Protein AF-A0A2M7KM52-F1 (afdb_monomer)

Solvent-accessible surface area (backbone atoms only — not comparable to full-atom values): 36554 Å² total; per-residue (Å²): 133,88,88,87,88,89,86,92,88,90,84,85,89,84,88,82,82,85,86,88,83,82,92,82,93,80,91,85,88,81,86,88,86,86,88,81,86,92,80,88,85,88,83,90,80,90,84,84,80,88,80,82,93,78,91,83,81,87,80,90,83,84,87,84,88,80,89,81,84,88,87,82,88,84,90,86,85,90,86,85,87,88,84,90,86,90,90,87,91,84,89,91,86,88,92,88,86,90,83,84,76,82,78,61,61,64,63,52,52,51,54,55,53,51,57,57,52,56,72,72,72,75,75,85,87,79,65,41,72,74,42,72,42,71,34,63,93,42,63,71,38,73,41,57,43,82,76,45,61,53,75,55,73,41,71,84,39,55,26,19,39,70,62,73,24,74,102,48,36,16,13,32,30,38,26,37,32,31,39,77,69,66,88,65,47,31,27,31,33,33,35,69,46,96,64,61,47,66,53,41,92,44,35,36,34,41,35,32,34,38,31,23,76,36,36,37,24,43,30,38,33,32,32,86,78,76,43,71,45,87,51,55,64,50,67,54,33,94,59,84,43,75,44,63,39,68,54,30,31,60,55,54,31,54,50,28,48,74,71,76,38,62,35,84,71,30,20,44,37,26,48,24,48,35,36,51,50,47,54,60,35,72,41,42,39,37,37,31,54,44,33,32,29,11,55,83,58,36,68,61,55,47,70,35,68,74,41,39,54,48,66,37,70,39,27,42,21,10,27,12,47,52,66,49,85,89,50,21,30,64,68,51,51,52,50,55,50,51,50,36,33,73,74,58,24,46,29,40,33,36,14,42,48,42,42,73,70,81,61,39,42,84,82,32,80,67,58,47,53,54,12,50,52,11,31,76,50,54,10,26,27,39,44,22,36,46,27,36,58,88,96,42,38,31,49,31,39,33,36,19,34,42,78,29,44,78,78,49,76,46,39,29,67,48,77,59,99,84,45,73,85,56,49,66,35,92,67,78,72,56,44,82,53,101,61,26,8,33,21,71,46,36,50,62,35,70,82,41,67,63,52,57,47,49,26,34,38,36,8,24,17,35,35,40,35,22,22,60,44,52,66,66,85,53,66,64,62,56,50,51,54,57,24,45,59,13,35,82,53,59,19,30,36,34,34,6,23,23,2,17,89,73,14,62,68,56,51,80,85,59,91,50,91,83,44,34,62,25,59,14,43,2,21,25,29,34,40,78,28,47,78,69,20,60,27,40,31,71,18,44,68,4,66,27,78,42,46,22,56,74,26,51,37,40,62,81,56,49,43,77,86,52,84,89,73,69,82,73,98,66,64,98,67,77,79,77,81,77,80,84,66,81,85,76,86,77,42,72,46,80,55,88,71,72,96,47,67,69,65,44,51,56,50,51,52,48,37,53,75,73,61,44,75,40,83,44,71,60,96,72,82,69,76,83,57,102,90,109

Nearest PDB structures (foldseek):
  2w1v-assembly1_B  TM=8.528E-01  e=1.183E-20  Mus musculus
  5h8j-assembly2_P  TM=8.593E-01  e=2.860E-18  Medicago truncatula
  5h8i-assembly1_H  TM=8.577E-01  e=2.860E-18  Medicago truncatula
  1f89-assembly1_B  TM=8.413E-01  e=1.394E-17  Saccharomyces cerevisiae
  4hg5-assembly2_D  TM=7.857E-01  e=3.507E-16  Saccharomyces cerevisiae S288C

Secondary structure (DSSP, 8-state):
-----------------------------------------------------------------------------------------------------TTSHHHHHHHHHHHHHHHTSS-----EEEEEE--GGGTTS---EEEEEPPPSEEEEEEEETTSSGGG--EEEEEEEPPS--SSSEEEEEEEEEEEEE--TT--EEEEEEEESS-EEEEEEEETTTEEEEEEEE--EEEEEEEEEESHHHHHHHHHHHTT--GGG-EEEEEEEEEE--TT-EEEEEEEEEEEEESTTHHHHHTSHHHHHHH-EEEEEEEEEE-STTT-SHHHHHHHHHHHHHTT-SEEEPPTT-S--S-B-SSSHHHHHHHHHHHHHT-EEEEEEEEEETTEEEEEEEEE-TTS-EEEEEE-S---TT-TTEE------EEE-SS-EEEEEEGGGGG-HHHHHHHHHTT-SEEEEE----S---HHHHHHHHHHHHHHTT-EEEEEEEE-TT-TTTTTT---SS----B---EEE-TTS-EEEE--TT-EEEEEEEEGGGG---TTS--S--TTT------SSPPPPP---S-PPPPEEE----S-HHHHHHHHHHHHHTT-SEEE--S-S----TT-

Foldseek 3Di:
DDDDDDDDDDDDDDDDDDDDDDDDDDDDDDDDDDDDDDDDDDDDDDDDDDDDDDDDDDDDDDDDDDDDDDDDDDDDDDDDDDDYDDDDDDDDDDDDDDDDDPPPVVVVVVVVVVVVVVVVPPDPDDFDFPDKDFCQVFFFPFQWDWDDFADFPDWPDGGFHAQPDDVGGTWGKTKGWHAQAGDGLKIKTKDFDPAWAALDQFFFKWKKKKAKQAKKAKWWQKPPVRDIHGAGIDGHHNDIDMHMDGSVSVSVQVVCVVVVHGSLLITRGIIIIITRHDRRDTMIMIIGTRTGGGHPCPVVVCVPPSNCLQQPWAKEKAFAWAPDLVGLALVNVLVLLVQCLVVLHQEYEAAFQSHDDDAEAVVDDSLLSVLVSLQVSLHKYWDWHWHDDPQATFTKTFIHGSNSDGPDMATAADDDPPPPRHDGDDDFDWDDHPLAIETEHEAVRLVPLVSLVQSLLLWFQEYEYRYEAAADPDPVVVLVSQLCSLQVSLHKYFYHYYAHCVFFCNVVPDDDNGGYHRNAWGFIAGSNSHTQFTPHRNIGITIHTHRSSSNYTDSVNRDDPPVPPDDDPDDVDDDDDDDDDDDDDAAEEEDDDDQDDVRVVVVVVVCVVVVHPYYHYDPPNHDDDPVD

Mean predicted aligned error: 20.36 Å

Radius of gyration: 36.06 Å; Cα contacts (8 Å, |Δi|>4): 1222; chains: 1; bounding box: 101×115×96 Å

Structure (mmCIF, N/CA/C/O backbone):
data_AF-A0A2M7KM52-F1
#
_entry.id   AF-A0A2M7KM52-F1
#
loop_
_atom_site.group_PDB
_atom_site.id
_atom_site.type_symbol
_atom_site.label_atom_id
_atom_site.label_alt_id
_atom_site.label_comp_id
_atom_site.label_asym_id
_atom_site.label_entity_id
_atom_site.label_seq_id
_atom_site.pdbx_PDB_ins_code
_atom_site.Cartn_x
_atom_site.Cartn_y
_atom_site.Cartn_z
_atom_site.occupancy
_atom_site.B_iso_or_equiv
_atom_site.auth_seq_id
_atom_site.auth_comp_id
_atom_site.auth_asym_id
_atom_site.auth_atom_id
_atom_site.pdbx_PDB_model_num
ATOM 1 N N . MET A 1 1 ? -15.595 83.499 11.742 1.00 30.11 1 MET A N 1
ATOM 2 C CA . MET A 1 1 ? -16.174 82.364 12.496 1.00 30.11 1 MET A CA 1
ATOM 3 C C . MET A 1 1 ? -15.208 81.207 12.260 1.00 30.11 1 MET A C 1
ATOM 5 O O . MET A 1 1 ? -14.966 80.922 11.099 1.00 30.11 1 MET A O 1
ATOM 9 N N . ALA A 1 2 ? -14.380 80.763 13.215 1.00 23.27 2 ALA A N 1
ATOM 10 C CA . ALA A 1 2 ? -14.692 80.230 14.556 1.00 23.27 2 ALA A CA 1
ATOM 11 C C . ALA A 1 2 ? -15.521 78.935 14.437 1.00 23.27 2 ALA A C 1
ATOM 13 O O . ALA A 1 2 ? -16.561 78.990 13.791 1.00 23.27 2 ALA A O 1
ATOM 14 N N . SER A 1 3 ? -15.120 77.782 14.990 1.00 23.61 3 SER A N 1
ATOM 15 C CA . SER A 1 3 ? -14.150 77.470 16.076 1.00 23.61 3 SER A CA 1
ATOM 16 C C . SER A 1 3 ? -13.565 76.031 15.924 1.00 23.61 3 SER A C 1
ATOM 18 O O . SER A 1 3 ? -14.026 75.327 15.035 1.00 23.61 3 SER A O 1
ATOM 20 N N . ILE A 1 4 ? -12.611 75.460 16.694 1.00 25.64 4 ILE A N 1
ATOM 21 C CA . ILE A 1 4 ? -11.449 75.887 17.529 1.00 25.64 4 ILE A CA 1
ATOM 22 C C . ILE A 1 4 ? -10.496 74.650 17.685 1.00 25.64 4 ILE A C 1
ATOM 24 O O . ILE A 1 4 ? -10.937 73.514 17.545 1.00 25.64 4 ILE A O 1
ATOM 28 N N . LEU A 1 5 ? -9.201 74.867 17.966 1.00 21.42 5 LEU A N 1
ATOM 29 C CA . LEU A 1 5 ? -8.113 73.882 18.244 1.00 21.42 5 LEU A CA 1
ATOM 30 C C . LEU A 1 5 ? -7.658 73.982 19.737 1.00 21.42 5 LEU A C 1
ATOM 32 O O . LEU A 1 5 ? -8.188 74.867 20.409 1.00 21.42 5 LEU A O 1
ATOM 36 N N . PRO A 1 6 ? -6.613 73.293 20.282 1.00 37.66 6 PRO A N 1
ATOM 37 C CA . PRO A 1 6 ? -5.918 72.012 19.992 1.00 37.66 6 PRO A CA 1
ATOM 38 C C . PRO A 1 6 ? -5.681 71.144 21.283 1.00 37.66 6 PRO A C 1
ATOM 40 O O . PRO A 1 6 ? -6.212 71.450 22.345 1.00 37.66 6 PRO A O 1
ATOM 43 N N . GLY A 1 7 ? -4.796 70.126 21.233 1.00 24.12 7 GLY A N 1
ATOM 44 C CA . GLY A 1 7 ? -4.109 69.526 22.410 1.00 24.12 7 GLY A CA 1
ATOM 45 C C . GLY A 1 7 ? -3.853 68.012 22.259 1.00 24.12 7 GLY A C 1
ATOM 46 O O . GLY A 1 7 ? -4.803 67.253 22.363 1.00 24.12 7 GLY A O 1
ATOM 47 N N . VAL A 1 8 ? -2.693 67.465 21.857 1.00 24.42 8 VAL A N 1
ATOM 48 C CA . VAL A 1 8 ? -1.264 67.604 22.256 1.00 24.42 8 VAL A CA 1
ATOM 49 C C . VAL A 1 8 ? -0.882 66.822 23.527 1.00 24.42 8 VAL A C 1
ATOM 51 O O . VAL A 1 8 ? -1.206 67.225 24.637 1.00 24.42 8 VAL A O 1
ATOM 54 N N . GLY A 1 9 ? -0.074 65.767 23.347 1.00 23.94 9 GLY A N 1
ATOM 55 C CA . GLY A 1 9 ? 0.665 65.050 24.396 1.00 23.94 9 GLY A CA 1
ATOM 56 C C . GLY A 1 9 ? 1.770 64.168 23.788 1.00 23.94 9 GLY A C 1
ATOM 57 O O . GLY A 1 9 ? 1.512 63.440 22.833 1.00 23.94 9 GLY A O 1
ATOM 58 N N . ARG A 1 10 ? 3.012 64.260 24.290 1.00 22.89 10 ARG A N 1
ATOM 59 C CA . ARG A 1 10 ? 4.198 63.515 23.807 1.00 22.89 10 ARG A CA 1
ATOM 60 C C . ARG A 1 10 ? 5.015 62.957 24.980 1.00 22.89 10 ARG A C 1
ATOM 62 O O . ARG A 1 10 ? 5.543 63.748 25.755 1.00 22.89 10 ARG A O 1
ATOM 69 N N . SER A 1 11 ? 5.241 61.645 24.998 1.00 26.20 11 SER A N 1
ATOM 70 C CA . SER A 1 11 ? 6.425 60.956 25.555 1.00 26.20 11 SER A CA 1
ATOM 71 C C . SER A 1 11 ? 6.295 59.445 25.278 1.00 26.20 11 SER A C 1
ATOM 73 O O . SER A 1 11 ? 5.184 58.958 25.102 1.00 26.20 11 SER A O 1
ATOM 75 N N . GLY A 1 12 ? 7.361 58.649 25.169 1.00 24.08 12 GLY A N 1
ATOM 76 C CA . GLY A 1 12 ? 8.793 58.969 25.122 1.00 24.08 12 GLY A CA 1
ATOM 77 C C . GLY A 1 12 ? 9.585 57.798 24.508 1.00 24.08 12 GLY A C 1
ATOM 78 O O . GLY A 1 12 ? 9.103 56.670 24.495 1.00 24.08 12 GLY A O 1
ATOM 79 N N . GLN A 1 13 ? 10.775 58.075 23.972 1.00 22.06 13 GLN A N 1
ATOM 80 C CA . GLN A 1 13 ? 11.638 57.116 23.262 1.00 22.06 13 GLN A CA 1
ATOM 81 C C . GLN A 1 13 ? 12.786 56.639 24.168 1.00 22.06 13 GLN A C 1
ATOM 83 O O . GLN A 1 13 ? 13.275 57.421 24.983 1.00 22.06 13 GLN A O 1
ATOM 88 N N . ALA A 1 14 ? 13.235 55.388 24.012 1.00 22.97 14 ALA A N 1
ATOM 89 C CA . ALA A 1 14 ? 14.371 54.832 24.756 1.00 22.97 14 ALA A CA 1
ATOM 90 C C . ALA A 1 14 ? 15.125 53.745 23.958 1.00 22.97 14 ALA A C 1
ATOM 92 O O . ALA A 1 14 ? 15.072 52.563 24.291 1.00 22.97 14 ALA A O 1
ATOM 93 N N . ASP A 1 15 ? 15.845 54.153 22.912 1.00 21.30 15 ASP A N 1
ATOM 94 C CA . ASP A 1 15 ? 16.875 53.319 22.280 1.00 21.30 15 ASP A CA 1
ATOM 95 C C . ASP A 1 15 ? 18.164 53.317 23.120 1.00 21.30 15 ASP A C 1
ATOM 97 O O . ASP A 1 15 ? 18.556 54.352 23.664 1.00 21.30 15 ASP A O 1
ATOM 101 N N . LEU A 1 16 ? 18.878 52.187 23.169 1.00 22.12 16 LEU A N 1
ATOM 102 C CA . LEU A 1 16 ? 20.250 52.112 23.686 1.00 22.12 16 LEU A CA 1
ATOM 103 C C . LEU A 1 16 ? 21.122 51.227 22.787 1.00 22.12 16 LEU A C 1
ATOM 105 O O . LEU A 1 16 ? 20.743 50.118 22.421 1.00 22.12 16 LEU A O 1
ATOM 109 N N . CYS A 1 17 ? 22.294 51.746 22.417 1.00 20.72 17 CYS A N 1
ATOM 110 C CA . CYS A 1 17 ? 23.189 51.145 21.426 1.00 20.72 17 CYS A CA 1
ATOM 111 C C . CYS A 1 17 ? 24.320 50.292 22.033 1.00 20.72 17 CYS A C 1
ATOM 113 O O . CYS A 1 17 ? 24.631 50.366 23.220 1.00 20.72 17 CYS A O 1
ATOM 115 N N . PHE A 1 18 ? 24.953 49.507 21.156 1.00 24.41 18 PHE A N 1
ATOM 116 C CA . PHE A 1 18 ? 26.132 48.663 21.394 1.00 24.41 18 PHE A CA 1
ATOM 117 C C . PHE A 1 18 ? 27.352 49.425 21.960 1.00 24.41 18 PHE A C 1
ATOM 119 O O . PHE A 1 18 ? 27.466 50.642 21.809 1.00 24.41 18 PHE A O 1
ATOM 126 N N . PRO A 1 19 ? 28.340 48.688 22.501 1.00 26.80 19 PRO A N 1
ATOM 127 C CA . PRO A 1 19 ? 29.521 48.400 21.672 1.00 26.80 19 PRO A CA 1
ATOM 128 C C . PRO A 1 19 ? 29.851 46.896 21.577 1.00 26.80 19 PRO A C 1
ATOM 130 O O . PRO A 1 19 ? 29.590 46.126 22.496 1.00 26.80 19 PRO A O 1
ATOM 133 N N . GLY A 1 20 ? 30.408 46.469 20.438 1.00 22.64 20 GLY A N 1
ATOM 134 C CA . GLY A 1 20 ? 30.675 45.053 20.137 1.00 22.64 20 GLY A CA 1
ATOM 135 C C . GLY A 1 20 ? 32.082 44.557 20.505 1.00 22.64 20 GLY A C 1
ATOM 136 O O . GLY A 1 20 ? 32.927 45.321 20.966 1.00 22.64 20 GLY A O 1
ATOM 137 N N . GLY A 1 21 ? 32.356 43.276 20.225 1.00 23.25 21 GLY A N 1
ATOM 138 C CA . GLY A 1 21 ? 33.711 42.720 20.300 1.00 23.25 21 GLY A CA 1
ATOM 139 C C . GLY A 1 21 ? 33.811 41.190 20.210 1.00 23.25 21 GLY A C 1
ATOM 140 O O . GLY A 1 21 ? 33.396 40.498 21.127 1.00 23.25 21 GLY A O 1
ATOM 141 N N . GLY A 1 22 ? 34.475 40.694 19.157 1.00 22.61 22 GLY A N 1
ATOM 142 C CA . GLY A 1 22 ? 35.273 39.455 19.190 1.00 22.61 22 GLY A CA 1
ATOM 143 C C . GLY A 1 22 ? 34.561 38.093 19.092 1.00 22.61 22 GLY A C 1
ATOM 144 O O . GLY A 1 22 ? 33.734 37.725 19.917 1.00 22.61 22 GLY A O 1
ATOM 145 N N . LEU A 1 23 ? 34.992 37.279 18.123 1.00 27.31 23 LEU A N 1
ATOM 146 C CA . LEU A 1 23 ? 34.706 35.838 18.049 1.00 27.31 23 LEU A CA 1
ATOM 147 C C . LEU A 1 23 ? 35.356 35.071 19.217 1.00 27.31 23 LEU A C 1
ATOM 149 O O . LEU A 1 23 ? 36.533 35.279 19.508 1.00 27.31 23 LEU A O 1
ATOM 153 N N . GLY A 1 24 ? 34.644 34.102 19.801 1.00 23.53 24 GLY A N 1
ATOM 154 C CA . GLY A 1 24 ? 35.221 33.156 20.763 1.00 23.53 24 GLY A CA 1
ATOM 155 C C . GLY A 1 24 ? 34.215 32.123 21.272 1.00 23.53 24 GLY A C 1
ATOM 156 O O . GLY A 1 24 ? 33.365 32.438 22.097 1.00 23.53 24 GLY A O 1
ATOM 157 N N . ALA A 1 25 ? 34.306 30.878 20.799 1.00 25.16 25 ALA A N 1
ATOM 158 C CA . ALA A 1 25 ? 33.413 29.802 21.229 1.00 25.16 25 ALA A CA 1
ATOM 159 C C . ALA A 1 25 ? 33.937 29.094 22.490 1.00 25.16 25 ALA A C 1
ATOM 161 O O . ALA A 1 25 ? 35.031 28.538 22.465 1.00 25.16 25 ALA A O 1
ATOM 162 N N . HIS A 1 26 ? 33.128 29.028 23.553 1.00 24.02 26 HIS A N 1
ATOM 163 C CA . HIS A 1 26 ? 33.264 28.026 24.616 1.00 24.02 26 HIS A CA 1
ATOM 164 C C . HIS A 1 26 ? 31.910 27.730 25.276 1.00 24.02 26 HIS A C 1
ATOM 166 O O . HIS A 1 26 ? 31.131 28.636 25.561 1.00 24.02 26 HIS A O 1
ATOM 172 N N . ALA A 1 27 ? 31.642 26.447 25.530 1.00 22.56 27 ALA A N 1
ATOM 173 C CA . ALA A 1 27 ? 30.425 25.991 26.194 1.00 22.56 27 ALA A CA 1
ATOM 174 C C . ALA A 1 27 ? 30.428 26.331 27.695 1.00 22.56 27 ALA A C 1
ATOM 176 O O . ALA A 1 27 ? 31.463 26.232 28.354 1.00 22.56 27 ALA A O 1
ATOM 177 N N . TRP A 1 28 ? 29.251 26.653 28.236 1.00 20.56 28 TRP A N 1
ATOM 178 C CA . TRP A 1 28 ? 29.035 26.879 29.665 1.00 20.56 28 TRP A CA 1
ATOM 179 C C . TRP A 1 28 ? 27.860 26.054 30.184 1.00 20.56 28 TRP A C 1
ATOM 181 O O . TRP A 1 28 ? 26.745 26.151 29.678 1.00 20.56 28 TRP A O 1
ATOM 191 N N . THR A 1 29 ? 28.112 25.297 31.250 1.00 20.02 29 THR A N 1
ATOM 192 C CA . THR A 1 29 ? 27.098 24.529 31.979 1.00 20.02 29 THR A CA 1
ATOM 193 C C . THR A 1 29 ? 27.169 24.919 33.449 1.00 20.02 29 THR A C 1
ATOM 195 O O . THR A 1 29 ? 28.148 24.567 34.109 1.00 20.02 29 THR A O 1
ATOM 198 N N . ARG A 1 30 ? 26.155 25.614 33.993 1.00 20.48 30 ARG A N 1
ATOM 199 C CA . ARG A 1 30 ? 25.935 25.654 35.453 1.00 20.48 30 ARG A CA 1
ATOM 200 C C . ARG A 1 30 ? 24.530 26.084 35.892 1.00 20.48 30 ARG A C 1
ATOM 202 O O . ARG A 1 30 ? 24.155 27.247 35.840 1.00 20.48 30 ARG A O 1
ATOM 209 N N . THR A 1 31 ? 23.819 25.075 36.381 1.00 20.56 31 THR A N 1
ATOM 210 C CA . THR A 1 31 ? 22.875 25.034 37.506 1.00 20.56 31 THR A CA 1
ATOM 211 C C . THR A 1 31 ? 22.795 26.264 38.420 1.00 20.56 31 THR A C 1
ATOM 213 O O . THR A 1 31 ? 23.819 26.738 38.909 1.00 20.56 31 THR A O 1
ATOM 216 N N . TYR A 1 32 ? 21.567 26.599 38.832 1.00 20.89 32 TYR A N 1
ATOM 217 C CA . TYR A 1 32 ? 21.273 27.108 40.178 1.00 20.89 32 TYR A CA 1
ATOM 218 C C . TYR A 1 32 ? 20.311 26.156 40.911 1.00 20.89 32 TYR A C 1
ATOM 220 O O . TYR A 1 32 ? 19.589 25.384 40.284 1.00 20.89 32 TYR A O 1
ATOM 228 N N . LEU A 1 33 ? 20.369 26.170 42.244 1.00 20.86 33 LEU A N 1
ATOM 229 C CA . LEU A 1 33 ? 19.654 25.276 43.165 1.00 20.86 33 LEU A CA 1
ATOM 230 C C . LEU A 1 33 ? 18.654 26.068 44.016 1.00 20.86 33 LEU A C 1
ATOM 232 O O . LEU A 1 33 ? 18.894 27.237 44.313 1.00 20.86 33 LEU A O 1
ATOM 236 N N . LEU A 1 34 ? 17.617 25.390 44.516 1.00 20.08 34 LEU A N 1
ATOM 237 C CA . LEU A 1 34 ? 16.868 25.826 45.697 1.00 20.08 34 LEU A CA 1
ATOM 238 C C . LEU A 1 34 ? 16.829 24.695 46.743 1.00 20.08 34 LEU A C 1
ATOM 240 O O . LEU A 1 34 ? 16.953 23.519 46.403 1.00 20.08 34 LEU A O 1
ATOM 244 N N . HIS A 1 35 ? 16.738 25.059 48.022 1.00 20.80 35 HIS A N 1
ATOM 245 C CA . HIS A 1 35 ? 16.883 24.144 49.161 1.00 20.80 35 HIS A CA 1
ATOM 246 C C . HIS A 1 35 ? 15.557 23.539 49.648 1.00 20.80 35 HIS A C 1
ATOM 248 O O . HIS A 1 35 ? 14.505 24.164 49.554 1.00 20.80 35 HIS A O 1
ATOM 254 N N . ILE A 1 36 ? 15.661 22.382 50.313 1.00 25.45 36 ILE A N 1
ATOM 255 C CA . ILE A 1 36 ? 14.685 21.891 51.300 1.00 25.45 36 ILE A CA 1
ATOM 256 C C . ILE A 1 36 ? 15.418 21.725 52.647 1.00 25.45 36 ILE A C 1
ATOM 258 O O . ILE A 1 36 ? 16.623 21.465 52.678 1.00 25.45 36 ILE A O 1
ATOM 262 N N . GLY A 1 37 ? 14.709 21.969 53.755 1.00 23.05 37 GLY A N 1
ATOM 263 C CA . GLY A 1 37 ? 15.255 22.036 55.117 1.00 23.05 37 GLY A CA 1
ATOM 264 C C . GLY A 1 37 ? 15.666 20.695 55.748 1.00 23.05 37 GLY A C 1
ATOM 265 O O . GLY A 1 37 ? 15.498 19.623 55.176 1.00 23.05 37 GLY A O 1
ATOM 266 N N . ARG A 1 38 ? 16.233 20.771 56.961 1.00 26.19 38 ARG A N 1
ATOM 267 C CA . ARG A 1 38 ? 16.833 19.633 57.683 1.00 26.19 38 ARG A CA 1
ATOM 268 C C . ARG A 1 38 ? 15.799 18.740 58.383 1.00 26.19 38 ARG A C 1
ATOM 270 O O . ARG A 1 38 ? 14.960 19.247 59.119 1.00 26.19 38 ARG A O 1
ATOM 277 N N . GLY A 1 39 ? 15.996 17.424 58.289 1.00 24.81 39 GLY A N 1
ATOM 278 C CA . GLY A 1 39 ? 15.367 16.415 59.148 1.00 24.81 39 GLY A CA 1
ATOM 279 C C . GLY A 1 39 ? 16.089 15.063 59.062 1.00 24.81 39 GLY A C 1
ATOM 280 O O . GLY A 1 39 ? 16.093 14.424 58.016 1.00 24.81 39 GLY A O 1
ATOM 281 N N . THR A 1 40 ? 16.728 14.638 60.151 1.00 25.80 40 THR A N 1
ATOM 282 C CA . THR A 1 40 ? 17.269 13.279 60.378 1.00 25.80 40 THR A CA 1
ATOM 283 C C . THR A 1 40 ? 16.146 12.381 60.927 1.00 25.80 40 THR A C 1
ATOM 285 O O . THR A 1 40 ? 15.319 12.893 61.673 1.00 25.80 40 THR A O 1
ATOM 288 N N . THR A 1 41 ? 16.026 11.068 60.693 1.00 23.78 41 THR A N 1
ATOM 289 C CA . THR A 1 41 ? 16.868 10.023 60.047 1.00 23.78 41 THR A CA 1
ATOM 290 C C . THR A 1 41 ? 15.956 8.793 59.800 1.00 23.78 41 THR A C 1
ATOM 292 O O . THR A 1 41 ? 14.926 8.700 60.459 1.00 23.78 41 THR A O 1
ATOM 295 N N . SER A 1 42 ? 16.198 7.801 58.931 1.00 23.98 42 SER A N 1
ATOM 296 C CA . SER A 1 42 ? 17.348 7.390 58.094 1.00 23.98 42 SER A CA 1
ATOM 297 C C . SER A 1 42 ? 16.846 6.755 56.779 1.00 23.98 42 SER A C 1
ATOM 299 O O . SER A 1 42 ? 15.656 6.490 56.642 1.00 23.98 42 SER A O 1
ATOM 301 N N . VAL A 1 43 ? 17.752 6.411 55.852 1.00 22.06 43 VAL A N 1
ATOM 302 C CA . VAL A 1 43 ? 17.469 5.553 54.680 1.00 22.06 43 VAL A CA 1
ATOM 303 C C . VAL A 1 43 ? 18.366 4.312 54.717 1.00 22.06 43 VAL A C 1
ATOM 305 O O . VAL A 1 43 ? 19.578 4.444 54.872 1.00 22.06 43 VAL A O 1
ATOM 308 N N . TRP A 1 44 ? 17.788 3.120 54.535 1.00 20.98 44 TRP A N 1
ATOM 309 C CA . TRP A 1 44 ? 18.538 1.896 54.227 1.00 20.98 44 TRP A CA 1
ATOM 310 C C . TRP A 1 44 ? 18.615 1.716 52.709 1.00 20.98 44 TRP A C 1
ATOM 312 O O . TRP A 1 44 ? 17.608 1.433 52.066 1.00 20.98 44 TRP A O 1
ATOM 322 N N . SER A 1 45 ? 19.806 1.867 52.131 1.00 21.19 45 SER A N 1
ATOM 323 C CA . SER A 1 45 ? 20.070 1.580 50.719 1.00 21.19 45 SER A CA 1
ATOM 324 C C . SER A 1 45 ? 20.705 0.196 50.553 1.00 21.19 45 SER A C 1
ATOM 326 O O . SER A 1 45 ? 21.827 -0.045 50.998 1.00 21.19 45 SER A O 1
ATOM 328 N N . LEU A 1 46 ? 20.008 -0.718 49.871 1.00 19.61 46 LEU A N 1
ATOM 329 C CA . LEU A 1 46 ? 20.576 -2.005 49.463 1.00 19.61 46 LEU A CA 1
ATOM 330 C C . LEU A 1 46 ? 21.223 -1.876 48.076 1.00 19.61 46 LEU A C 1
ATOM 332 O O . LEU A 1 46 ? 20.610 -2.174 47.053 1.00 19.61 46 LEU A O 1
ATOM 336 N N . THR A 1 47 ? 22.473 -1.421 48.039 1.00 20.98 47 THR A N 1
ATOM 337 C CA . THR A 1 47 ? 23.252 -1.354 46.794 1.00 20.98 47 THR A CA 1
ATOM 338 C C . THR A 1 47 ? 23.934 -2.693 46.518 1.00 20.98 47 THR A C 1
ATOM 340 O O . THR A 1 47 ? 24.883 -3.056 47.210 1.00 20.98 47 THR A O 1
ATOM 343 N N . VAL A 1 48 ? 23.511 -3.392 45.461 1.00 20.64 48 VAL A N 1
ATOM 344 C CA . VAL A 1 48 ? 24.243 -4.537 44.889 1.00 20.64 48 VAL A CA 1
ATOM 345 C C . VAL A 1 48 ? 24.864 -4.120 43.554 1.00 20.64 48 VAL A C 1
ATOM 347 O O . VAL A 1 48 ? 24.197 -3.568 42.682 1.00 20.64 48 VAL A O 1
ATOM 350 N N . SER A 1 49 ? 26.169 -4.339 43.402 1.00 20.75 49 SER A N 1
ATOM 351 C CA . SER A 1 49 ? 26.971 -4.084 42.194 1.00 20.75 49 SER A CA 1
ATOM 352 C C . SER A 1 49 ? 28.342 -4.757 42.349 1.00 20.75 49 SER A C 1
ATOM 354 O O . SER A 1 49 ? 28.649 -5.209 43.447 1.00 20.75 49 SER A O 1
ATOM 356 N N . VAL A 1 50 ? 29.173 -4.746 41.287 1.00 22.62 50 VAL A N 1
ATOM 357 C CA . VAL A 1 50 ? 30.489 -5.434 41.137 1.00 22.62 50 VAL A CA 1
ATOM 358 C C . VAL A 1 50 ? 30.338 -6.898 40.656 1.00 22.62 50 VAL A C 1
ATOM 360 O O . VAL A 1 50 ? 29.703 -7.698 41.323 1.00 22.62 50 VAL A O 1
ATOM 363 N N . ASN A 1 51 ? 30.905 -7.328 39.513 1.00 23.34 51 ASN A N 1
ATOM 364 C CA . ASN A 1 51 ? 31.548 -6.551 38.438 1.00 23.34 51 ASN A CA 1
ATOM 365 C C . ASN A 1 51 ? 31.590 -7.274 37.075 1.00 23.34 51 ASN A C 1
ATOM 367 O O . ASN A 1 51 ? 31.437 -8.489 36.988 1.00 23.34 51 ASN A O 1
ATOM 371 N N . ARG A 1 52 ? 31.939 -6.525 36.018 1.00 25.78 52 ARG A N 1
ATOM 372 C CA . ARG A 1 52 ? 32.453 -7.087 34.752 1.00 25.78 52 ARG A CA 1
ATOM 373 C C . ARG A 1 52 ? 33.849 -7.692 34.950 1.00 25.78 52 ARG A C 1
ATOM 375 O O . ARG A 1 52 ? 34.672 -7.097 35.646 1.00 25.78 52 ARG A O 1
ATOM 382 N N . LEU A 1 53 ? 34.183 -8.759 34.218 1.00 21.70 53 LEU A N 1
ATOM 383 C CA . LEU A 1 53 ? 35.590 -9.099 33.982 1.00 21.70 53 LEU A CA 1
ATOM 384 C C . LEU A 1 53 ? 36.256 -8.028 33.101 1.00 21.70 53 LEU A C 1
ATOM 386 O O . LEU A 1 53 ? 35.789 -7.723 32.003 1.00 21.70 53 LEU A O 1
ATOM 390 N N . ARG A 1 54 ? 37.411 -7.531 33.548 1.00 23.00 54 ARG A N 1
ATOM 391 C CA . ARG A 1 54 ? 38.471 -6.975 32.698 1.00 23.00 54 ARG A CA 1
ATOM 392 C C . ARG A 1 54 ? 39.818 -7.398 33.271 1.00 23.00 54 ARG A C 1
ATOM 394 O O . ARG A 1 54 ? 40.160 -7.002 34.380 1.00 23.00 54 ARG A O 1
ATOM 401 N N . LEU A 1 55 ? 40.588 -8.161 32.501 1.00 21.86 55 LEU A N 1
ATOM 402 C CA . LEU A 1 55 ? 42.022 -8.311 32.737 1.00 21.86 55 LEU A CA 1
ATOM 403 C C . LEU A 1 55 ? 42.748 -7.094 32.157 1.00 21.86 55 LEU A C 1
ATOM 405 O O . LEU A 1 55 ? 42.425 -6.635 31.062 1.00 21.86 55 LEU A O 1
ATOM 409 N N . ALA A 1 56 ? 43.725 -6.580 32.898 1.00 22.25 56 ALA A N 1
ATOM 410 C CA . ALA A 1 56 ? 44.611 -5.509 32.465 1.00 22.25 56 ALA A CA 1
ATOM 411 C C . ALA A 1 56 ? 46.032 -5.811 32.948 1.00 22.25 56 ALA A C 1
ATOM 413 O O . ALA A 1 56 ? 46.222 -6.221 34.094 1.00 22.25 56 ALA A O 1
ATOM 414 N N . THR A 1 57 ? 47.028 -5.570 32.096 1.00 22.55 57 THR A N 1
ATOM 415 C CA . THR A 1 57 ? 48.431 -5.871 32.407 1.00 22.55 57 THR A CA 1
ATOM 416 C C . THR A 1 57 ? 49.346 -4.791 31.834 1.00 22.55 57 THR A C 1
ATOM 418 O O . THR A 1 57 ? 49.633 -4.813 30.647 1.00 22.55 57 THR A O 1
ATOM 421 N N . MET A 1 58 ? 49.839 -3.907 32.715 1.00 22.94 58 MET A N 1
ATOM 422 C CA . MET A 1 58 ? 51.003 -3.011 32.531 1.00 22.94 58 MET A CA 1
ATOM 423 C C . MET A 1 58 ? 50.924 -1.959 31.385 1.00 22.94 58 MET A C 1
ATOM 425 O O . MET A 1 58 ? 50.300 -2.155 30.357 1.00 22.94 58 MET A O 1
ATOM 429 N N . GLY A 1 59 ? 51.541 -0.777 31.483 1.00 21.45 59 GLY A N 1
ATOM 430 C CA . GLY A 1 59 ? 52.163 -0.145 32.649 1.00 21.45 59 GLY A CA 1
ATOM 431 C C . GLY A 1 59 ? 53.135 0.989 32.279 1.00 21.45 59 GLY A C 1
ATOM 432 O O . GLY A 1 59 ? 54.230 0.693 31.835 1.00 21.45 59 GLY A O 1
ATOM 433 N N . ARG A 1 60 ? 52.757 2.250 32.570 1.00 23.03 60 ARG A N 1
ATOM 434 C CA . ARG A 1 60 ? 53.590 3.487 32.623 1.00 23.03 60 ARG A CA 1
ATOM 435 C C . ARG A 1 60 ? 54.451 3.852 31.385 1.00 23.03 60 ARG A C 1
ATOM 437 O O . ARG A 1 60 ? 55.433 3.181 31.110 1.00 23.03 60 ARG A O 1
ATOM 444 N N . CYS A 1 61 ? 54.236 5.046 30.804 1.00 22.14 61 CYS A N 1
ATOM 445 C CA . CYS A 1 61 ? 55.165 6.191 30.978 1.00 22.14 61 CYS A CA 1
ATOM 446 C C . CYS A 1 61 ? 54.782 7.492 30.224 1.00 22.14 61 CYS A C 1
ATOM 448 O O . CYS A 1 61 ? 54.616 7.508 29.016 1.00 22.14 61 CYS A O 1
ATOM 450 N N . TYR A 1 62 ? 54.702 8.581 31.000 1.00 21.48 62 TYR A N 1
ATOM 451 C CA . TYR A 1 62 ? 55.235 9.944 30.786 1.00 21.48 62 TYR A CA 1
ATOM 452 C C . TYR A 1 62 ? 55.314 10.637 29.398 1.00 21.48 62 TYR A C 1
ATOM 454 O O . TYR A 1 62 ? 56.073 10.214 28.542 1.00 21.48 62 TYR A O 1
ATOM 462 N N . ARG A 1 63 ? 54.735 11.862 29.371 1.00 21.78 63 ARG A N 1
ATOM 463 C CA . ARG A 1 63 ? 55.072 13.108 28.613 1.00 21.78 63 ARG A CA 1
ATOM 464 C C . ARG A 1 63 ? 55.121 13.041 27.065 1.00 21.78 63 ARG A C 1
ATOM 466 O O . ARG A 1 63 ? 55.753 12.159 26.519 1.00 21.78 63 ARG A O 1
ATOM 473 N N . ALA A 1 64 ? 54.478 13.900 26.260 1.00 22.53 64 ALA A N 1
ATOM 474 C CA . ALA A 1 64 ? 54.051 15.322 26.299 1.00 22.53 64 ALA A CA 1
ATOM 475 C C . ALA A 1 64 ? 54.966 16.277 25.496 1.00 22.53 64 ALA A C 1
ATOM 477 O O . ALA A 1 64 ? 56.184 16.153 25.555 1.00 22.53 64 ALA A O 1
ATOM 478 N N . ASN A 1 65 ? 54.335 17.283 24.862 1.00 22.86 65 ASN A N 1
ATOM 479 C CA . ASN A 1 65 ? 54.889 18.346 23.996 1.00 22.86 65 ASN A CA 1
ATOM 480 C C . ASN A 1 65 ? 55.314 17.890 22.570 1.00 22.86 65 ASN A C 1
ATOM 482 O O . ASN A 1 65 ? 55.759 16.764 22.404 1.00 22.86 65 ASN A O 1
ATOM 486 N N . TRP A 1 66 ? 55.181 18.695 21.497 1.00 21.95 66 TRP A N 1
ATOM 487 C CA . TRP A 1 66 ? 54.617 20.060 21.378 1.00 21.95 66 TRP A CA 1
ATOM 488 C C . TRP A 1 66 ? 54.006 20.366 19.987 1.00 21.95 66 TRP A C 1
ATOM 490 O O . TRP A 1 66 ? 53.862 19.486 19.146 1.00 21.95 66 TRP A O 1
ATOM 500 N N . ARG A 1 67 ? 53.622 21.636 19.781 1.00 22.83 67 ARG A N 1
ATOM 501 C CA . ARG A 1 67 ? 53.101 22.235 18.532 1.00 22.83 67 ARG A CA 1
ATOM 502 C C . ARG A 1 67 ? 54.128 22.191 17.382 1.00 22.83 67 ARG A C 1
ATOM 504 O O . ARG A 1 67 ? 55.319 22.303 17.655 1.00 22.83 67 ARG A O 1
ATOM 511 N N . GLY A 1 68 ? 53.681 22.214 16.121 1.00 23.16 68 GLY A N 1
ATOM 512 C CA . GLY A 1 68 ? 54.560 22.488 14.970 1.00 23.16 68 GLY A CA 1
ATOM 513 C C . GLY A 1 68 ? 53.830 22.577 13.623 1.00 23.16 68 GLY A C 1
ATOM 514 O O . GLY A 1 68 ? 53.083 21.678 13.271 1.00 23.16 68 GLY A O 1
ATOM 515 N N . CYS A 1 69 ? 54.035 23.680 12.903 1.00 22.41 69 CYS A N 1
ATOM 516 C CA . CYS A 1 69 ? 53.353 24.096 11.673 1.00 22.41 69 CYS A CA 1
ATOM 517 C C . CYS A 1 69 ? 53.414 23.137 10.467 1.00 22.41 69 CYS A C 1
ATOM 519 O O . CYS A 1 69 ? 54.302 22.302 10.323 1.00 22.41 69 CYS A O 1
ATOM 521 N N . SER A 1 70 ? 52.513 23.394 9.518 1.00 25.48 70 SER A N 1
ATOM 522 C CA . SER A 1 70 ? 52.589 22.952 8.125 1.00 25.48 70 SER A CA 1
ATOM 523 C C . SER A 1 70 ? 53.836 23.466 7.386 1.00 25.48 70 SER A C 1
ATOM 525 O O . SER A 1 70 ? 54.097 24.668 7.403 1.00 25.48 70 SER A O 1
ATOM 527 N N . GLY A 1 71 ? 54.476 22.584 6.609 1.00 23.27 71 GLY A N 1
ATOM 528 C CA . GLY A 1 71 ? 55.177 22.933 5.365 1.00 23.27 71 GLY A CA 1
ATOM 529 C C . GLY A 1 71 ? 56.665 23.300 5.445 1.00 23.27 71 GLY A C 1
ATOM 530 O O . GLY A 1 71 ? 56.998 24.463 5.645 1.00 23.27 71 GLY A O 1
ATOM 531 N N . CYS A 1 72 ? 57.545 22.348 5.100 1.00 22.53 72 CYS A N 1
ATOM 532 C CA . CYS A 1 72 ? 58.296 22.401 3.829 1.00 22.53 72 CYS A CA 1
ATOM 533 C C . CYS A 1 72 ? 59.151 21.139 3.560 1.00 22.53 72 CYS A C 1
ATOM 535 O O . CYS A 1 72 ? 59.945 20.731 4.395 1.00 22.53 72 CYS A O 1
ATOM 537 N N . THR A 1 73 ? 58.993 20.599 2.344 1.00 24.44 73 THR A N 1
ATOM 538 C CA . THR A 1 73 ? 59.989 19.926 1.471 1.00 24.44 73 THR A CA 1
ATOM 539 C C . THR A 1 73 ? 60.933 18.796 1.946 1.00 24.44 73 THR A C 1
ATOM 541 O O . THR A 1 73 ? 61.693 18.916 2.899 1.00 24.44 73 THR A O 1
ATOM 544 N N . THR A 1 74 ? 61.061 17.825 1.025 1.00 25.55 74 THR A N 1
ATOM 545 C CA . THR A 1 74 ? 62.237 16.989 0.660 1.00 25.55 74 THR A CA 1
ATOM 546 C C . THR A 1 74 ? 62.649 15.732 1.451 1.00 25.55 74 THR A C 1
ATOM 548 O O . THR A 1 74 ? 62.896 15.760 2.647 1.00 25.55 74 THR A O 1
ATOM 551 N N . ALA A 1 75 ? 62.909 14.692 0.638 1.00 25.91 75 ALA A N 1
ATOM 552 C CA . ALA A 1 75 ? 63.775 13.519 0.831 1.00 25.91 75 ALA A CA 1
ATOM 553 C C . ALA A 1 75 ? 63.306 12.330 1.708 1.00 25.91 75 ALA A C 1
ATOM 555 O O . ALA A 1 75 ? 62.642 12.457 2.728 1.00 25.91 75 ALA A O 1
ATOM 556 N N . ALA A 1 76 ? 63.709 11.144 1.244 1.00 23.88 76 ALA A N 1
ATOM 557 C CA . ALA A 1 76 ? 63.565 9.793 1.807 1.00 23.88 76 ALA A CA 1
ATOM 558 C C . ALA A 1 76 ? 64.893 9.032 1.481 1.00 23.88 76 ALA A C 1
ATOM 560 O O . ALA A 1 76 ? 65.806 9.703 0.986 1.00 23.88 76 ALA A O 1
ATOM 561 N N . PRO A 1 77 ? 65.058 7.690 1.618 1.00 48.06 77 PRO A N 1
ATOM 562 C CA . PRO A 1 77 ? 64.206 6.658 2.236 1.00 48.06 77 PRO A CA 1
ATOM 563 C C . PRO A 1 77 ? 64.957 5.623 3.136 1.00 48.06 77 PRO A C 1
ATOM 565 O O . PRO A 1 77 ? 66.182 5.570 3.157 1.00 48.06 77 PRO A O 1
ATOM 568 N N . GLY A 1 78 ? 64.209 4.681 3.737 1.00 24.56 78 GLY A N 1
ATOM 569 C CA . GLY A 1 78 ? 64.633 3.266 3.873 1.00 24.56 78 GLY A CA 1
ATOM 570 C C . GLY A 1 78 ? 65.184 2.754 5.223 1.00 24.56 78 GLY A C 1
ATOM 571 O O . GLY A 1 78 ? 65.813 3.490 5.974 1.00 24.56 78 GLY A O 1
ATOM 572 N N . GLY A 1 79 ? 64.976 1.451 5.489 1.00 24.75 79 GLY A N 1
ATOM 573 C CA . GLY A 1 79 ? 65.592 0.680 6.591 1.00 24.75 79 GLY A CA 1
ATOM 574 C C . GLY A 1 79 ? 64.650 -0.347 7.255 1.00 24.75 79 GLY A C 1
ATOM 575 O O . GLY A 1 79 ? 63.683 0.055 7.890 1.00 24.75 79 GLY A O 1
ATOM 576 N N . ASP A 1 80 ? 64.936 -1.652 7.117 1.00 26.31 80 ASP A N 1
ATOM 577 C CA . ASP A 1 80 ? 64.129 -2.792 7.632 1.00 26.31 80 ASP A CA 1
ATOM 578 C C . ASP A 1 80 ? 64.886 -3.545 8.796 1.00 26.31 80 ASP A C 1
ATOM 580 O O . ASP A 1 80 ? 65.736 -2.900 9.413 1.00 26.31 80 ASP A O 1
ATOM 584 N N . PRO A 1 81 ? 64.615 -4.803 9.245 1.00 55.28 81 PRO A N 1
ATOM 585 C CA . PRO A 1 81 ? 64.074 -5.043 10.599 1.00 55.28 81 PRO A CA 1
ATOM 586 C C . PRO A 1 81 ? 64.866 -6.090 11.457 1.00 55.28 81 PRO A C 1
ATOM 588 O O . PRO A 1 81 ? 66.073 -6.237 11.297 1.00 55.28 81 PRO A O 1
ATOM 591 N N . ALA A 1 82 ? 64.152 -6.870 12.308 1.00 27.84 82 ALA A N 1
ATOM 592 C CA . ALA A 1 82 ? 64.540 -8.119 13.029 1.00 27.84 82 ALA A CA 1
ATOM 593 C C . ALA A 1 82 ? 65.222 -8.000 14.435 1.00 27.84 82 ALA A C 1
ATOM 595 O O . ALA A 1 82 ? 65.894 -7.016 14.703 1.00 27.84 82 ALA A O 1
ATOM 596 N N . ALA A 1 83 ? 65.143 -8.957 15.400 1.00 28.66 83 ALA A N 1
ATOM 597 C CA . ALA A 1 83 ? 64.189 -10.066 15.676 1.00 28.66 83 ALA A CA 1
ATOM 598 C C . ALA A 1 83 ? 64.423 -10.834 17.038 1.00 28.66 83 ALA A C 1
ATOM 600 O O . ALA A 1 83 ? 65.522 -10.850 17.580 1.00 28.66 83 ALA A O 1
ATOM 601 N N . THR A 1 84 ? 63.422 -11.634 17.479 1.00 28.81 84 THR A N 1
ATOM 602 C CA . THR A 1 84 ? 63.485 -12.970 18.187 1.00 28.81 84 THR A CA 1
ATOM 603 C C . THR A 1 84 ? 63.850 -13.238 19.694 1.00 28.81 84 THR A C 1
ATOM 605 O O . THR A 1 84 ? 65.002 -13.151 20.086 1.00 28.81 84 THR A O 1
ATOM 608 N N . ARG A 1 85 ? 62.904 -13.932 20.396 1.00 28.12 85 ARG A N 1
ATOM 609 C CA . ARG A 1 85 ? 62.984 -15.252 21.151 1.00 28.12 85 ARG A CA 1
ATOM 610 C C . ARG A 1 85 ? 63.384 -15.439 22.660 1.00 28.12 85 ARG A C 1
ATOM 612 O O . ARG A 1 85 ? 64.529 -15.231 23.023 1.00 28.12 85 ARG A O 1
ATOM 619 N N . ARG A 1 86 ? 62.529 -16.242 23.367 1.00 28.25 86 ARG A N 1
ATOM 620 C CA . ARG A 1 86 ? 62.789 -17.266 24.462 1.00 28.25 86 ARG A CA 1
ATOM 621 C C . ARG A 1 86 ? 63.208 -16.721 25.869 1.00 28.25 86 ARG A C 1
ATOM 623 O O . ARG A 1 86 ? 63.627 -15.582 25.921 1.00 28.25 86 ARG A O 1
ATOM 630 N N . ARG A 1 87 ? 63.123 -17.384 27.060 1.00 27.48 87 ARG A N 1
ATOM 631 C CA . ARG A 1 87 ? 62.694 -18.712 27.661 1.00 27.48 87 ARG A CA 1
ATOM 632 C C . ARG A 1 87 ? 62.491 -18.510 29.225 1.00 27.48 87 ARG A C 1
ATOM 634 O O . ARG A 1 87 ? 62.590 -17.367 29.640 1.00 27.48 87 ARG A O 1
ATOM 641 N N . GLN A 1 88 ? 62.417 -19.484 30.171 1.00 27.34 88 GLN A N 1
ATOM 642 C CA . GLN A 1 88 ? 61.427 -20.548 30.553 1.00 27.34 88 GLN A CA 1
ATOM 643 C C . GLN A 1 88 ? 61.823 -21.207 31.938 1.00 27.34 88 GLN A C 1
ATOM 645 O O . GLN A 1 88 ? 62.992 -21.084 32.279 1.00 27.34 88 GLN A O 1
ATOM 650 N N . GLN A 1 89 ? 60.938 -21.975 32.645 1.00 26.62 89 GLN A N 1
ATOM 651 C CA . GLN A 1 89 ? 61.137 -22.838 33.884 1.00 26.62 89 GLN A CA 1
ATOM 652 C C . GLN A 1 89 ? 60.807 -22.196 35.283 1.00 26.62 89 GLN A C 1
ATOM 654 O O . GLN A 1 89 ? 60.872 -20.978 35.362 1.00 26.62 89 GLN A O 1
ATOM 659 N N . ASN A 1 90 ? 60.432 -22.874 36.413 1.00 26.73 90 ASN A N 1
ATOM 660 C CA . ASN A 1 90 ? 60.233 -24.313 36.805 1.00 26.73 90 ASN A CA 1
ATOM 661 C C . ASN A 1 90 ? 59.376 -24.544 38.125 1.00 26.73 90 ASN A C 1
ATOM 663 O O . ASN A 1 90 ? 59.557 -23.774 39.054 1.00 26.73 90 ASN A O 1
ATOM 667 N N . ARG A 1 91 ? 58.602 -25.668 38.232 1.00 26.73 91 ARG A N 1
ATOM 668 C CA . ARG A 1 91 ? 58.252 -26.576 39.414 1.00 26.73 91 ARG A CA 1
ATOM 669 C C . ARG A 1 91 ? 57.580 -26.028 40.734 1.00 26.73 91 ARG A C 1
ATOM 671 O O . ARG A 1 91 ? 58.090 -25.056 41.258 1.00 26.73 91 ARG A O 1
ATOM 678 N N . LEU A 1 92 ? 56.429 -26.503 41.306 1.00 21.36 92 LEU A N 1
ATOM 679 C CA . LEU A 1 92 ? 55.903 -27.792 41.933 1.00 21.36 92 LEU A CA 1
ATOM 680 C C . LEU A 1 92 ? 55.866 -27.748 43.512 1.00 21.36 92 LEU A C 1
ATOM 682 O O . LEU A 1 92 ? 56.656 -26.954 44.015 1.00 21.36 92 LEU A O 1
ATOM 686 N N . PRO A 1 93 ? 55.120 -28.575 44.331 1.00 37.28 93 PRO A N 1
ATOM 687 C CA . PRO A 1 93 ? 53.981 -29.529 44.122 1.00 37.28 93 PRO A CA 1
ATOM 688 C C . PRO A 1 93 ? 52.809 -29.583 45.202 1.00 37.28 93 PRO A C 1
ATOM 690 O O . PRO A 1 93 ? 52.903 -29.025 46.285 1.00 37.28 93 PRO A O 1
ATOM 693 N N . SER A 1 94 ? 51.745 -30.368 44.903 1.00 25.42 94 SER A N 1
ATOM 694 C CA . SER A 1 94 ? 50.876 -31.265 45.754 1.00 25.42 94 SER A CA 1
ATOM 695 C C . SER A 1 94 ? 50.051 -30.871 47.030 1.00 25.42 94 SER A C 1
ATOM 697 O O . SER A 1 94 ? 50.600 -30.771 48.120 1.00 25.42 94 SER A O 1
ATOM 699 N N . ALA A 1 95 ? 48.709 -30.982 46.886 1.00 26.66 95 ALA A N 1
ATOM 700 C CA . ALA A 1 95 ? 47.712 -31.795 47.655 1.00 26.66 95 ALA A CA 1
ATOM 701 C C . ALA A 1 95 ? 47.223 -31.488 49.110 1.00 26.66 95 ALA A C 1
ATOM 703 O O . ALA A 1 95 ? 47.975 -31.620 50.068 1.00 26.66 95 ALA A O 1
ATOM 704 N N . CYS A 1 96 ? 45.890 -31.306 49.270 1.00 23.27 96 CYS A N 1
ATOM 705 C CA . CYS A 1 96 ? 45.047 -31.802 50.393 1.00 23.27 96 CYS A CA 1
ATOM 706 C C . CYS A 1 96 ? 43.522 -31.755 50.043 1.00 23.27 96 CYS A C 1
ATOM 708 O O . CYS A 1 96 ? 43.164 -31.168 49.024 1.00 23.27 96 CYS A O 1
ATOM 710 N N . SER A 1 97 ? 42.636 -32.392 50.834 1.00 26.48 97 SER A N 1
ATOM 711 C CA . SER A 1 97 ? 41.167 -32.573 50.612 1.00 26.48 97 SER A CA 1
ATOM 712 C C . SER A 1 97 ? 40.482 -33.040 51.933 1.00 26.48 97 SER A C 1
ATOM 714 O O . SER A 1 97 ? 41.250 -33.472 52.798 1.00 26.48 97 SER A O 1
ATOM 716 N N . PRO A 1 98 ? 39.135 -33.052 52.158 1.00 42.38 98 PRO A N 1
ATOM 717 C CA . PRO A 1 98 ? 37.994 -32.655 51.308 1.00 42.38 98 PRO A CA 1
ATOM 718 C C . PRO A 1 98 ? 36.959 -31.690 51.959 1.00 42.38 98 PRO A C 1
ATOM 720 O O . PRO A 1 98 ? 36.893 -31.546 53.177 1.00 42.38 98 PRO A O 1
ATOM 723 N N . ALA A 1 99 ? 36.056 -31.133 51.140 1.00 28.39 99 ALA A N 1
ATOM 724 C CA . ALA A 1 99 ? 34.693 -30.722 51.523 1.00 28.39 99 ALA A CA 1
ATOM 725 C C . ALA A 1 99 ? 33.804 -30.678 50.260 1.00 28.39 99 ALA A C 1
ATOM 727 O O . ALA A 1 99 ? 34.251 -30.173 49.232 1.00 28.39 99 ALA A O 1
ATOM 728 N N . ASP A 1 100 ? 32.584 -31.223 50.312 1.00 32.72 100 ASP A N 1
ATOM 729 C CA . ASP A 1 100 ? 31.725 -31.425 49.129 1.00 32.72 100 ASP A CA 1
ATOM 730 C C . ASP A 1 100 ? 30.683 -30.289 48.952 1.00 32.72 100 ASP A C 1
ATOM 732 O O . ASP A 1 100 ? 29.841 -30.113 49.840 1.00 32.72 100 ASP A O 1
ATOM 736 N N . PRO A 1 101 ? 30.705 -29.503 47.850 1.00 34.03 101 PRO A N 1
ATOM 737 C CA . PRO A 1 101 ? 29.792 -28.370 47.661 1.00 34.03 101 PRO A CA 1
ATOM 738 C C . PRO A 1 101 ? 28.366 -28.723 47.206 1.00 34.03 101 PRO A C 1
ATOM 740 O O . PRO A 1 101 ? 27.486 -27.865 47.296 1.00 34.03 101 PRO A O 1
ATOM 743 N N . TRP A 1 102 ? 28.107 -29.932 46.691 1.00 33.22 102 TRP A N 1
ATOM 744 C CA . TRP A 1 102 ? 26.924 -30.209 45.850 1.00 33.22 102 TRP A CA 1
ATOM 745 C C . TRP A 1 102 ? 25.557 -30.206 46.565 1.00 33.22 102 TRP A C 1
ATOM 747 O O . TRP A 1 102 ? 24.524 -30.418 45.936 1.00 33.22 102 TRP A O 1
ATOM 757 N N . ARG A 1 103 ? 25.506 -29.932 47.874 1.00 31.25 103 ARG A N 1
ATOM 758 C CA . ARG A 1 103 ? 24.282 -30.049 48.690 1.00 31.25 103 ARG A CA 1
ATOM 759 C C . ARG A 1 103 ? 23.359 -28.820 48.710 1.00 31.25 103 ARG A C 1
ATOM 761 O O . ARG A 1 103 ? 22.296 -28.897 49.319 1.00 31.25 103 ARG A O 1
ATOM 768 N N . ASN A 1 104 ? 23.740 -27.708 48.072 1.00 34.84 104 ASN A N 1
ATOM 769 C CA . ASN A 1 104 ? 23.016 -26.426 48.171 1.00 34.84 104 ASN A CA 1
ATOM 770 C C . ASN A 1 104 ? 22.135 -26.067 46.952 1.00 34.84 104 ASN A C 1
ATOM 772 O O . ASN A 1 104 ? 21.288 -25.176 47.056 1.00 34.84 104 ASN A O 1
ATOM 776 N N . GLU A 1 105 ? 22.286 -26.742 45.807 1.00 36.28 105 GLU A N 1
ATOM 777 C CA . GLU A 1 105 ? 21.493 -26.427 44.603 1.00 36.28 105 GLU A CA 1
ATOM 778 C C . GLU A 1 105 ? 20.085 -27.058 44.635 1.00 36.28 105 GLU A C 1
ATOM 780 O O . GLU A 1 105 ? 19.110 -26.407 44.249 1.00 36.28 105 GLU A O 1
ATOM 785 N N . GLU A 1 106 ? 19.930 -28.272 45.184 1.00 36.50 106 GLU A N 1
ATOM 786 C CA . GLU A 1 106 ? 18.623 -28.950 45.265 1.00 36.50 106 GLU A CA 1
ATOM 787 C C . GLU A 1 106 ? 17.593 -28.199 46.128 1.00 36.50 106 GLU A C 1
ATOM 789 O O . GLU A 1 106 ? 16.423 -28.095 45.747 1.00 36.50 106 GLU A O 1
ATOM 794 N N . ASP A 1 107 ? 18.000 -27.647 47.277 1.00 36.34 107 ASP A N 1
ATOM 795 C CA . ASP A 1 107 ? 17.073 -26.937 48.176 1.00 36.34 107 ASP A CA 1
ATOM 796 C C . ASP A 1 107 ? 16.618 -25.587 47.586 1.00 36.34 107 ASP A C 1
ATOM 798 O O . ASP A 1 107 ? 15.494 -25.136 47.820 1.00 36.34 107 ASP A O 1
ATOM 802 N N . SER A 1 108 ? 17.450 -24.988 46.727 1.00 38.25 108 SER A N 1
ATOM 803 C CA . SER A 1 108 ? 17.105 -23.792 45.950 1.00 38.25 108 SER A CA 1
ATOM 804 C C . SER A 1 108 ? 16.045 -24.111 44.883 1.00 38.25 108 SER A C 1
ATOM 806 O O . SER A 1 108 ? 15.020 -23.429 44.796 1.00 38.25 108 SER A O 1
ATOM 808 N N . MET A 1 109 ? 16.231 -25.206 44.135 1.00 34.88 109 MET A N 1
ATOM 809 C CA . MET A 1 109 ? 15.263 -25.713 43.148 1.00 34.88 109 MET A CA 1
ATOM 810 C C . MET A 1 109 ? 13.907 -26.078 43.771 1.00 34.88 109 MET A C 1
ATOM 812 O O . MET A 1 109 ? 12.856 -25.767 43.200 1.00 34.88 109 MET A O 1
ATOM 816 N N . ARG A 1 110 ? 13.904 -26.694 44.961 1.00 34.38 110 ARG A N 1
ATOM 817 C CA . ARG A 1 110 ? 12.667 -27.049 45.681 1.00 34.38 110 ARG A CA 1
ATOM 818 C C . ARG A 1 110 ? 11.862 -25.818 46.100 1.00 34.38 110 ARG A C 1
ATOM 820 O O . ARG A 1 110 ? 10.640 -25.808 45.951 1.00 34.38 110 ARG A O 1
ATOM 827 N N . ARG A 1 111 ? 12.517 -24.755 46.575 1.00 34.38 111 ARG A N 1
ATOM 828 C CA . ARG A 1 111 ? 11.829 -23.505 46.952 1.00 34.38 111 ARG A CA 1
ATOM 829 C C . ARG A 1 111 ? 11.259 -22.774 45.734 1.00 34.38 111 ARG A C 1
ATOM 831 O O . ARG A 1 111 ? 10.139 -22.280 45.806 1.00 34.38 111 ARG A O 1
ATOM 838 N N . PHE A 1 112 ? 11.970 -22.773 44.605 1.00 32.66 112 PHE A N 1
ATOM 839 C CA . PHE A 1 112 ? 11.481 -22.156 43.367 1.00 32.66 112 PHE A CA 1
ATOM 840 C C . PHE A 1 112 ? 10.249 -22.884 42.801 1.00 32.66 112 PHE A C 1
ATOM 842 O O . PHE A 1 112 ? 9.230 -22.255 42.518 1.00 32.66 112 PHE A O 1
ATOM 849 N N . THR A 1 113 ? 10.295 -24.220 42.720 1.00 33.06 113 THR A N 1
ATOM 850 C CA . THR A 1 113 ? 9.146 -25.037 42.276 1.00 33.06 113 THR A CA 1
ATOM 851 C C . THR A 1 113 ? 7.941 -24.925 43.211 1.00 33.06 113 THR A C 1
ATOM 853 O O . THR A 1 113 ? 6.813 -24.854 42.729 1.00 33.06 113 THR A O 1
ATOM 856 N N . SER A 1 114 ? 8.157 -24.826 44.528 1.00 29.27 114 SER A N 1
ATOM 857 C CA . SER A 1 114 ? 7.071 -24.659 45.508 1.00 29.27 114 SER A CA 1
ATOM 858 C C . SER A 1 114 ? 6.294 -23.352 45.307 1.00 29.27 114 SER A C 1
ATOM 860 O O . SER A 1 114 ? 5.065 -23.362 45.319 1.00 29.27 114 SER A O 1
ATOM 862 N N . THR A 1 115 ? 6.987 -22.235 45.061 1.00 30.67 115 THR A N 1
ATOM 863 C CA . THR A 1 115 ? 6.348 -20.925 44.837 1.00 30.67 115 THR A CA 1
ATOM 864 C C . THR A 1 115 ? 5.516 -20.896 43.551 1.00 30.67 115 THR A C 1
ATOM 866 O O . THR A 1 115 ? 4.414 -20.350 43.546 1.00 30.67 115 THR A O 1
ATOM 869 N N . VAL A 1 116 ? 5.993 -21.537 42.477 1.00 34.06 116 VAL A N 1
ATOM 870 C CA . VAL A 1 116 ? 5.233 -21.671 41.219 1.00 34.06 116 VAL A CA 1
ATOM 871 C C . VAL A 1 116 ? 3.989 -22.554 41.410 1.00 34.06 116 VAL A C 1
ATOM 873 O O . VAL A 1 116 ? 2.920 -22.236 40.888 1.00 34.06 116 VAL A O 1
ATOM 876 N N . LEU A 1 117 ? 4.086 -23.625 42.208 1.00 29.06 117 LEU A N 1
ATOM 877 C CA . LEU A 1 117 ? 2.954 -24.522 42.464 1.00 29.06 117 LEU A CA 1
ATOM 878 C C . LEU A 1 117 ? 1.842 -23.869 43.303 1.00 29.06 117 LEU A C 1
ATOM 880 O O . LEU A 1 117 ? 0.668 -24.139 43.065 1.00 29.06 117 LEU A O 1
ATOM 884 N N . VAL A 1 118 ? 2.181 -22.983 44.246 1.00 29.80 118 VAL A N 1
ATOM 885 C CA . VAL A 1 118 ? 1.179 -22.260 45.056 1.00 29.80 118 VAL A CA 1
ATOM 886 C C . VAL A 1 118 ? 0.400 -21.246 44.212 1.00 29.80 118 VAL A C 1
ATOM 888 O O . VAL A 1 118 ? -0.824 -21.196 44.311 1.00 29.80 118 VAL A O 1
ATOM 891 N N . LEU A 1 119 ? 1.065 -20.524 43.300 1.00 31.34 119 LEU A N 1
ATOM 892 C CA . LEU A 1 119 ? 0.386 -19.662 42.317 1.00 31.34 119 LEU A CA 1
ATOM 893 C C . LEU A 1 119 ? -0.511 -20.448 41.337 1.00 31.34 119 LEU A C 1
ATOM 895 O O . LEU A 1 119 ? -1.405 -19.867 40.730 1.00 31.34 119 LEU A O 1
ATOM 899 N N . SER A 1 120 ? -0.319 -21.766 41.215 1.00 32.06 120 SER A N 1
ATOM 900 C CA . SER A 1 120 ? -1.134 -22.645 40.362 1.00 32.06 120 SER A CA 1
ATOM 901 C C . SER A 1 120 ? -2.429 -23.145 41.028 1.00 32.06 120 SER A C 1
ATOM 903 O O . SER A 1 120 ? -3.194 -23.862 40.387 1.00 32.06 120 SER A O 1
ATOM 905 N N . LEU A 1 121 ? -2.680 -22.824 42.307 1.00 31.81 121 LEU A N 1
ATOM 906 C CA . LEU A 1 121 ? -3.762 -23.427 43.109 1.00 31.81 121 LEU A CA 1
ATOM 907 C C . LEU A 1 121 ? -4.737 -22.420 43.748 1.00 31.81 121 LEU A C 1
ATOM 909 O O . LEU A 1 121 ? -5.588 -22.816 44.544 1.00 31.81 121 LEU A O 1
ATOM 913 N N . SER A 1 122 ? -4.664 -21.133 43.392 1.00 36.44 122 SER A N 1
ATOM 914 C CA . SER A 1 122 ? -5.550 -20.096 43.945 1.00 36.44 122 SER A CA 1
ATOM 915 C C . SER A 1 122 ? -6.050 -19.075 42.914 1.00 36.44 122 SER A C 1
ATOM 917 O O . SER A 1 122 ? -5.980 -17.869 43.151 1.00 36.44 122 SER A O 1
ATOM 919 N N . ALA A 1 123 ? -6.586 -19.542 41.782 1.00 31.28 123 ALA A N 1
ATOM 920 C CA . ALA A 1 123 ? -7.399 -18.704 40.899 1.00 31.28 123 ALA A CA 1
ATOM 921 C C . ALA A 1 123 ? -8.482 -19.512 40.151 1.00 31.28 123 ALA A C 1
ATOM 923 O O . ALA A 1 123 ? -8.146 -20.332 39.294 1.00 31.28 123 ALA A O 1
ATOM 924 N N . PRO A 1 124 ? -9.781 -19.299 40.435 1.00 35.19 124 PRO A N 1
ATOM 925 C CA . PRO A 1 124 ? -10.856 -19.822 39.602 1.00 35.19 124 PRO A CA 1
ATOM 926 C C . PRO A 1 124 ? -11.042 -18.951 38.349 1.00 35.19 124 PRO A C 1
ATOM 928 O O . PRO A 1 124 ? -11.149 -17.737 38.459 1.00 35.19 124 PRO A O 1
ATOM 931 N N . VAL A 1 125 ? -11.169 -19.597 37.185 1.00 40.88 125 VAL A N 1
ATOM 932 C CA . VAL A 1 125 ? -11.636 -19.015 35.906 1.00 40.88 125 VAL A CA 1
ATOM 933 C C . VAL A 1 125 ? -10.822 -17.811 35.390 1.00 40.88 125 VAL A C 1
ATOM 935 O O . VAL A 1 125 ? -11.189 -16.659 35.595 1.00 40.88 125 VAL A O 1
ATOM 938 N N . TRP A 1 126 ? -9.785 -18.090 34.594 1.00 46.03 126 TRP A N 1
ATOM 939 C CA . TRP A 1 126 ? -9.215 -17.121 33.647 1.00 46.03 126 TRP A CA 1
ATOM 940 C C . TRP A 1 126 ? -9.555 -17.535 32.210 1.00 46.03 126 TRP A C 1
ATOM 942 O O . TRP A 1 126 ? -9.362 -18.697 31.842 1.00 46.03 126 TRP A O 1
ATOM 952 N N . GLY A 1 127 ? -10.038 -16.588 31.403 1.00 55.34 127 GLY A N 1
ATOM 953 C CA . GLY A 1 127 ? -9.942 -16.671 29.943 1.00 55.34 127 GLY A CA 1
ATOM 954 C C . GLY A 1 127 ? -8.517 -16.352 29.475 1.00 55.34 127 GLY A C 1
ATOM 955 O O . GLY A 1 127 ? -7.688 -15.902 30.266 1.00 55.34 127 GLY A O 1
ATOM 956 N N . GLU A 1 128 ? -8.221 -16.572 28.194 1.00 68.81 128 GLU A N 1
ATOM 957 C CA . GLU A 1 128 ? -6.955 -16.113 27.612 1.00 68.81 128 GLU A CA 1
ATOM 958 C C . GLU A 1 128 ? -7.097 -14.687 27.067 1.00 68.81 128 GLU A C 1
ATOM 960 O O . GLU A 1 128 ? -8.007 -14.396 26.284 1.00 68.81 128 GLU A O 1
ATOM 965 N N . ASP A 1 129 ? -6.149 -13.816 27.415 1.00 72.12 129 ASP A N 1
ATOM 966 C CA . ASP A 1 129 ? -6.049 -12.474 26.841 1.00 72.12 129 ASP A CA 1
ATOM 967 C C . ASP A 1 129 ? -5.672 -12.565 25.350 1.00 72.12 129 ASP A C 1
ATOM 969 O O . ASP A 1 129 ? -4.550 -12.967 24.992 1.00 72.12 129 ASP A O 1
ATOM 973 N N . LEU A 1 130 ? -6.587 -12.129 24.478 1.00 74.38 130 LEU A N 1
ATOM 974 C CA . LEU A 1 130 ? -6.285 -11.803 23.081 1.00 74.38 130 LEU A CA 1
ATOM 975 C C . LEU A 1 130 ? -5.448 -10.518 23.023 1.00 74.38 130 LEU A C 1
ATOM 977 O O . LEU A 1 130 ? -4.444 -10.457 22.318 1.00 74.38 130 LEU A O 1
ATOM 981 N N . PHE A 1 131 ? -5.830 -9.523 23.826 1.00 82.88 131 PHE A N 1
ATOM 982 C CA . PHE A 1 131 ? -5.079 -8.295 24.070 1.00 82.88 131 PHE A CA 1
ATOM 983 C C . PHE A 1 131 ? -5.332 -7.827 25.507 1.00 82.88 131 PHE A C 1
ATOM 985 O O . PHE A 1 131 ? -6.478 -7.821 25.948 1.00 82.88 131 PHE A O 1
ATOM 992 N N . ARG A 1 132 ? -4.297 -7.381 26.224 1.00 85.38 132 ARG A N 1
ATOM 993 C CA . ARG A 1 132 ? -4.443 -6.652 27.492 1.00 85.38 132 ARG A CA 1
ATOM 994 C C . ARG A 1 132 ? -3.363 -5.577 27.590 1.00 85.38 132 ARG A C 1
ATOM 996 O O . ARG A 1 132 ? -2.196 -5.861 27.330 1.00 85.38 132 ARG A O 1
ATOM 1003 N N . GLN A 1 133 ? -3.751 -4.363 27.975 1.00 87.12 133 GLN A N 1
ATOM 1004 C CA . GLN A 1 133 ? -2.850 -3.246 28.262 1.00 87.12 133 GLN A CA 1
ATOM 1005 C C . GLN A 1 133 ? -2.998 -2.830 29.732 1.00 87.12 133 GLN A C 1
ATOM 1007 O O . GLN A 1 133 ? -4.056 -2.342 30.128 1.00 87.12 133 GLN A O 1
ATOM 1012 N N . THR A 1 134 ? -1.924 -2.983 30.510 1.00 86.38 134 THR A N 1
ATOM 1013 C CA . THR A 1 134 ? -1.642 -2.137 31.68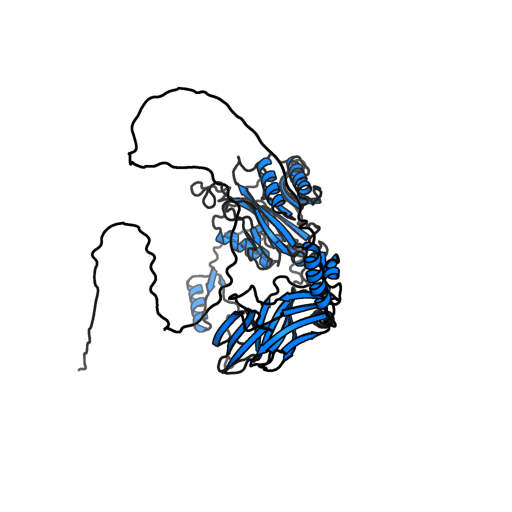7 1.00 86.38 134 THR A CA 1
ATOM 1014 C C . THR A 1 134 ? -0.676 -1.036 31.253 1.00 86.38 134 THR A C 1
ATOM 1016 O O . THR A 1 134 ? 0.028 -1.198 30.251 1.00 86.38 134 THR A O 1
ATOM 1019 N N . PHE A 1 135 ? -0.639 0.105 31.937 1.00 88.88 135 PHE A N 1
ATOM 1020 C CA . PHE A 1 135 ? 0.094 1.275 31.433 1.00 88.88 135 PHE A CA 1
ATOM 1021 C C . PHE A 1 135 ? 1.492 1.469 32.054 1.00 88.88 135 PHE A C 1
ATOM 1023 O O . PHE A 1 135 ? 2.108 2.514 31.852 1.00 88.88 135 PHE A O 1
ATOM 1030 N N . ASP A 1 136 ? 2.014 0.485 32.791 1.00 83.88 136 ASP A N 1
ATOM 1031 C CA . ASP A 1 136 ? 3.214 0.608 33.642 1.00 83.88 136 ASP A CA 1
ATOM 1032 C C . ASP A 1 136 ? 4.464 1.142 32.916 1.00 83.88 136 ASP A C 1
ATOM 1034 O O . ASP A 1 136 ? 5.108 2.077 33.396 1.00 83.88 136 ASP A O 1
ATOM 1038 N N . ASP A 1 137 ? 4.750 0.634 31.714 1.00 81.19 137 ASP A N 1
ATOM 1039 C CA . ASP A 1 137 ? 5.886 1.065 30.881 1.00 81.19 137 ASP A CA 1
ATOM 1040 C C . ASP A 1 137 ? 5.610 2.343 30.050 1.00 81.19 137 ASP A C 1
ATOM 1042 O O . ASP A 1 137 ? 6.464 2.793 29.282 1.00 81.19 137 ASP A O 1
ATOM 1046 N N . GLN A 1 138 ? 4.419 2.946 30.163 1.00 81.62 138 GLN A N 1
ATOM 1047 C CA . GLN A 1 138 ? 3.956 4.049 29.300 1.00 81.62 138 GLN A CA 1
ATOM 1048 C C . GLN A 1 138 ? 3.940 5.426 29.991 1.00 81.62 138 GLN A C 1
ATOM 1050 O O . GLN A 1 138 ? 3.386 6.383 29.451 1.00 81.62 138 GLN A O 1
ATOM 1055 N N . ALA A 1 139 ? 4.565 5.557 31.166 1.00 84.00 139 ALA A N 1
ATOM 1056 C CA . ALA A 1 139 ? 4.586 6.778 31.979 1.00 84.00 139 ALA A CA 1
ATOM 1057 C C . ALA A 1 139 ? 4.862 8.071 31.175 1.00 84.00 139 ALA A C 1
ATOM 1059 O O . ALA A 1 139 ? 5.890 8.212 30.514 1.00 84.00 139 ALA A O 1
ATOM 1060 N N . GLY A 1 140 ? 3.946 9.042 31.268 1.00 79.88 140 GLY A N 1
ATOM 1061 C CA . GLY A 1 140 ? 4.047 10.344 30.599 1.00 79.88 140 GLY A CA 1
ATOM 1062 C C . GLY A 1 140 ? 3.619 10.376 29.125 1.00 79.88 140 GLY A C 1
ATOM 1063 O O . GLY A 1 140 ? 3.565 11.463 28.552 1.00 79.88 140 GLY A O 1
ATOM 1064 N N . GLN A 1 141 ? 3.282 9.238 28.507 1.00 84.75 141 GLN A N 1
ATOM 1065 C CA . GLN A 1 141 ? 2.662 9.216 27.176 1.00 84.75 141 GLN A CA 1
ATOM 1066 C C . GLN A 1 141 ? 1.216 9.732 27.241 1.00 84.75 141 GLN A C 1
ATOM 1068 O O . GLN A 1 141 ? 0.561 9.605 28.276 1.00 84.75 141 GLN A O 1
ATOM 1073 N N . SER A 1 142 ? 0.708 10.301 26.142 1.00 87.56 142 SER A N 1
ATOM 1074 C CA . SER A 1 142 ? -0.694 10.741 26.058 1.00 87.56 142 SER A CA 1
ATOM 1075 C C . SER A 1 142 ? -1.639 9.539 26.132 1.00 87.56 142 SER A C 1
ATOM 1077 O O . SER A 1 142 ? -1.416 8.544 25.445 1.00 87.56 142 SER A O 1
ATOM 1079 N N . ALA A 1 143 ? -2.681 9.626 26.958 1.00 88.88 143 ALA A N 1
ATOM 1080 C CA . ALA A 1 143 ? -3.545 8.487 27.269 1.00 88.88 143 ALA A CA 1
ATOM 1081 C C . ALA A 1 143 ? -4.621 8.223 26.199 1.00 88.88 143 ALA A C 1
ATOM 1083 O O . ALA A 1 143 ? -4.885 7.072 25.850 1.00 88.88 143 ALA A O 1
ATOM 1084 N N . PHE A 1 144 ? -5.241 9.284 25.677 1.00 94.12 144 PHE A N 1
ATOM 1085 C CA . PHE A 1 144 ? -6.387 9.198 24.770 1.00 94.12 144 PHE A CA 1
ATOM 1086 C C . PHE A 1 144 ? -6.341 10.248 23.656 1.00 94.12 144 PHE A C 1
ATOM 1088 O O . PHE A 1 144 ? -5.768 11.329 23.805 1.00 94.12 144 PHE A O 1
ATOM 1095 N N . VAL A 1 145 ? -7.041 9.966 22.558 1.00 92.44 145 VAL A N 1
ATOM 1096 C CA . VAL A 1 145 ? -7.340 10.928 21.488 1.00 92.44 145 VAL A CA 1
ATOM 1097 C C . VAL A 1 145 ? -8.808 11.354 21.607 1.00 92.44 145 VAL A C 1
ATOM 1099 O O . VAL A 1 145 ? -9.687 10.494 21.619 1.00 92.44 145 VAL A O 1
ATOM 1102 N N . HIS A 1 146 ? -9.105 12.656 21.691 1.00 92.75 146 HIS A N 1
ATOM 1103 C CA . HIS A 1 146 ? -10.488 13.141 21.531 1.00 92.75 146 HIS A CA 1
ATOM 1104 C C . HIS A 1 146 ? -10.913 12.940 20.071 1.00 92.75 146 HIS A C 1
ATOM 1106 O O . HIS A 1 146 ? -10.142 13.235 19.161 1.00 92.75 146 HIS A O 1
ATOM 1112 N N . THR A 1 147 ? -12.096 12.366 19.851 1.00 88.88 147 THR A N 1
ATOM 1113 C CA . THR A 1 147 ? -12.516 11.887 18.516 1.00 88.88 147 THR A CA 1
ATOM 1114 C C . THR A 1 147 ? -13.932 12.276 18.104 1.00 88.88 147 THR A C 1
ATOM 1116 O O . THR A 1 147 ? -14.216 12.300 16.909 1.00 88.88 147 THR A O 1
ATOM 1119 N N . TRP A 1 148 ? -14.824 12.567 19.053 1.00 89.94 148 TRP A N 1
ATOM 1120 C CA . TRP A 1 148 ? -16.196 13.000 18.779 1.00 89.94 148 TRP A CA 1
ATOM 1121 C C . TRP A 1 148 ? -16.823 13.658 20.017 1.00 89.94 148 TRP A C 1
ATOM 1123 O O . TRP A 1 148 ? -16.359 13.448 21.142 1.00 89.94 148 TRP A O 1
ATOM 1133 N N . GLY A 1 149 ? -17.909 14.402 19.811 1.00 88.12 149 GLY A N 1
ATOM 1134 C CA . GLY A 1 149 ? -18.681 15.055 20.864 1.00 88.12 149 GLY A CA 1
ATOM 1135 C C . GLY A 1 149 ? -18.074 16.389 21.286 1.00 88.12 149 GLY A C 1
ATOM 1136 O O . GLY A 1 149 ? -17.196 16.926 20.609 1.00 88.12 149 GLY A O 1
ATOM 1137 N N . ASP A 1 150 ? -18.547 16.941 22.402 1.00 87.56 150 ASP A N 1
ATOM 1138 C CA . ASP A 1 150 ? -18.186 18.309 22.786 1.00 87.56 150 ASP A CA 1
ATOM 1139 C C . ASP A 1 150 ? -16.682 18.434 23.084 1.00 87.56 150 ASP A C 1
ATOM 1141 O O . ASP A 1 150 ? -16.066 17.538 23.680 1.00 87.56 150 ASP A O 1
ATOM 1145 N N . VAL A 1 151 ? -16.086 19.550 22.661 1.00 88.31 151 VAL A N 1
ATOM 1146 C CA . VAL A 1 151 ? -14.672 19.863 22.901 1.00 88.31 151 VAL A CA 1
ATOM 1147 C C . VAL A 1 151 ? -14.525 20.452 24.314 1.00 88.31 151 VAL A C 1
ATOM 1149 O O . VAL A 1 151 ? -15.278 21.363 24.668 1.00 88.31 151 VAL A O 1
ATOM 1152 N N . PRO A 1 152 ? -13.585 19.970 25.148 1.00 89.31 152 PRO A N 1
ATOM 1153 C CA . PRO A 1 152 ? -13.324 20.569 26.455 1.00 89.31 152 PRO A CA 1
ATOM 1154 C C . PRO A 1 152 ? -12.829 22.012 26.330 1.00 89.31 152 PRO A C 1
ATOM 1156 O O . PRO A 1 152 ? -11.990 22.313 25.484 1.00 89.31 152 PRO A O 1
ATOM 1159 N N . ALA A 1 153 ? -13.260 22.878 27.245 1.00 89.88 153 ALA A N 1
ATOM 1160 C CA . ALA A 1 153 ? -12.705 24.219 27.398 1.00 89.88 153 ALA A CA 1
ATOM 1161 C C . ALA A 1 153 ? -11.236 24.169 27.860 1.00 89.88 153 ALA A C 1
ATOM 1163 O O . ALA A 1 153 ? -10.427 24.997 27.450 1.00 89.88 153 ALA A O 1
ATOM 1164 N N . THR A 1 154 ? -10.874 23.177 28.686 1.00 92.12 154 THR A N 1
ATOM 1165 C CA . THR A 1 154 ? -9.474 22.834 28.993 1.00 92.12 154 THR A CA 1
ATOM 1166 C C . THR A 1 154 ? -9.295 21.329 29.202 1.00 92.12 154 THR A C 1
ATOM 1168 O O . THR A 1 154 ? -10.209 20.630 29.646 1.00 92.12 154 THR A O 1
ATOM 1171 N N . VAL A 1 155 ? -8.087 20.829 28.927 1.00 93.81 155 VAL A N 1
ATOM 1172 C CA . VAL A 1 155 ? -7.648 19.467 29.263 1.00 93.81 155 VAL A CA 1
ATOM 1173 C C . VAL A 1 155 ? -6.474 19.593 30.229 1.00 93.81 155 VAL A C 1
ATOM 1175 O O . VAL A 1 155 ? -5.364 19.928 29.825 1.00 93.81 155 VAL A O 1
ATOM 1178 N N . ALA A 1 156 ? -6.731 19.390 31.520 1.00 93.06 156 ALA A N 1
ATOM 1179 C CA . ALA A 1 156 ? -5.737 19.573 32.578 1.00 93.06 156 ALA A CA 1
ATOM 1180 C C . ALA A 1 156 ? -4.779 18.374 32.703 1.00 93.06 156 ALA A C 1
ATOM 1182 O O . ALA A 1 156 ? -3.645 18.533 33.150 1.00 93.06 156 ALA A O 1
ATOM 1183 N N . VAL A 1 157 ? -5.234 17.177 32.317 1.00 93.81 157 VAL A N 1
ATOM 1184 C CA . VAL A 1 157 ? -4.434 15.946 32.230 1.00 93.81 157 VAL A CA 1
ATOM 1185 C C . VAL A 1 157 ? -4.963 15.116 31.061 1.00 93.81 157 VAL A C 1
ATOM 1187 O O . VAL A 1 157 ? -6.171 14.967 30.912 1.00 93.81 157 VAL A O 1
ATOM 1190 N N . ASN A 1 158 ? -4.073 14.561 30.246 1.00 95.44 158 ASN A N 1
ATOM 1191 C CA . ASN A 1 158 ? -4.372 13.479 29.304 1.00 95.44 158 ASN A CA 1
ATOM 1192 C C . ASN A 1 158 ? -3.090 12.661 29.133 1.00 95.44 158 ASN A C 1
ATOM 1194 O O . ASN A 1 158 ? -2.352 12.845 28.169 1.00 95.44 158 ASN A O 1
ATOM 1198 N N . ALA A 1 159 ? -2.751 11.860 30.141 1.00 95.12 159 ALA A N 1
ATOM 1199 C CA . ALA A 1 159 ? -1.475 11.158 30.194 1.00 95.12 159 ALA A CA 1
ATOM 1200 C C . ALA A 1 159 ? -1.538 9.900 31.060 1.00 95.12 159 ALA A C 1
ATOM 1202 O O . ALA A 1 159 ? -2.311 9.821 32.014 1.00 95.12 159 ALA A O 1
ATOM 1203 N N . VAL A 1 160 ? -0.667 8.940 30.769 1.00 94.19 160 VAL A N 1
ATOM 1204 C CA . VAL A 1 160 ? -0.382 7.818 31.663 1.00 94.19 160 VAL A CA 1
ATOM 1205 C C . VAL A 1 160 ? 0.383 8.321 32.886 1.00 94.19 160 VAL A C 1
ATOM 1207 O O . VAL A 1 160 ? 1.442 8.941 32.751 1.00 94.19 160 VAL A O 1
ATOM 1210 N N . GLN A 1 161 ? -0.118 8.023 34.085 1.00 94.00 161 GLN A N 1
ATOM 1211 C CA . GLN A 1 161 ? 0.514 8.400 35.351 1.00 94.00 161 GLN A CA 1
ATOM 1212 C C . GLN A 1 161 ? 0.801 7.165 36.225 1.00 94.00 161 GLN A C 1
ATOM 1214 O O . GLN A 1 161 ? -0.112 6.371 36.452 1.00 94.00 161 GLN A O 1
ATOM 1219 N N . PRO A 1 162 ? 2.034 6.997 36.745 1.00 93.00 162 PRO A N 1
ATOM 1220 C CA . PRO A 1 162 ? 2.367 5.958 37.725 1.00 93.00 162 PRO A CA 1
ATOM 1221 C C . PRO A 1 162 ? 1.634 6.111 39.063 1.00 93.00 162 PRO A C 1
ATOM 1223 O O . PRO A 1 162 ? 1.405 7.228 39.526 1.00 93.00 162 PRO A O 1
ATOM 1226 N N . GLY A 1 163 ? 1.339 4.989 39.725 1.00 91.81 163 GLY A N 1
ATOM 1227 C CA . GLY A 1 163 ? 0.882 4.956 41.120 1.00 91.81 163 GLY A CA 1
ATOM 1228 C C . GLY A 1 163 ? -0.595 5.293 41.353 1.00 91.81 163 GLY A C 1
ATOM 1229 O O . GLY A 1 163 ? -1.010 5.386 42.507 1.00 91.81 163 GLY A O 1
ATOM 1230 N N . ILE A 1 164 ? -1.387 5.485 40.294 1.00 93.00 164 ILE A N 1
ATOM 1231 C CA . ILE A 1 164 ? -2.824 5.815 40.379 1.00 93.00 164 ILE A CA 1
ATOM 1232 C C . ILE A 1 164 ? -3.751 4.725 39.812 1.00 93.00 164 ILE A C 1
ATOM 1234 O O . ILE A 1 164 ? -4.974 4.885 39.892 1.00 93.00 164 ILE A O 1
ATOM 1238 N N . GLY A 1 165 ? -3.174 3.674 39.220 1.00 88.88 165 GLY A N 1
ATOM 1239 C CA . GLY A 1 165 ? -3.870 2.540 38.619 1.00 88.88 165 GLY A CA 1
ATOM 1240 C C . GLY A 1 165 ? -4.304 1.472 39.624 1.00 88.88 165 GLY A C 1
ATOM 1241 O O . GLY A 1 165 ? -4.257 1.673 40.846 1.00 88.88 165 GLY A O 1
ATOM 1242 N N . LEU A 1 166 ? -4.766 0.329 39.119 1.00 87.06 166 LEU A N 1
ATOM 1243 C CA . LEU A 1 166 ? -5.188 -0.786 39.958 1.00 87.06 166 LEU A CA 1
ATOM 1244 C C . LEU A 1 166 ? -3.996 -1.334 40.761 1.00 87.06 166 LEU A C 1
ATOM 1246 O O . LEU A 1 166 ? -2.932 -1.610 40.224 1.00 87.06 166 LEU A O 1
ATOM 1250 N N . ASN A 1 167 ? -4.154 -1.510 42.075 1.00 88.00 167 ASN A N 1
ATOM 1251 C CA . ASN A 1 167 ? -3.077 -1.968 42.970 1.00 88.00 167 ASN A CA 1
ATOM 1252 C C . ASN A 1 167 ? -1.802 -1.083 42.976 1.00 88.00 167 ASN A C 1
ATOM 1254 O O . ASN A 1 167 ? -0.784 -1.498 43.528 1.00 88.00 167 ASN A O 1
ATOM 1258 N N . GLY A 1 168 ? -1.847 0.131 42.409 1.00 85.81 168 GLY A N 1
ATOM 1259 C CA . GLY A 1 168 ? -0.698 1.043 42.320 1.00 85.81 168 GLY A CA 1
ATOM 1260 C C . GLY A 1 168 ? 0.121 0.955 41.023 1.00 85.81 168 GLY A C 1
ATOM 1261 O O . GLY A 1 168 ? 1.211 1.528 40.976 1.00 85.81 168 GLY A O 1
ATOM 1262 N N . THR A 1 169 ? -0.391 0.293 39.980 1.00 89.31 169 THR A N 1
ATOM 1263 C CA . THR A 1 169 ? 0.113 0.383 38.592 1.00 89.31 169 THR A CA 1
ATOM 1264 C C . THR A 1 169 ? 0.120 1.825 38.065 1.00 89.31 169 THR A C 1
ATOM 1266 O O . THR A 1 169 ? -0.417 2.759 38.683 1.00 89.31 169 THR A O 1
ATOM 1269 N N . ALA A 1 170 ? 0.713 2.035 36.889 1.00 92.12 170 ALA A N 1
ATOM 1270 C CA . ALA A 1 170 ? 0.387 3.213 36.091 1.00 92.12 170 ALA A CA 1
ATOM 1271 C C . ALA A 1 170 ? -0.946 3.033 35.347 1.00 92.12 170 ALA A C 1
ATOM 1273 O O . ALA A 1 170 ? -1.258 1.943 34.874 1.00 92.12 170 ALA A O 1
ATOM 1274 N N . ALA A 1 171 ? -1.703 4.122 35.199 1.00 95.00 171 ALA A N 1
ATOM 1275 C CA . ALA A 1 171 ? -2.992 4.132 34.506 1.00 95.00 171 ALA A CA 1
ATOM 1276 C C . ALA A 1 171 ? -3.177 5.373 33.623 1.00 95.00 171 ALA A C 1
ATOM 1278 O O . ALA A 1 171 ? -2.552 6.416 33.837 1.00 95.00 171 ALA A O 1
ATOM 1279 N N . ALA A 1 172 ? -4.060 5.254 32.633 1.00 96.00 172 ALA A N 1
ATOM 1280 C CA . ALA A 1 172 ? -4.458 6.322 31.726 1.00 96.00 172 ALA A CA 1
ATOM 1281 C C . ALA A 1 172 ? -5.352 7.345 32.452 1.00 96.00 172 ALA A C 1
ATOM 1283 O O . ALA A 1 172 ? -6.466 7.019 32.856 1.00 96.00 172 ALA A O 1
ATOM 1284 N N . HIS A 1 173 ? -4.879 8.584 32.614 1.00 96.94 173 HIS A N 1
ATOM 1285 C CA . HIS A 1 173 ? -5.570 9.645 33.353 1.00 96.94 173 HIS A CA 1
ATOM 1286 C C . HIS A 1 173 ? -6.018 10.766 32.412 1.00 96.94 173 HIS A C 1
ATOM 1288 O O . HIS A 1 173 ? -5.209 11.366 31.700 1.00 96.94 173 HIS A O 1
ATOM 1294 N N . LEU A 1 174 ? -7.309 11.080 32.459 1.00 96.81 174 LEU A N 1
ATOM 1295 C CA . LEU A 1 174 ? -7.947 12.180 31.753 1.00 96.81 174 LEU A CA 1
ATOM 1296 C C . LEU A 1 174 ? -8.608 13.135 32.757 1.00 96.81 174 LEU A C 1
ATOM 1298 O O . LEU A 1 174 ? -9.457 12.727 33.546 1.00 96.81 174 LEU A O 1
ATOM 1302 N N . ARG A 1 175 ? -8.272 14.424 32.668 1.00 96.19 175 ARG A N 1
ATOM 1303 C CA . ARG A 1 175 ? -9.010 15.525 33.296 1.00 96.19 175 ARG A CA 1
ATOM 1304 C C . ARG A 1 175 ? -9.423 16.542 32.250 1.00 96.19 175 ARG A C 1
ATOM 1306 O O . ARG A 1 175 ? -8.562 17.198 31.662 1.00 96.19 175 ARG A O 1
ATOM 1313 N N . ALA A 1 176 ? -10.726 16.701 32.061 1.00 94.56 176 ALA A N 1
ATOM 1314 C CA . ALA A 1 176 ? -11.313 17.590 31.066 1.00 94.56 176 ALA A CA 1
ATOM 1315 C C . ALA A 1 176 ? -12.377 18.489 31.708 1.00 94.56 176 ALA A C 1
ATOM 1317 O O . ALA A 1 176 ? -13.286 18.005 32.381 1.00 94.56 176 ALA A O 1
ATOM 1318 N N . SER A 1 177 ? -12.262 19.797 31.491 1.00 93.56 177 SER A N 1
ATOM 1319 C CA . SER A 1 177 ? -13.246 20.795 31.912 1.00 93.56 177 SER A CA 1
ATOM 1320 C C . SER A 1 177 ? -14.114 21.166 30.717 1.00 93.56 177 SER A C 1
ATOM 1322 O O . SER A 1 177 ? -13.586 21.600 29.691 1.00 93.56 177 SER A O 1
ATOM 1324 N N . TYR A 1 178 ? -15.427 20.983 30.825 1.00 91.00 178 TYR A N 1
ATOM 1325 C CA . TYR A 1 178 ? -16.371 21.276 29.748 1.00 91.00 178 TYR A CA 1
ATOM 1326 C C . TYR A 1 178 ? -16.991 22.677 29.901 1.00 91.00 178 TYR A C 1
ATOM 1328 O O . TYR A 1 178 ? -17.221 23.120 31.030 1.00 91.00 178 TYR A O 1
ATOM 1336 N N . PRO A 1 179 ? -17.242 23.391 28.785 1.00 84.62 179 PRO A N 1
ATOM 1337 C CA . PRO A 1 179 ? -17.793 24.748 28.801 1.00 84.62 179 PRO A CA 1
ATOM 1338 C C . PRO A 1 179 ? -19.182 24.832 29.456 1.00 84.62 179 PRO A C 1
ATOM 1340 O O . PRO A 1 179 ? -19.832 23.825 29.733 1.00 84.62 179 PRO A O 1
ATOM 1343 N N . ALA A 1 180 ? -19.643 26.060 29.717 1.00 81.19 180 ALA A N 1
ATOM 1344 C CA . ALA A 1 180 ? -20.943 26.327 30.346 1.00 81.19 180 ALA A CA 1
ATOM 1345 C C . ALA A 1 180 ? -22.155 25.916 29.484 1.00 81.19 180 ALA A C 1
ATOM 1347 O O . ALA A 1 180 ? -23.257 25.796 30.007 1.00 81.19 180 ALA A O 1
ATOM 1348 N N . GLU A 1 181 ? -21.946 25.652 28.195 1.00 83.56 181 GLU A N 1
ATOM 1349 C CA . GLU A 1 181 ? -22.936 25.120 27.260 1.00 83.56 181 GLU A CA 1
ATOM 1350 C C . GLU A 1 181 ? -22.305 23.944 26.504 1.00 83.56 181 GLU A C 1
ATOM 1352 O O . GLU A 1 181 ? -21.147 24.019 26.098 1.00 83.56 181 GLU A O 1
ATOM 1357 N N . VAL A 1 182 ? -23.045 22.845 26.345 1.00 84.56 182 VAL A N 1
ATOM 1358 C CA . VAL A 1 182 ? -22.615 21.625 25.639 1.00 84.56 182 VAL A CA 1
ATOM 1359 C C . VAL A 1 182 ? -23.774 21.106 24.792 1.00 84.56 182 VAL A C 1
ATOM 1361 O O . VAL A 1 182 ? -24.927 21.184 25.220 1.00 84.56 182 VAL A O 1
ATOM 1364 N N . ALA A 1 183 ? -23.489 20.582 23.601 1.00 84.56 183 ALA A N 1
ATOM 1365 C CA . ALA A 1 183 ? -24.517 20.169 22.646 1.00 84.56 183 ALA A CA 1
ATOM 1366 C C . ALA A 1 183 ? -24.791 18.655 22.686 1.00 84.56 183 ALA A C 1
ATOM 1368 O O . ALA A 1 183 ? -25.934 18.231 22.526 1.00 84.56 183 ALA A O 1
ATOM 1369 N N . HIS A 1 184 ? -23.769 17.831 22.935 1.00 82.44 184 HIS A N 1
ATOM 1370 C CA . HIS A 1 184 ? -23.860 16.372 22.800 1.00 82.44 184 HIS A CA 1
ATOM 1371 C C . HIS A 1 184 ? -24.016 15.638 24.141 1.00 82.44 184 HIS A C 1
ATOM 1373 O O . HIS A 1 184 ? -24.440 14.482 24.152 1.00 82.44 184 HIS A O 1
ATOM 1379 N N . ASN A 1 185 ? -23.706 16.294 25.269 1.00 86.00 185 ASN A N 1
ATOM 1380 C CA . ASN A 1 185 ? -23.703 15.719 26.629 1.00 86.00 185 ASN A CA 1
ATOM 1381 C C . ASN A 1 185 ? -22.742 14.514 26.795 1.00 86.00 185 ASN A C 1
ATOM 1383 O O . ASN A 1 185 ? -22.801 13.769 27.777 1.00 86.00 185 ASN A O 1
ATOM 1387 N N . LEU A 1 186 ? -21.850 14.304 25.824 1.00 89.81 186 LEU A N 1
ATOM 1388 C CA . LEU A 1 186 ? -20.919 13.183 25.702 1.00 89.81 186 LEU A CA 1
ATOM 1389 C C . LEU A 1 186 ? -19.685 13.628 24.905 1.00 89.81 186 LEU A C 1
ATOM 1391 O O . LEU A 1 186 ? -19.816 14.321 23.897 1.00 89.81 186 LEU A O 1
ATOM 1395 N N . SER A 1 187 ? -18.505 13.149 25.300 1.00 92.75 187 SER A N 1
ATOM 1396 C CA . SER A 1 187 ? -17.252 13.305 24.542 1.00 92.75 187 SER A CA 1
ATOM 1397 C C . SER A 1 187 ? -16.504 11.974 24.467 1.00 92.75 187 SER A C 1
ATOM 1399 O O . SER A 1 187 ? -16.425 11.235 25.452 1.00 92.75 187 SER A O 1
ATOM 1401 N N . TYR A 1 188 ? -15.981 11.632 23.290 1.00 95.44 188 TYR A N 1
ATOM 1402 C CA . TYR A 1 188 ? -15.395 10.319 23.003 1.00 95.44 188 TYR A CA 1
ATOM 1403 C C . TYR A 1 188 ? -13.869 10.379 23.047 1.00 95.44 188 TYR A C 1
ATOM 1405 O O . TYR A 1 188 ? -13.228 11.008 22.197 1.00 95.44 188 TYR A O 1
ATOM 1413 N N . TRP A 1 189 ? -13.301 9.672 24.023 1.00 95.94 189 TRP A N 1
ATOM 1414 C CA . TRP A 1 189 ? -11.867 9.588 24.272 1.00 95.94 189 TRP A CA 1
ATOM 1415 C C . TRP A 1 189 ? -11.359 8.200 23.891 1.00 95.94 189 TRP A C 1
ATOM 1417 O O . TRP A 1 189 ? -11.661 7.195 24.531 1.00 95.94 189 TRP A O 1
ATOM 1427 N N . THR A 1 190 ? -10.633 8.144 22.783 1.00 94.81 190 THR A N 1
ATOM 1428 C CA . THR A 1 190 ? -10.280 6.913 22.083 1.00 94.81 190 THR A CA 1
ATOM 1429 C C . THR A 1 190 ? -8.879 6.449 22.459 1.00 94.81 190 THR A C 1
ATOM 1431 O O . THR A 1 190 ? -7.902 7.169 22.240 1.00 94.81 190 THR A O 1
ATOM 1434 N N . TYR A 1 191 ? -8.781 5.217 22.960 1.00 93.69 191 TYR A N 1
ATOM 1435 C CA . TYR A 1 191 ? -7.545 4.445 23.001 1.00 93.69 191 TYR A CA 1
ATOM 1436 C C . TYR A 1 191 ? -7.484 3.561 21.746 1.00 93.69 191 TYR A C 1
ATOM 1438 O O . TYR A 1 191 ? -8.291 2.644 21.560 1.00 93.69 191 TYR A O 1
ATOM 1446 N N . ASN A 1 192 ? -6.547 3.860 20.848 1.00 87.25 192 ASN A N 1
ATOM 1447 C CA . ASN A 1 192 ? -6.323 3.060 19.645 1.00 87.25 192 ASN A CA 1
ATOM 1448 C C . ASN A 1 192 ? -5.522 1.807 20.004 1.00 87.25 192 ASN A C 1
ATOM 1450 O O . ASN A 1 192 ? -4.470 1.919 20.630 1.00 87.25 192 ASN A O 1
ATOM 1454 N N . LEU A 1 193 ? -5.990 0.627 19.586 1.00 81.81 193 LEU A N 1
ATOM 1455 C CA . LEU A 1 193 ? -5.232 -0.602 19.812 1.00 81.81 193 LEU A CA 1
ATOM 1456 C C . LEU A 1 193 ? -3.948 -0.571 18.956 1.00 81.81 193 LEU A C 1
ATOM 1458 O O . LEU A 1 193 ? -4.052 -0.305 17.753 1.00 81.81 193 LEU A O 1
ATOM 1462 N N . PRO A 1 194 ? -2.759 -0.875 19.519 1.00 72.31 194 PRO A N 1
ATOM 1463 C CA . PRO A 1 194 ? -1.501 -0.927 18.763 1.00 72.31 194 PRO A CA 1
ATOM 1464 C C . PRO A 1 194 ? -1.559 -1.869 17.552 1.00 72.31 194 PRO A C 1
ATOM 1466 O O . PRO A 1 194 ? -0.963 -1.595 16.510 1.00 72.31 194 PRO A O 1
ATOM 1469 N N . GLU A 1 195 ? -2.332 -2.951 17.668 1.00 65.81 195 GLU A N 1
ATOM 1470 C CA . GLU A 1 195 ? -2.732 -3.811 16.558 1.00 65.81 195 GLU A CA 1
ATOM 1471 C C . GLU A 1 195 ? -4.252 -4.006 16.588 1.00 65.81 195 GLU A C 1
ATOM 1473 O O . GLU A 1 195 ? -4.839 -4.229 17.647 1.00 65.81 195 GLU A O 1
ATOM 1478 N N . ARG A 1 196 ? -4.912 -3.916 15.427 1.00 77.12 196 ARG A N 1
ATOM 1479 C CA . ARG A 1 196 ? -6.374 -4.056 15.338 1.00 77.12 196 ARG A CA 1
ATOM 1480 C C . ARG A 1 196 ? -6.767 -5.522 15.510 1.00 77.12 196 ARG A C 1
ATOM 1482 O O . ARG A 1 196 ? -6.356 -6.360 14.708 1.00 77.12 196 ARG A O 1
ATOM 1489 N N . MET A 1 197 ? -7.591 -5.827 16.507 1.00 81.62 197 MET A N 1
ATOM 1490 C CA . MET A 1 197 ? -8.008 -7.199 16.794 1.00 81.62 197 MET A CA 1
ATOM 1491 C C . MET A 1 197 ? -9.155 -7.621 15.861 1.00 81.62 197 MET A C 1
ATOM 1493 O O . MET A 1 197 ? -10.164 -6.918 15.787 1.00 81.62 197 MET A O 1
ATOM 1497 N N . PRO A 1 198 ? -9.039 -8.735 15.118 1.00 77.81 198 PRO A N 1
ATOM 1498 C CA . PRO A 1 198 ? -10.081 -9.182 14.196 1.00 77.81 198 PRO A CA 1
ATOM 1499 C C . PRO A 1 198 ? -11.337 -9.630 14.954 1.00 77.81 198 PRO A C 1
ATOM 1501 O O . PRO A 1 198 ? -11.239 -10.251 16.011 1.00 77.81 198 PRO A O 1
ATOM 1504 N N . LEU A 1 199 ? -12.524 -9.392 14.388 1.00 84.12 199 LEU A N 1
ATOM 1505 C CA . LEU A 1 199 ? -13.749 -10.006 14.900 1.00 84.12 199 LEU A CA 1
ATOM 1506 C C . LEU A 1 199 ? -13.722 -11.512 14.597 1.00 84.12 199 LEU A C 1
ATOM 1508 O O . LEU A 1 199 ? -13.787 -11.953 13.442 1.00 84.12 199 LEU A O 1
ATOM 1512 N N . VAL A 1 200 ? -13.602 -12.300 15.664 1.00 82.06 200 VAL A N 1
ATOM 1513 C CA . VAL A 1 200 ? -13.531 -13.766 15.651 1.00 82.06 200 VAL A CA 1
ATOM 1514 C C . VAL A 1 200 ? -14.508 -14.340 16.684 1.00 82.06 200 VAL A C 1
ATOM 1516 O O . VAL A 1 200 ? -14.683 -13.709 17.726 1.00 82.06 200 VAL A O 1
ATOM 1519 N N . PRO A 1 201 ? -15.117 -15.523 16.457 1.00 84.19 201 PRO A N 1
ATOM 1520 C CA . PRO A 1 201 ? -16.044 -16.152 17.410 1.00 84.19 201 PRO A CA 1
ATOM 1521 C C . PRO A 1 201 ? -15.498 -16.360 18.829 1.00 84.19 201 PRO A C 1
ATOM 1523 O O . PRO A 1 201 ? -16.265 -16.567 19.760 1.00 84.19 201 PRO A O 1
ATOM 1526 N N . GLN A 1 202 ? -14.176 -16.313 18.991 1.00 81.38 202 GLN A N 1
ATOM 1527 C CA . GLN A 1 202 ? -13.459 -16.437 20.254 1.00 81.38 202 GLN A CA 1
ATOM 1528 C C . GLN A 1 202 ? -13.285 -15.100 21.003 1.00 81.38 202 GLN A C 1
ATOM 1530 O O . GLN A 1 202 ? -12.634 -15.088 22.039 1.00 81.38 202 GLN A O 1
ATOM 1535 N N . LEU A 1 203 ? -13.825 -13.979 20.515 1.00 85.94 203 LEU A N 1
ATOM 1536 C CA . LEU A 1 203 ? -13.861 -12.723 21.271 1.00 85.94 203 LEU A CA 1
ATOM 1537 C C . LEU A 1 203 ? -15.092 -12.722 22.194 1.00 85.94 203 LEU A C 1
ATOM 1539 O O . LEU A 1 203 ? -16.193 -12.375 21.764 1.00 85.94 203 LEU A O 1
ATOM 1543 N N . ASP A 1 204 ? -14.912 -13.129 23.451 1.00 87.94 204 ASP A N 1
ATOM 1544 C CA . ASP A 1 204 ? -16.002 -13.220 24.431 1.00 87.94 204 ASP A CA 1
ATOM 1545 C C . ASP A 1 204 ? 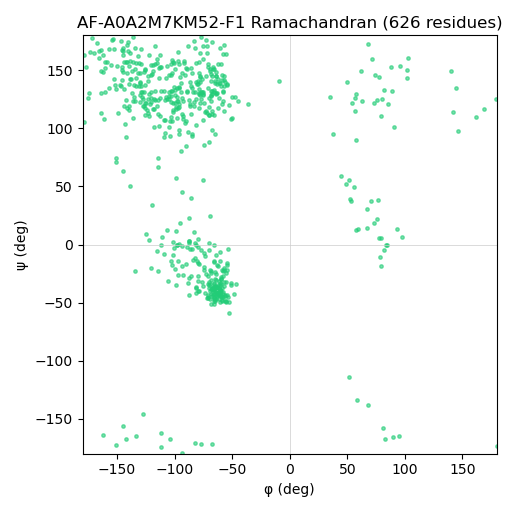-16.224 -11.891 25.164 1.00 87.94 204 ASP A C 1
ATOM 1547 O O . ASP A 1 204 ? -17.363 -11.432 25.284 1.00 87.94 204 ASP A O 1
ATOM 1551 N N . THR A 1 205 ? -15.151 -11.215 25.587 1.00 91.62 205 THR A N 1
ATOM 1552 C CA . THR A 1 205 ? -15.261 -9.927 26.290 1.00 91.62 205 THR A CA 1
ATOM 1553 C C . THR A 1 205 ? -14.441 -8.818 25.639 1.00 91.62 205 THR A C 1
ATOM 1555 O O . THR A 1 205 ? -13.390 -9.044 25.035 1.00 91.62 205 THR A O 1
ATOM 1558 N N . VAL A 1 206 ? -14.932 -7.587 25.793 1.00 94.06 206 VAL A N 1
ATOM 1559 C CA . VAL A 1 206 ? -14.133 -6.363 25.664 1.00 94.06 206 VAL A CA 1
ATOM 1560 C C . VAL A 1 206 ? -14.409 -5.526 26.904 1.00 94.06 206 VAL A C 1
ATOM 1562 O O . VAL A 1 206 ? -15.571 -5.217 27.186 1.00 94.06 206 VAL A O 1
ATOM 1565 N N . SER A 1 207 ? -13.374 -5.174 27.663 1.00 94.44 207 SER A N 1
ATOM 1566 C CA . SER A 1 207 ? -13.534 -4.415 28.902 1.00 94.44 207 SER A CA 1
ATOM 1567 C C . SER A 1 207 ? -12.408 -3.426 29.187 1.00 94.44 207 SER A C 1
ATOM 1569 O O . SER A 1 207 ? -11.345 -3.457 28.569 1.00 94.44 207 SER A O 1
ATOM 1571 N N . PHE A 1 208 ? -12.669 -2.534 30.138 1.00 95.62 208 PHE A N 1
ATOM 1572 C CA . PHE A 1 208 ? -11.655 -1.760 30.846 1.00 95.62 208 PHE A CA 1
ATOM 1573 C C . PHE A 1 208 ? -12.070 -1.579 32.308 1.00 95.62 208 PHE A C 1
ATOM 1575 O O . PHE A 1 208 ? -13.265 -1.620 32.628 1.00 95.62 208 PHE A O 1
ATOM 1582 N N . ARG A 1 209 ? -11.110 -1.335 33.201 1.00 95.38 209 ARG A N 1
ATOM 1583 C CA . ARG A 1 209 ? -11.396 -0.822 34.546 1.00 95.38 209 ARG A CA 1
ATOM 1584 C C . ARG A 1 209 ? -11.356 0.695 34.555 1.00 95.38 209 ARG A C 1
ATOM 1586 O O . ARG A 1 209 ? -10.564 1.304 33.844 1.00 95.38 209 ARG A O 1
ATOM 1593 N N . VAL A 1 210 ? -12.203 1.309 35.371 1.00 97.19 210 VAL A N 1
ATOM 1594 C CA . VAL A 1 210 ? -12.298 2.761 35.508 1.00 97.19 210 VAL A CA 1
ATOM 1595 C C . VAL A 1 210 ? -12.609 3.182 36.939 1.00 97.19 210 VAL A C 1
ATOM 1597 O O . VAL A 1 210 ? -13.319 2.493 37.670 1.00 97.19 210 VAL A O 1
ATOM 1600 N N . ARG A 1 211 ? -12.092 4.348 37.312 1.00 96.75 211 ARG A N 1
ATOM 1601 C CA . ARG A 1 211 ? -12.477 5.144 38.478 1.00 96.75 211 ARG A CA 1
ATOM 1602 C C . ARG A 1 211 ? -12.729 6.567 37.986 1.00 96.75 211 ARG A C 1
ATOM 1604 O O . ARG A 1 211 ? -11.921 7.086 37.216 1.00 96.75 211 ARG A O 1
ATOM 1611 N N . THR A 1 212 ? -13.847 7.189 38.354 1.00 97.12 212 THR A N 1
ATOM 1612 C CA . THR A 1 212 ? -14.255 8.462 37.735 1.00 97.12 212 THR A CA 1
ATOM 1613 C C . THR A 1 212 ? -15.329 9.215 38.515 1.00 97.12 212 THR A C 1
ATOM 1615 O O . THR A 1 212 ? -16.192 8.613 39.144 1.00 97.12 212 THR A O 1
ATOM 1618 N N . ASN A 1 213 ? -15.324 10.547 38.437 1.00 96.44 213 ASN A N 1
ATOM 1619 C CA . ASN A 1 213 ? -16.363 11.393 39.032 1.00 96.44 213 ASN A CA 1
ATOM 1620 C C . ASN A 1 213 ? -17.586 11.645 38.117 1.00 96.44 213 ASN A C 1
ATOM 1622 O O . ASN A 1 213 ? -18.504 12.360 38.520 1.00 96.44 213 ASN A O 1
ATOM 1626 N N . VAL A 1 214 ? -17.622 11.073 36.907 1.00 95.56 214 VAL A N 1
ATOM 1627 C CA . VAL A 1 214 ? -18.712 11.232 35.925 1.00 95.56 214 VAL A CA 1
ATOM 1628 C C . VAL A 1 214 ? -19.129 9.881 35.331 1.00 95.56 214 VAL A C 1
ATOM 1630 O O . VAL A 1 214 ? -18.325 8.955 35.309 1.00 95.56 214 VAL A O 1
ATOM 1633 N N . PRO A 1 215 ? -20.365 9.721 34.820 1.00 95.81 215 PRO A N 1
ATOM 1634 C CA . PRO A 1 215 ? -20.745 8.503 34.112 1.00 95.81 215 PRO A CA 1
ATOM 1635 C C . PRO A 1 215 ? -19.884 8.272 32.864 1.00 95.81 215 PRO A C 1
ATOM 1637 O O . PRO A 1 215 ? -19.619 9.197 32.093 1.00 95.81 215 PRO A O 1
ATOM 1640 N N . VAL A 1 216 ? -19.493 7.023 32.626 1.00 96.38 216 VAL A N 1
ATOM 1641 C CA . VAL A 1 216 ? -18.678 6.618 31.470 1.00 96.38 216 VAL A CA 1
ATOM 1642 C C . VAL A 1 216 ? -19.242 5.359 30.831 1.00 96.38 216 VAL A C 1
ATOM 1644 O O . VAL A 1 216 ? -19.849 4.521 31.495 1.00 96.38 216 VAL A O 1
ATOM 1647 N N . SER A 1 217 ? -19.038 5.193 29.527 1.00 95.75 217 SER A N 1
ATOM 1648 C CA . SER A 1 217 ? -19.456 3.980 28.819 1.00 95.75 217 SER A CA 1
ATOM 1649 C C . SER A 1 217 ? -18.449 3.546 27.765 1.00 95.75 217 SER A C 1
ATOM 1651 O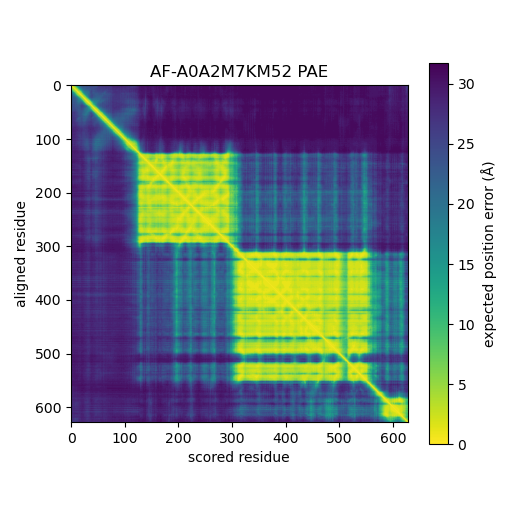 O . SER A 1 217 ? -17.791 4.380 27.143 1.00 95.75 217 SER A O 1
ATOM 1653 N N . ILE A 1 218 ? -18.340 2.234 27.552 1.00 95.81 218 ILE A N 1
ATOM 1654 C CA . ILE A 1 218 ? -17.500 1.681 26.495 1.00 95.81 218 ILE A CA 1
ATOM 1655 C C . ILE A 1 218 ? -18.190 1.880 25.146 1.00 95.81 218 ILE A C 1
ATOM 1657 O O . ILE A 1 218 ? -19.374 1.570 24.981 1.00 95.81 218 ILE A O 1
ATOM 1661 N N . LYS A 1 219 ? -17.447 2.396 24.168 1.00 96.44 219 LYS A N 1
ATOM 1662 C CA . LYS A 1 219 ? -17.755 2.256 22.741 1.00 96.44 219 LYS A CA 1
ATOM 1663 C C . LYS A 1 219 ? -16.592 1.547 22.064 1.00 96.44 219 LYS A C 1
ATOM 1665 O O . LYS A 1 219 ? -15.468 1.569 22.562 1.00 96.44 219 LYS A O 1
ATOM 1670 N N . ILE A 1 220 ? -16.867 0.877 20.954 1.00 96.31 220 ILE A N 1
ATOM 1671 C CA . ILE A 1 220 ? -15.878 0.035 20.273 1.00 96.31 220 ILE A CA 1
ATOM 1672 C C . ILE A 1 220 ? -15.798 0.483 18.819 1.00 96.31 220 ILE A C 1
ATOM 1674 O O . ILE A 1 220 ? -16.803 0.449 18.108 1.00 96.31 220 ILE A O 1
ATOM 1678 N N . GLY A 1 221 ? -14.617 0.937 18.399 1.00 91.31 221 GLY A N 1
ATOM 1679 C CA . GLY A 1 221 ? -14.364 1.352 17.023 1.00 91.31 221 GLY A CA 1
ATOM 1680 C C . GLY A 1 221 ? -14.185 0.135 16.120 1.00 91.31 221 GLY A C 1
ATOM 1681 O O . GLY A 1 221 ? -13.347 -0.726 16.397 1.00 91.31 221 GLY A O 1
ATOM 1682 N N . LEU A 1 222 ? -14.970 0.064 15.045 1.00 86.44 222 LEU A N 1
ATOM 1683 C CA . LEU A 1 222 ? -14.992 -1.044 14.095 1.00 86.44 222 LEU A CA 1
ATOM 1684 C C . LEU A 1 222 ? -14.507 -0.593 12.715 1.00 86.44 222 LEU A C 1
ATOM 1686 O O . LEU A 1 222 ? -15.163 0.167 11.996 1.00 86.44 222 LEU A O 1
ATOM 1690 N N . SER A 1 223 ? -13.348 -1.118 12.324 1.00 76.25 223 SER A N 1
ATOM 1691 C CA . SER A 1 223 ? -12.721 -0.877 11.022 1.00 76.25 223 SER A CA 1
ATOM 1692 C C . SER A 1 223 ? -12.844 -2.114 10.115 1.00 76.25 223 SER A C 1
ATOM 1694 O O . SER A 1 223 ? -12.942 -3.218 10.648 1.00 76.25 223 SER A O 1
ATOM 1696 N N . PRO A 1 224 ? -12.832 -1.975 8.775 1.00 62.12 224 PRO A N 1
ATOM 1697 C CA . PRO A 1 224 ? -12.700 -0.739 7.996 1.00 62.12 224 PRO A CA 1
ATOM 1698 C C . PRO A 1 224 ? -14.005 0.070 7.882 1.00 62.12 224 PRO A C 1
ATOM 1700 O O . PRO A 1 224 ? -14.035 1.069 7.177 1.00 62.12 224 PRO A O 1
ATOM 1703 N N . PHE A 1 225 ? -15.086 -0.346 8.550 1.00 76.88 225 PHE A N 1
ATOM 1704 C CA . PHE A 1 225 ? -16.431 0.205 8.342 1.00 76.88 225 PHE A CA 1
ATOM 1705 C C . PHE A 1 225 ? -16.627 1.651 8.818 1.00 76.88 225 PHE A C 1
ATOM 1707 O O . PHE A 1 225 ? -17.560 2.302 8.357 1.00 76.88 225 PHE A O 1
ATOM 1714 N N . GLY A 1 226 ? -15.787 2.140 9.738 1.00 74.06 226 GLY A N 1
ATOM 1715 C CA . GLY A 1 226 ? -15.956 3.458 10.361 1.00 74.06 226 GLY A CA 1
ATOM 1716 C C . GLY A 1 226 ? -17.110 3.499 11.368 1.00 74.06 226 GLY A C 1
ATOM 1717 O O . GLY A 1 226 ? -17.616 4.570 11.685 1.00 74.06 226 GLY A O 1
ATOM 1718 N N . PHE A 1 227 ? -17.559 2.336 11.847 1.00 82.38 227 PHE A N 1
ATOM 1719 C CA . PHE A 1 227 ? -18.675 2.231 12.783 1.00 82.38 227 PHE A CA 1
ATOM 1720 C C . PHE A 1 227 ? -18.184 2.316 14.229 1.00 82.38 227 PHE A C 1
ATOM 1722 O O . PHE A 1 227 ? -17.088 1.862 14.556 1.00 82.38 227 PHE A O 1
ATOM 1729 N N . ILE A 1 228 ? -19.043 2.818 15.112 1.00 89.94 228 ILE A N 1
ATOM 1730 C CA . ILE A 1 228 ? -18.854 2.775 16.562 1.00 89.94 228 ILE A CA 1
ATOM 1731 C C . ILE A 1 228 ? -19.995 1.932 17.142 1.00 89.94 228 ILE A C 1
ATOM 1733 O O . ILE A 1 228 ? -21.159 2.215 16.875 1.00 89.94 228 ILE A O 1
ATOM 1737 N N . TYR A 1 229 ? -19.682 0.877 17.897 1.00 94.19 229 TYR A N 1
ATOM 1738 C CA . TYR A 1 229 ? -20.687 0.118 18.654 1.00 94.19 229 TYR A CA 1
ATOM 1739 C C . TYR A 1 229 ? -20.944 0.778 20.011 1.00 94.19 229 TYR A C 1
ATOM 1741 O O . TYR A 1 229 ? -20.000 1.124 20.728 1.00 94.19 229 TYR A O 1
ATOM 1749 N N . HIS A 1 230 ? -22.216 0.914 20.387 1.00 93.00 230 HIS A N 1
ATOM 1750 C CA . HIS A 1 230 ? -22.633 1.616 21.599 1.00 93.00 230 HIS A CA 1
ATOM 1751 C C . HIS A 1 230 ? -22.809 0.661 22.790 1.00 93.00 230 HIS A C 1
ATOM 1753 O O . HIS A 1 230 ? -23.922 0.288 23.143 1.00 93.00 230 HIS A O 1
ATOM 1759 N N . GLY A 1 231 ? -21.694 0.296 23.429 1.00 91.50 231 GLY A N 1
ATOM 1760 C CA . GLY A 1 231 ? -21.663 -0.622 24.572 1.00 91.50 231 GLY A CA 1
ATOM 1761 C C . GLY A 1 231 ? -22.092 -0.029 25.930 1.00 91.50 231 GLY A C 1
ATOM 1762 O O . GLY A 1 231 ? -22.422 1.162 26.018 1.00 91.50 231 GLY A O 1
ATOM 1763 N N . PRO A 1 232 ? -22.091 -0.863 26.992 1.00 94.06 232 PRO A N 1
ATOM 1764 C CA . PRO A 1 232 ? -22.587 -0.525 28.332 1.00 94.06 232 PRO A CA 1
ATOM 1765 C C . PRO A 1 232 ? -21.739 0.530 29.063 1.00 94.06 232 PRO A C 1
ATOM 1767 O O . PRO A 1 232 ? -20.682 0.951 28.595 1.00 94.06 232 PRO A O 1
ATOM 1770 N N . GLY A 1 233 ? -22.199 0.968 30.235 1.00 94.31 233 GLY A N 1
ATOM 1771 C CA . GLY A 1 233 ? -21.504 1.960 31.053 1.00 94.31 233 GLY A CA 1
ATOM 1772 C C . GLY A 1 233 ? -21.810 1.864 32.540 1.00 94.31 233 GLY A C 1
ATOM 1773 O O . GLY A 1 233 ? -22.624 1.048 32.968 1.00 94.31 233 GLY A O 1
ATOM 1774 N N . VAL A 1 234 ? -21.138 2.719 33.305 1.00 96.00 234 VAL A N 1
ATOM 1775 C CA . VAL A 1 234 ? -21.219 2.829 34.765 1.00 96.00 234 VAL A CA 1
ATOM 1776 C C . VAL A 1 234 ? -21.407 4.291 35.183 1.00 96.00 234 VAL A C 1
ATOM 1778 O O . VAL A 1 234 ? -21.190 5.214 34.395 1.00 96.00 234 VAL A O 1
ATOM 1781 N N . GLY A 1 235 ? -21.865 4.500 36.419 1.00 95.25 235 GLY A N 1
ATOM 1782 C CA . GLY A 1 235 ? -21.982 5.831 37.017 1.00 95.25 235 GLY A CA 1
ATOM 1783 C C . GLY A 1 235 ? -20.638 6.388 37.497 1.00 95.25 235 GLY A C 1
ATOM 1784 O O . GLY A 1 235 ? -19.588 5.796 37.272 1.00 95.25 235 GLY A O 1
ATOM 1785 N N . ALA A 1 236 ? -20.688 7.519 38.199 1.00 94.31 236 ALA A N 1
ATOM 1786 C CA . ALA A 1 236 ? -19.539 8.021 38.948 1.00 94.31 236 ALA A CA 1
ATOM 1787 C C . ALA A 1 236 ? -19.222 7.103 40.147 1.00 94.31 236 ALA A C 1
ATOM 1789 O O . ALA A 1 236 ? -20.138 6.622 40.818 1.00 94.31 236 ALA A O 1
ATOM 1790 N N . SER A 1 237 ? -17.937 6.881 40.418 1.00 95.50 237 SER A N 1
ATOM 1791 C CA . SER A 1 237 ? -17.415 6.051 41.505 1.00 95.50 237 SER A CA 1
ATOM 1792 C C . SER A 1 237 ? -15.956 6.398 41.823 1.00 95.50 237 SER A C 1
ATOM 1794 O O . SER A 1 237 ? -15.105 6.422 40.931 1.00 95.50 237 SER A O 1
ATOM 1796 N N . GLU A 1 238 ? -15.649 6.595 43.109 1.00 91.12 238 GLU A N 1
ATOM 1797 C CA . GLU A 1 238 ? -14.265 6.650 43.610 1.00 91.12 238 GLU A CA 1
ATOM 1798 C C . GLU A 1 238 ? -13.646 5.250 43.790 1.00 91.12 238 GLU A C 1
ATOM 1800 O O . GLU A 1 238 ? -12.424 5.120 43.859 1.00 91.12 238 GLU A O 1
ATOM 1805 N N . GLU A 1 239 ? -14.464 4.194 43.808 1.00 94.38 239 GLU A N 1
ATOM 1806 C CA . GLU A 1 239 ? -14.013 2.800 43.748 1.00 94.38 239 GLU A CA 1
ATOM 1807 C C . GLU A 1 239 ? -13.827 2.339 42.293 1.00 94.38 239 GLU A C 1
ATOM 1809 O O . GLU A 1 239 ? -14.509 2.820 41.383 1.00 94.38 239 GLU A O 1
ATOM 1814 N N . TRP A 1 240 ? -12.926 1.378 42.071 1.00 95.56 240 TRP A N 1
ATOM 1815 C CA . TRP A 1 240 ? -12.686 0.782 40.754 1.00 95.56 240 TRP A CA 1
ATOM 1816 C C . TRP A 1 240 ? -13.871 -0.066 40.278 1.00 95.56 240 TRP A C 1
ATOM 1818 O O . TRP A 1 240 ? -14.246 -1.051 40.912 1.00 95.56 240 TRP A O 1
ATOM 1828 N N . GLN A 1 241 ? -14.398 0.268 39.103 1.00 96.31 241 GLN A N 1
ATOM 1829 C CA . GLN A 1 241 ? -15.461 -0.457 38.410 1.00 96.31 241 GLN A CA 1
ATOM 1830 C C . GLN A 1 241 ? -14.921 -1.069 37.113 1.00 96.31 241 GLN A C 1
ATOM 1832 O O . GLN A 1 241 ? -13.998 -0.526 36.511 1.00 96.31 241 GLN A O 1
ATOM 1837 N N . GLN A 1 242 ? -15.494 -2.183 36.651 1.00 93.94 242 GLN A N 1
ATOM 1838 C CA . GLN A 1 242 ? -15.160 -2.777 35.351 1.00 93.94 242 GLN A CA 1
ATOM 1839 C C . GLN A 1 242 ? -16.322 -2.574 34.373 1.00 93.94 242 GLN A C 1
ATOM 1841 O O . GLN A 1 242 ? -17.456 -2.963 34.656 1.00 93.94 242 GLN A O 1
ATOM 1846 N N . VAL A 1 243 ? -16.041 -1.965 33.221 1.00 95.00 243 VAL A N 1
ATOM 1847 C CA . VAL A 1 243 ? -17.005 -1.776 32.133 1.00 95.00 243 VAL A CA 1
ATOM 1848 C C . VAL A 1 243 ? -16.772 -2.878 31.109 1.00 95.00 243 VAL A C 1
ATOM 1850 O O . VAL A 1 243 ? -15.764 -2.849 30.410 1.00 95.00 243 VAL A O 1
ATOM 1853 N N . THR A 1 244 ? -17.689 -3.842 31.012 1.00 94.44 244 THR A N 1
ATOM 1854 C CA . THR A 1 244 ? -17.515 -5.046 30.180 1.00 94.44 244 THR A CA 1
ATOM 1855 C C . THR A 1 244 ? -18.661 -5.223 29.191 1.00 94.44 244 THR A C 1
ATOM 1857 O O . THR A 1 244 ? -19.811 -5.401 29.594 1.00 94.44 244 THR A O 1
ATOM 1860 N N . LEU A 1 245 ? -18.339 -5.271 27.897 1.00 95.50 245 LEU A N 1
ATOM 1861 C CA . LEU A 1 245 ? -19.182 -5.927 26.901 1.00 95.50 245 LEU A CA 1
ATOM 1862 C C . LEU A 1 245 ? -18.956 -7.442 27.001 1.00 95.50 245 LEU A C 1
ATOM 1864 O O . LEU A 1 245 ? -17.825 -7.900 26.851 1.00 95.50 245 LEU A O 1
ATOM 1868 N N . LYS A 1 246 ? -20.025 -8.201 27.259 1.00 92.06 246 LYS A N 1
ATOM 1869 C CA . LYS A 1 246 ? -20.042 -9.675 27.247 1.00 92.06 246 LYS A CA 1
ATOM 1870 C C . LYS A 1 246 ? -20.565 -10.188 25.905 1.00 92.06 246 LYS A C 1
ATOM 1872 O O . LYS A 1 246 ? -21.287 -9.453 25.233 1.00 92.06 246 LYS A O 1
ATOM 1877 N N . SER A 1 247 ? -20.246 -11.435 25.547 1.00 91.62 247 SER A N 1
ATOM 1878 C CA . SER A 1 247 ? -20.635 -12.041 24.263 1.00 91.62 247 SER A CA 1
ATOM 1879 C C . SER A 1 247 ? -20.234 -11.157 23.072 1.00 91.62 247 SER A C 1
ATOM 1881 O O . SER A 1 247 ? -20.988 -10.976 22.114 1.00 91.62 247 SER A O 1
ATOM 1883 N N . ALA A 1 248 ? -19.051 -10.545 23.167 1.00 92.88 248 ALA A N 1
ATOM 1884 C CA . ALA A 1 248 ? -18.664 -9.391 22.369 1.00 92.88 248 ALA A CA 1
ATOM 1885 C C . ALA A 1 248 ? -18.641 -9.676 20.862 1.00 92.88 248 ALA A C 1
ATOM 1887 O O . ALA A 1 248 ? -19.074 -8.825 20.085 1.00 92.88 248 ALA A O 1
ATOM 1888 N N . TYR A 1 249 ? -18.217 -10.869 20.431 1.00 92.56 249 TYR A N 1
ATOM 1889 C CA . TYR A 1 249 ? -18.331 -11.265 19.028 1.00 92.56 249 TYR A CA 1
ATOM 1890 C C . TYR A 1 249 ? -19.779 -11.249 18.536 1.00 92.56 249 TYR A C 1
ATOM 1892 O O . TYR A 1 249 ? -20.037 -10.725 17.456 1.00 92.56 249 TYR A O 1
ATOM 1900 N N . GLU A 1 250 ? -20.729 -11.793 19.300 1.00 93.25 250 GLU A N 1
ATOM 1901 C CA . GLU A 1 250 ? -22.128 -11.819 18.877 1.00 93.25 250 GLU A CA 1
ATOM 1902 C C . GLU A 1 250 ? -22.699 -10.409 18.745 1.00 93.25 250 GLU A C 1
ATOM 1904 O O . GLU A 1 250 ? -23.334 -10.098 17.741 1.00 93.25 250 GLU A O 1
ATOM 1909 N N . GLU A 1 251 ? -22.460 -9.552 19.736 1.00 95.19 251 GLU A N 1
ATOM 1910 C CA . GLU A 1 251 ? -22.963 -8.178 19.754 1.00 95.19 251 GLU A CA 1
ATOM 1911 C C . GLU A 1 251 ? -22.367 -7.322 18.633 1.00 95.19 251 GLU A C 1
ATOM 1913 O O . GLU A 1 251 ? -23.096 -6.669 17.882 1.00 95.19 251 GLU A O 1
ATOM 1918 N N . LEU A 1 252 ? -21.047 -7.387 18.447 1.00 94.75 252 LEU A N 1
ATOM 1919 C CA . LEU A 1 252 ? -20.365 -6.668 17.372 1.00 94.75 252 LEU A CA 1
ATOM 1920 C C . LEU A 1 252 ? -20.721 -7.248 15.993 1.00 94.75 252 LEU A C 1
ATOM 1922 O O . LEU A 1 252 ? -20.813 -6.497 15.025 1.00 94.75 252 LEU A O 1
ATOM 1926 N N . SER A 1 253 ? -21.008 -8.551 15.895 1.00 93.12 253 SER A N 1
ATOM 1927 C CA . SER A 1 253 ? -21.469 -9.198 14.660 1.00 93.12 253 SER A CA 1
ATOM 1928 C C . SER A 1 253 ? -22.903 -8.801 14.287 1.00 93.12 253 SER A C 1
ATOM 1930 O O . SER A 1 253 ? -23.144 -8.407 13.143 1.00 93.12 253 SER A O 1
ATOM 1932 N N . LYS A 1 254 ? -23.837 -8.792 15.253 1.00 94.44 254 LYS A N 1
ATOM 1933 C CA . LYS A 1 254 ? -25.205 -8.257 15.087 1.00 94.44 254 LYS A CA 1
ATOM 1934 C C . LYS A 1 254 ? -25.163 -6.796 14.625 1.00 94.44 254 LYS A C 1
ATOM 1936 O O . LYS A 1 254 ? -25.877 -6.426 13.694 1.00 94.44 254 LYS A O 1
ATOM 1941 N N . TRP A 1 255 ? -24.290 -5.981 15.222 1.00 94.06 255 TRP A N 1
ATOM 1942 C CA . TRP A 1 255 ? -24.107 -4.575 14.851 1.00 94.06 255 TRP A CA 1
ATOM 1943 C C . TRP A 1 255 ? -23.541 -4.396 13.435 1.00 94.06 255 TRP A C 1
ATOM 1945 O O . TRP A 1 255 ? -24.083 -3.615 12.652 1.00 94.06 255 TRP A O 1
ATOM 1955 N N . CYS A 1 256 ? -22.508 -5.162 13.059 1.00 87.00 256 CYS A N 1
ATOM 1956 C CA . CYS A 1 256 ? -22.004 -5.197 11.684 1.00 87.00 256 CYS A CA 1
ATOM 1957 C C . CYS A 1 256 ? -23.117 -5.546 10.685 1.00 87.00 256 CYS A C 1
ATOM 1959 O O . CYS A 1 256 ? -23.293 -4.825 9.702 1.00 87.00 256 CYS A O 1
ATOM 1961 N N . ALA A 1 257 ? -23.897 -6.596 10.964 1.00 90.00 257 ALA A N 1
ATOM 1962 C CA . ALA A 1 257 ? -24.995 -7.033 10.106 1.00 90.00 257 ALA A CA 1
ATOM 1963 C C . ALA A 1 257 ? -26.092 -5.961 9.966 1.00 90.00 257 ALA A C 1
ATOM 1965 O O . ALA A 1 257 ? -26.548 -5.704 8.852 1.00 90.00 257 ALA A O 1
ATOM 1966 N N . GLY A 1 258 ? -26.453 -5.275 11.058 1.00 87.81 258 GLY A N 1
ATOM 1967 C CA . GLY A 1 258 ? -27.387 -4.141 11.038 1.00 87.81 258 GLY A CA 1
ATOM 1968 C C . GLY A 1 258 ? -26.909 -2.968 10.173 1.00 87.81 258 GLY A C 1
ATOM 1969 O O . GLY A 1 258 ? -27.710 -2.344 9.483 1.00 87.81 258 GLY A O 1
ATOM 1970 N N . GLY A 1 259 ? -25.596 -2.718 10.126 1.00 82.12 259 GLY A N 1
ATOM 1971 C CA . GLY A 1 259 ? -24.967 -1.760 9.208 1.00 82.12 259 GLY A CA 1
ATOM 1972 C C . GLY A 1 259 ? -24.676 -2.298 7.796 1.00 82.12 259 GLY A C 1
ATOM 1973 O O . GLY A 1 259 ? -23.940 -1.659 7.038 1.00 82.12 259 GLY A O 1
ATOM 1974 N N . GLY A 1 260 ? -25.192 -3.479 7.434 1.00 83.12 260 GLY A N 1
ATOM 1975 C CA . GLY A 1 260 ? -24.986 -4.099 6.121 1.00 83.12 260 GLY A CA 1
ATOM 1976 C C . GLY A 1 260 ? -23.540 -4.539 5.856 1.00 83.12 260 GLY A C 1
ATOM 1977 O O . GLY A 1 260 ? -23.083 -4.483 4.712 1.00 83.12 260 GLY A O 1
ATOM 1978 N N . LYS A 1 261 ? -22.793 -4.924 6.899 1.00 83.75 261 LYS A N 1
ATOM 1979 C CA . LYS A 1 261 ? -21.393 -5.378 6.832 1.00 83.75 261 LYS A CA 1
ATOM 1980 C C . LYS A 1 261 ? -21.247 -6.797 7.367 1.00 83.75 261 LYS A C 1
ATOM 1982 O O . LYS A 1 261 ? -21.904 -7.185 8.328 1.00 83.75 261 LYS A O 1
ATOM 1987 N N . SER A 1 262 ? -20.326 -7.558 6.785 1.00 83.25 262 SER A N 1
ATOM 1988 C CA . SER A 1 262 ? -19.944 -8.856 7.336 1.00 83.25 262 SER A CA 1
ATOM 1989 C C . SER A 1 262 ? -19.008 -8.663 8.525 1.00 83.25 262 SER A C 1
ATOM 1991 O O . SER A 1 262 ? -17.970 -8.016 8.402 1.00 83.25 262 SER A O 1
ATOM 1993 N N . ALA A 1 263 ? -19.314 -9.291 9.660 1.00 81.25 263 ALA A N 1
ATOM 1994 C CA . ALA A 1 263 ? -18.390 -9.352 10.793 1.00 81.25 263 ALA A CA 1
ATOM 1995 C C . ALA A 1 263 ? -17.047 -10.015 10.418 1.00 81.25 263 ALA A C 1
ATOM 1997 O O . ALA A 1 263 ? -16.035 -9.761 11.061 1.00 81.25 263 ALA A O 1
ATOM 1998 N N . ALA A 1 264 ? -17.014 -10.827 9.353 1.00 75.25 264 ALA A N 1
ATOM 1999 C CA . ALA A 1 264 ? -15.790 -11.441 8.846 1.00 75.25 264 ALA A CA 1
ATOM 2000 C C . ALA A 1 264 ? -14.769 -10.425 8.296 1.00 75.25 264 ALA A C 1
ATOM 2002 O O . ALA A 1 264 ? -13.579 -10.723 8.289 1.00 75.25 264 ALA A O 1
ATOM 2003 N N . ASP A 1 265 ? -15.200 -9.235 7.881 1.00 71.69 265 ASP A N 1
ATOM 2004 C CA . ASP A 1 265 ? -14.296 -8.195 7.369 1.00 71.69 265 ASP A CA 1
ATOM 2005 C C . ASP A 1 265 ? -13.944 -7.154 8.450 1.00 71.69 265 ASP A C 1
ATOM 2007 O O . ASP A 1 265 ? -13.208 -6.202 8.193 1.00 71.69 265 ASP A O 1
ATOM 2011 N N . GLY A 1 266 ? -14.488 -7.325 9.661 1.00 77.88 266 GLY A N 1
ATOM 2012 C CA . GLY A 1 266 ? -14.403 -6.371 10.761 1.00 77.88 266 GLY A CA 1
ATOM 2013 C C . GLY A 1 266 ? -13.246 -6.619 11.728 1.00 77.88 266 GLY A C 1
ATOM 2014 O O . GLY A 1 266 ? -12.869 -7.753 12.029 1.00 77.88 266 GLY A O 1
ATOM 2015 N N . PHE A 1 267 ? -12.729 -5.524 12.278 1.00 84.81 267 PHE A N 1
ATOM 2016 C CA . PHE A 1 267 ? -11.717 -5.492 13.328 1.00 84.81 267 PHE A CA 1
ATOM 2017 C C . PHE A 1 267 ? -12.110 -4.460 14.384 1.00 84.81 267 PHE A C 1
ATOM 2019 O O . PHE A 1 267 ? -12.449 -3.326 14.028 1.00 84.81 267 PHE A O 1
ATOM 2026 N N . VAL A 1 268 ? -11.950 -4.803 15.661 1.00 90.06 268 VAL A N 1
ATOM 2027 C CA . VAL A 1 268 ? -11.845 -3.812 16.734 1.00 90.06 268 VAL A CA 1
ATOM 2028 C C . VAL A 1 268 ? -10.550 -3.030 16.519 1.00 90.06 268 VAL A C 1
ATOM 2030 O O . VAL A 1 268 ? -9.452 -3.575 16.633 1.00 90.06 268 VAL A O 1
ATOM 2033 N N . SER A 1 269 ? -10.668 -1.752 16.167 1.00 87.12 269 SER A N 1
ATOM 2034 C CA . SER A 1 269 ? -9.523 -0.850 16.000 1.00 87.12 269 SER A CA 1
ATOM 2035 C C . SER A 1 269 ? -9.191 -0.069 17.266 1.00 87.12 269 SER A C 1
ATOM 2037 O O . SER A 1 269 ? -8.054 0.364 17.439 1.00 87.12 269 SER A O 1
ATOM 2039 N N . SER A 1 270 ? -10.180 0.146 18.130 1.00 93.12 270 SER A N 1
ATOM 2040 C CA . SER A 1 270 ? -10.041 1.004 19.300 1.00 93.12 270 SER A CA 1
ATOM 2041 C C . SER A 1 270 ? -11.099 0.721 20.362 1.00 93.12 270 SER A C 1
ATOM 2043 O O . SER A 1 270 ? -12.222 0.305 20.059 1.00 93.12 270 SER A O 1
ATOM 2045 N N . VAL A 1 271 ? -10.730 0.999 21.611 1.00 95.62 271 VAL A N 1
ATOM 2046 C CA . VAL A 1 271 ? -11.639 1.063 22.755 1.00 95.62 271 VAL A CA 1
ATOM 2047 C C . VAL A 1 271 ? -11.834 2.536 23.093 1.00 95.62 271 VAL A C 1
ATOM 2049 O O . VAL A 1 271 ? -10.873 3.290 23.227 1.00 95.62 271 VAL A O 1
ATOM 2052 N N . ILE A 1 272 ? -13.087 2.966 23.182 1.00 96.25 272 ILE A N 1
ATOM 2053 C CA . ILE A 1 272 ? -13.460 4.366 23.360 1.00 96.25 272 ILE A CA 1
ATOM 2054 C C . ILE A 1 272 ? -14.129 4.516 24.720 1.00 96.25 272 ILE A C 1
ATOM 2056 O O . ILE A 1 272 ? -15.135 3.865 25.011 1.00 96.25 272 ILE A O 1
ATOM 2060 N N . VAL A 1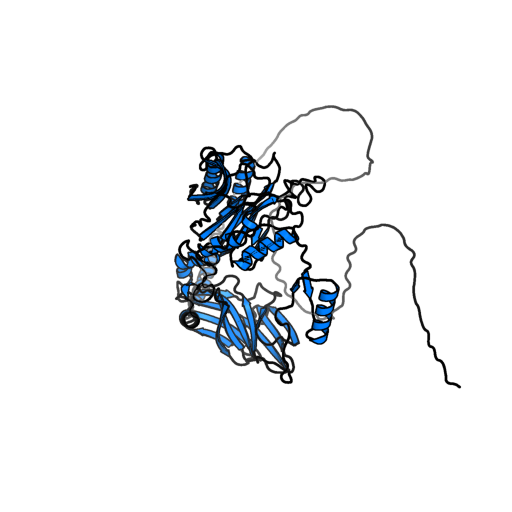 273 ? -13.586 5.412 25.532 1.00 95.69 273 VAL A N 1
ATOM 2061 C CA . VAL A 1 273 ? -14.173 5.859 26.789 1.00 95.69 273 VAL A CA 1
ATOM 2062 C C . VAL A 1 273 ? -15.081 7.038 26.449 1.00 95.69 273 VAL A C 1
ATOM 2064 O O . VAL A 1 273 ? -14.629 8.167 26.254 1.00 95.69 273 VAL A O 1
ATOM 2067 N N . ALA A 1 274 ? -16.378 6.772 26.300 1.00 94.62 274 ALA A N 1
ATOM 2068 C CA . ALA A 1 274 ? -17.371 7.819 26.107 1.00 94.62 274 ALA A CA 1
ATOM 2069 C C . ALA A 1 274 ? -17.731 8.411 27.472 1.00 94.62 274 ALA A C 1
ATOM 2071 O O . ALA A 1 274 ? -18.452 7.791 28.260 1.00 94.62 274 ALA A O 1
ATOM 2072 N N . VAL A 1 275 ? -17.184 9.594 27.740 1.00 93.81 275 VAL A N 1
ATOM 2073 C CA . VAL A 1 275 ? -17.333 10.343 28.988 1.00 93.81 275 VAL A CA 1
ATOM 2074 C C . VAL A 1 275 ? -18.596 11.187 28.896 1.00 93.81 275 VAL A C 1
ATOM 2076 O O . VAL A 1 275 ? -18.706 12.019 27.994 1.00 93.81 275 VAL A O 1
ATOM 2079 N N . ALA A 1 276 ? -19.551 10.984 29.805 1.00 86.94 276 ALA A N 1
ATOM 2080 C CA . ALA A 1 276 ? -20.714 11.858 29.903 1.00 86.94 276 ALA A CA 1
ATOM 2081 C C . ALA A 1 276 ? -20.269 13.234 30.408 1.00 86.94 276 ALA A C 1
ATOM 2083 O O . ALA A 1 276 ? -19.603 13.346 31.439 1.00 86.94 276 ALA A O 1
ATOM 2084 N N . ASN A 1 277 ? -20.645 14.278 29.678 1.00 82.31 277 ASN A N 1
ATOM 2085 C CA . ASN A 1 277 ? -20.362 15.660 30.030 1.00 82.31 277 ASN A CA 1
ATOM 2086 C C . ASN A 1 277 ? -21.680 16.407 30.302 1.00 82.31 277 ASN A C 1
ATOM 2088 O O . ASN A 1 277 ? -22.760 15.976 29.897 1.00 82.31 277 ASN A O 1
ATOM 2092 N N . LYS A 1 278 ? -21.586 17.523 31.023 1.00 83.75 278 LYS A N 1
ATOM 2093 C CA . LYS A 1 278 ? -22.642 18.533 31.156 1.00 83.75 278 LYS A C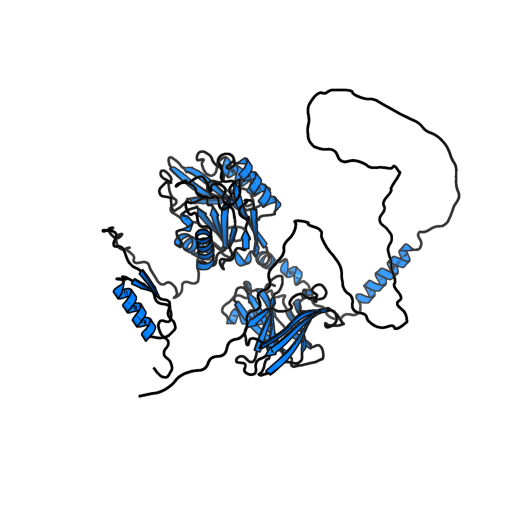A 1
ATOM 2094 C C . LYS A 1 278 ? -21.986 19.908 31.248 1.00 83.75 278 LYS A C 1
ATOM 2096 O O . LYS A 1 278 ? -20.804 20.002 31.593 1.00 83.75 278 LYS A O 1
ATOM 2101 N N . ALA A 1 279 ? -22.780 20.952 31.027 1.00 82.38 279 ALA A N 1
ATOM 2102 C CA . ALA A 1 279 ? -22.439 22.345 31.306 1.00 82.38 279 ALA A CA 1
ATOM 2103 C C . ALA A 1 279 ? -21.587 22.503 32.585 1.00 82.38 279 ALA A C 1
ATOM 2105 O O . ALA A 1 279 ? -22.003 22.082 33.666 1.00 82.38 279 ALA A O 1
ATOM 2106 N N . GLY A 1 280 ? -20.384 23.072 32.458 1.00 82.25 280 GLY A N 1
ATOM 2107 C CA . GLY A 1 280 ? -19.477 23.368 33.576 1.00 82.25 280 GLY A CA 1
ATOM 2108 C C . GLY A 1 280 ? -18.888 22.154 34.312 1.00 82.25 280 GLY A C 1
ATOM 2109 O O . GLY A 1 280 ? -18.368 22.306 35.418 1.00 82.25 280 GLY A O 1
ATOM 2110 N N . THR A 1 281 ? -18.976 20.943 33.753 1.00 88.88 281 THR A N 1
ATOM 2111 C CA . THR A 1 281 ? -18.480 19.723 34.416 1.00 88.88 281 THR A CA 1
ATOM 2112 C C . THR A 1 281 ? -16.966 19.580 34.288 1.00 88.88 281 THR A C 1
ATOM 2114 O O . THR A 1 281 ? -16.422 19.602 33.186 1.00 88.88 281 THR A O 1
ATOM 2117 N N . ASN A 1 282 ? -16.292 19.336 35.413 1.00 92.88 282 ASN A N 1
ATOM 2118 C CA . ASN A 1 282 ? -14.897 18.898 35.453 1.00 92.88 282 ASN A CA 1
ATOM 2119 C C . ASN A 1 282 ? -14.855 17.371 35.581 1.00 92.88 282 ASN A C 1
ATOM 2121 O O . ASN A 1 282 ? -15.011 16.843 36.682 1.00 92.88 282 ASN A O 1
ATOM 2125 N N . ALA A 1 283 ? -14.666 16.670 34.466 1.00 95.00 283 ALA A N 1
ATOM 2126 C CA . ALA A 1 283 ? -14.493 15.223 34.452 1.00 95.00 283 ALA A CA 1
ATOM 2127 C C . ALA A 1 283 ? -13.069 14.845 34.889 1.00 95.00 283 ALA A C 1
ATOM 2129 O O . ALA A 1 283 ? -12.097 15.380 34.357 1.00 95.00 283 ALA A O 1
ATOM 2130 N N . ASP A 1 284 ? -12.966 13.897 35.816 1.00 96.38 284 ASP A N 1
ATOM 2131 C CA . ASP A 1 284 ? -11.759 13.164 36.203 1.00 96.38 284 ASP A CA 1
ATOM 2132 C C . ASP A 1 284 ? -12.039 11.674 35.941 1.00 96.38 284 ASP A C 1
ATOM 2134 O O . ASP A 1 284 ? -13.056 11.127 36.390 1.00 96.38 284 ASP A O 1
ATOM 2138 N N . VAL A 1 285 ? -11.202 11.046 35.115 1.00 97.19 285 VAL A N 1
ATOM 2139 C CA . VAL A 1 285 ? -11.370 9.675 34.623 1.00 97.19 285 VAL A CA 1
ATOM 2140 C C . VAL A 1 285 ? -10.006 8.988 34.622 1.00 97.19 285 VAL A C 1
ATOM 2142 O O . VAL A 1 285 ? -9.091 9.415 33.915 1.00 97.19 285 VAL A O 1
ATOM 2145 N N . VAL A 1 286 ? -9.872 7.904 35.383 1.00 97.19 286 VAL A N 1
ATOM 2146 C CA . VAL A 1 286 ? -8.669 7.061 35.428 1.00 97.19 286 VAL A CA 1
ATOM 2147 C C . VAL A 1 286 ? -9.034 5.662 34.945 1.00 97.19 286 VAL A C 1
ATOM 2149 O O . VAL A 1 286 ? -9.957 5.055 35.483 1.00 97.19 286 VAL A O 1
ATOM 2152 N N . VAL A 1 287 ? -8.323 5.157 33.936 1.00 96.81 287 VAL A N 1
ATOM 2153 C CA . VAL A 1 287 ? -8.621 3.898 33.234 1.00 96.81 287 VAL A CA 1
ATOM 2154 C C . VAL A 1 287 ? -7.407 2.974 33.247 1.00 96.81 287 VAL A C 1
ATOM 2156 O O . VAL A 1 287 ? -6.284 3.417 33.012 1.00 96.81 287 VAL A O 1
ATOM 2159 N N . ASP A 1 288 ? -7.637 1.689 33.498 1.00 94.75 288 ASP A N 1
ATOM 2160 C CA . ASP A 1 288 ? -6.605 0.648 33.551 1.00 94.75 288 ASP A CA 1
ATOM 2161 C C . ASP A 1 288 ? -7.145 -0.687 33.003 1.00 94.75 288 ASP A C 1
ATOM 2163 O O . ASP A 1 288 ? -8.349 -0.822 32.773 1.00 94.75 288 ASP A O 1
ATOM 2167 N N . GLU A 1 289 ? -6.265 -1.665 32.781 1.00 90.69 289 GLU A N 1
ATOM 2168 C CA . GLU A 1 289 ? -6.578 -3.005 32.257 1.00 90.69 289 GLU A CA 1
ATOM 2169 C C . GLU A 1 289 ? -7.547 -2.991 31.052 1.00 90.69 289 GLU A C 1
ATOM 2171 O O . GLU A 1 289 ? -8.622 -3.594 31.088 1.00 90.69 289 GLU A O 1
ATOM 2176 N N . ILE A 1 290 ? -7.183 -2.308 29.957 1.00 92.56 290 ILE A N 1
ATOM 2177 C CA . ILE A 1 290 ? -7.953 -2.411 28.704 1.00 92.56 290 ILE A CA 1
ATOM 2178 C C . ILE A 1 290 ? -7.725 -3.813 28.130 1.00 92.56 290 ILE A C 1
ATOM 2180 O O . ILE A 1 290 ? -6.613 -4.125 27.699 1.00 92.56 290 ILE A O 1
ATOM 2184 N N . ALA A 1 291 ? -8.762 -4.652 28.128 1.00 90.31 291 ALA A N 1
ATOM 2185 C CA . ALA A 1 291 ? -8.670 -6.080 27.836 1.00 90.31 291 ALA A CA 1
ATOM 2186 C C . ALA A 1 291 ? -9.692 -6.546 26.785 1.00 90.31 291 ALA A C 1
ATOM 2188 O O . ALA A 1 291 ? -10.858 -6.147 26.791 1.00 90.31 291 ALA A O 1
ATOM 2189 N N . LEU A 1 292 ? -9.240 -7.420 25.888 1.00 89.81 292 LEU A N 1
ATOM 2190 C CA . LEU A 1 292 ? -10.043 -8.221 24.971 1.00 89.81 292 LEU A CA 1
ATOM 2191 C C . LEU A 1 292 ? -9.715 -9.689 25.261 1.00 89.81 292 LEU A C 1
ATOM 2193 O O . LEU A 1 292 ? -8.553 -10.094 25.165 1.00 89.81 292 LEU A O 1
ATOM 2197 N N . GLU A 1 293 ? -10.720 -10.479 25.625 1.00 86.00 293 GLU A N 1
ATOM 2198 C CA . GLU A 1 293 ? -10.528 -11.813 26.213 1.00 86.00 293 GLU A CA 1
ATOM 2199 C C . GLU A 1 293 ? -11.360 -12.867 25.474 1.00 86.00 293 GLU A C 1
ATOM 2201 O O . GLU A 1 293 ? -12.384 -12.560 24.851 1.00 86.00 293 GLU A O 1
ATOM 2206 N N . GLY A 1 294 ? -10.918 -14.123 25.544 1.00 77.25 294 GLY A N 1
ATOM 2207 C CA . GLY A 1 294 ? -11.576 -15.242 24.878 1.00 77.25 294 GLY A CA 1
ATOM 2208 C C . GLY A 1 294 ? -11.504 -16.569 25.637 1.00 77.25 294 GLY A C 1
ATOM 2209 O O . GLY A 1 294 ? -10.725 -16.713 26.587 1.00 77.25 294 GLY A O 1
ATOM 2210 N N . PRO A 1 295 ? -12.295 -17.575 25.216 1.00 66.12 295 PRO A N 1
ATOM 2211 C CA . PRO A 1 295 ? -12.195 -18.926 25.748 1.00 66.12 295 PRO A CA 1
ATOM 2212 C C . PRO A 1 295 ? -10.847 -19.550 25.358 1.00 66.12 295 PRO A C 1
ATOM 2214 O O . PRO A 1 295 ? -10.262 -19.207 24.329 1.00 66.12 295 PRO A O 1
ATOM 2217 N N . ALA A 1 296 ? -10.362 -20.488 26.174 1.00 55.84 296 ALA A N 1
ATOM 2218 C CA . ALA A 1 296 ? -9.051 -21.113 25.999 1.00 55.84 296 ALA A CA 1
ATOM 2219 C C . ALA A 1 296 ? -8.833 -21.639 24.565 1.00 55.84 296 ALA A C 1
ATOM 2221 O O . ALA A 1 296 ? -9.644 -22.398 24.031 1.00 55.84 296 ALA A O 1
ATOM 2222 N N . GLY A 1 297 ? -7.724 -21.233 23.945 1.00 52.34 297 GLY A N 1
ATOM 2223 C CA . GLY A 1 297 ? -7.442 -21.445 22.529 1.00 52.34 297 GLY A CA 1
ATOM 2224 C C . GLY A 1 297 ? -7.773 -20.249 21.631 1.00 52.34 297 GLY A C 1
ATOM 2225 O O . GLY A 1 297 ? -7.639 -20.374 20.416 1.00 52.34 297 GLY A O 1
ATOM 2226 N N . ALA A 1 298 ? -8.154 -19.085 22.169 1.00 50.22 298 ALA A N 1
ATOM 2227 C CA . ALA A 1 298 ? -8.443 -17.889 21.371 1.00 50.22 298 ALA A CA 1
ATOM 2228 C C . ALA A 1 298 ? -7.224 -17.426 20.544 1.00 50.22 298 ALA A C 1
ATOM 2230 O O . ALA A 1 298 ? -7.363 -17.134 19.356 1.00 50.22 298 ALA A O 1
ATOM 2231 N N . ARG A 1 299 ? -6.005 -17.487 21.105 1.00 53.75 299 ARG A N 1
ATOM 2232 C CA . ARG A 1 299 ? -4.758 -17.274 20.335 1.00 53.75 299 ARG A CA 1
ATOM 2233 C C . ARG A 1 299 ? -4.556 -18.335 19.253 1.00 53.75 299 ARG A C 1
ATOM 2235 O O . ARG A 1 299 ? -4.142 -18.014 18.147 1.00 53.75 299 ARG A O 1
ATOM 2242 N N . LYS A 1 300 ? -4.937 -19.583 19.530 1.00 52.41 300 LYS A N 1
ATOM 2243 C CA . LYS A 1 300 ? -4.896 -20.689 18.561 1.00 52.41 300 LYS A CA 1
ATOM 2244 C C . LYS A 1 300 ? -5.918 -20.528 17.428 1.00 52.41 300 LYS A C 1
ATOM 2246 O O . LYS A 1 300 ? -5.707 -21.017 16.326 1.00 52.41 300 LYS A O 1
ATOM 2251 N N . ALA A 1 301 ? -7.003 -19.789 17.661 1.00 49.12 301 ALA A N 1
ATOM 2252 C CA . ALA A 1 301 ? -7.917 -19.360 16.607 1.00 49.12 301 ALA A CA 1
ATOM 2253 C C . ALA A 1 301 ? -7.332 -18.229 15.737 1.00 49.12 301 ALA A C 1
ATOM 2255 O O . ALA A 1 301 ? -7.739 -18.085 14.585 1.00 49.12 301 ALA A O 1
ATOM 2256 N N . MET A 1 302 ? -6.344 -17.469 16.229 1.00 52.22 302 MET A N 1
ATOM 2257 C CA . MET A 1 302 ? -5.581 -16.522 15.402 1.00 52.22 302 MET A CA 1
ATOM 2258 C C . MET A 1 302 ? -4.568 -17.218 14.474 1.00 52.22 302 MET A C 1
ATOM 2260 O O . MET A 1 302 ? -4.189 -16.639 13.460 1.00 52.22 302 MET A O 1
ATOM 2264 N N . GLU A 1 303 ? -4.197 -18.471 14.766 1.00 50.19 303 GLU A N 1
ATOM 2265 C CA . GLU A 1 303 ? -3.415 -19.350 13.876 1.00 50.19 303 GLU A CA 1
ATOM 2266 C C . GLU A 1 303 ? -4.260 -19.958 12.734 1.00 50.19 303 GLU A C 1
ATOM 2268 O O . GLU A 1 303 ? -3.732 -20.648 11.865 1.00 50.19 303 GLU A O 1
ATOM 2273 N N . VAL A 1 304 ? -5.580 -19.725 12.703 1.00 55.12 304 VAL A N 1
ATOM 2274 C CA . VAL A 1 304 ? -6.436 -20.164 11.590 1.00 55.12 304 VAL A CA 1
ATOM 2275 C C . VAL A 1 304 ? -6.132 -19.317 10.358 1.00 55.12 304 VAL A C 1
ATOM 2277 O O . VAL A 1 304 ? -6.128 -18.091 10.433 1.00 55.12 304 VAL A O 1
ATOM 2280 N N . GLU A 1 305 ? -5.984 -19.964 9.199 1.00 47.44 305 GLU A N 1
ATOM 2281 C CA . GLU A 1 305 ? -5.629 -19.351 7.906 1.00 47.44 305 GLU A CA 1
ATOM 2282 C C . GLU A 1 305 ? -6.439 -18.078 7.568 1.00 47.44 305 GLU A C 1
ATOM 2284 O O . GLU A 1 305 ? -5.931 -17.131 6.972 1.00 47.44 305 GLU A O 1
ATOM 2289 N N . VAL A 1 306 ? -7.711 -18.014 7.972 1.00 49.59 306 VAL A N 1
ATOM 2290 C CA . VAL A 1 306 ? -8.579 -16.838 7.786 1.00 49.59 306 VAL A CA 1
ATOM 2291 C C . VAL A 1 306 ? -8.120 -15.636 8.621 1.00 49.59 306 VAL A C 1
ATOM 2293 O O . VAL A 1 306 ? -8.172 -14.508 8.134 1.00 49.59 306 VAL A O 1
ATOM 2296 N N . VAL A 1 307 ? -7.657 -15.852 9.855 1.00 51.34 307 VAL A N 1
ATOM 2297 C CA . VAL A 1 307 ? -7.086 -14.797 10.704 1.00 51.34 307 VAL A CA 1
ATOM 2298 C C . VAL A 1 307 ? -5.653 -14.489 10.288 1.00 51.34 307 VAL A C 1
ATOM 2300 O O . VAL A 1 307 ? -5.326 -13.312 10.162 1.00 51.34 307 VAL A O 1
ATOM 2303 N N . GLU A 1 308 ? -4.848 -15.500 9.950 1.00 51.78 308 GLU A N 1
ATOM 2304 C CA . GLU A 1 308 ? -3.514 -15.308 9.367 1.00 51.78 308 GLU A CA 1
ATOM 2305 C C . GLU A 1 308 ? -3.590 -14.383 8.139 1.00 51.78 308 GLU A C 1
ATOM 2307 O O . GLU A 1 308 ? -2.919 -13.355 8.087 1.00 51.78 308 GLU A O 1
ATOM 2312 N N . ARG A 1 309 ? -4.507 -14.649 7.197 1.00 50.81 309 ARG A N 1
ATOM 2313 C CA . ARG A 1 309 ? -4.779 -13.773 6.041 1.00 50.81 309 ARG A CA 1
ATOM 2314 C C . ARG A 1 309 ? -5.226 -12.355 6.441 1.00 50.81 309 ARG A C 1
ATOM 2316 O O . ARG A 1 309 ? -4.978 -11.426 5.681 1.00 50.81 309 ARG A O 1
ATOM 2323 N N . ARG A 1 310 ? -5.864 -12.144 7.597 1.00 50.34 310 ARG A N 1
ATOM 2324 C CA . ARG A 1 310 ? -6.289 -10.806 8.066 1.00 50.34 310 ARG A CA 1
ATOM 2325 C C . ARG A 1 310 ? -5.163 -10.009 8.729 1.00 50.34 310 ARG A C 1
ATOM 2327 O O . ARG A 1 310 ? -5.118 -8.794 8.536 1.00 50.34 310 ARG A O 1
ATOM 2334 N N . ILE A 1 311 ? -4.286 -10.673 9.488 1.00 55.78 311 ILE A N 1
ATOM 2335 C CA . ILE A 1 311 ? -3.182 -10.042 10.238 1.00 55.78 311 ILE A CA 1
ATOM 2336 C C . ILE A 1 311 ? -1.856 -10.020 9.469 1.00 55.78 311 ILE A C 1
ATOM 2338 O O . ILE A 1 311 ? -0.976 -9.227 9.807 1.00 55.78 311 ILE A O 1
ATOM 2342 N N . ARG A 1 312 ? -1.698 -10.860 8.433 1.00 68.81 312 ARG A N 1
ATOM 2343 C CA . ARG A 1 312 ? -0.477 -10.937 7.624 1.00 68.81 312 ARG A CA 1
ATOM 2344 C C . ARG A 1 312 ? -0.099 -9.550 7.122 1.00 68.81 312 ARG A C 1
ATOM 2346 O O . ARG A 1 312 ? -0.846 -8.901 6.393 1.00 68.81 312 ARG A O 1
ATOM 2353 N N . ARG A 1 313 ? 1.092 -9.113 7.508 1.00 78.44 313 ARG A N 1
ATOM 2354 C CA . ARG A 1 313 ? 1.727 -7.905 6.993 1.00 78.44 313 ARG A CA 1
ATOM 2355 C C . ARG A 1 313 ? 2.388 -8.226 5.654 1.00 78.44 313 ARG A C 1
ATOM 2357 O O . ARG A 1 313 ? 2.955 -9.302 5.495 1.00 78.44 313 ARG A O 1
ATOM 2364 N N . VAL A 1 314 ? 2.278 -7.297 4.713 1.00 87.94 314 VAL A N 1
ATOM 2365 C CA . VAL A 1 314 ? 2.814 -7.376 3.353 1.00 87.94 314 VAL A CA 1
ATOM 2366 C C . VAL A 1 314 ? 3.808 -6.240 3.193 1.00 87.94 314 VAL A C 1
ATOM 2368 O O . VAL A 1 314 ? 3.441 -5.068 3.305 1.00 87.94 314 VAL A O 1
ATOM 2371 N N . LYS A 1 315 ? 5.073 -6.576 2.966 1.00 93.38 315 LYS A N 1
ATOM 2372 C CA . LYS A 1 315 ? 6.141 -5.591 2.798 1.00 93.38 315 LYS A CA 1
ATOM 2373 C C . LYS A 1 315 ? 6.291 -5.195 1.330 1.00 93.38 315 LYS A C 1
ATOM 2375 O O . LYS A 1 315 ? 6.816 -5.966 0.530 1.00 93.38 315 LYS A O 1
ATOM 2380 N N . VAL A 1 316 ? 5.853 -3.990 0.978 1.00 97.19 316 VAL A N 1
ATOM 2381 C CA . VAL A 1 316 ? 6.012 -3.425 -0.370 1.00 97.19 316 VAL A CA 1
ATOM 2382 C C . VAL A 1 316 ? 7.253 -2.539 -0.391 1.00 97.19 316 VAL A C 1
ATOM 2384 O O . VAL A 1 316 ? 7.324 -1.553 0.341 1.00 97.19 316 VAL A O 1
ATOM 2387 N N . ALA A 1 317 ? 8.226 -2.906 -1.220 1.00 97.56 317 ALA A N 1
ATOM 2388 C CA . ALA A 1 317 ? 9.489 -2.210 -1.418 1.00 97.56 317 ALA A CA 1
ATOM 2389 C C . ALA A 1 317 ? 9.467 -1.444 -2.748 1.00 97.56 317 ALA A C 1
ATOM 2391 O O . ALA A 1 317 ? 9.669 -2.027 -3.814 1.00 97.56 317 ALA A O 1
ATOM 2392 N N . ALA A 1 318 ? 9.240 -0.133 -2.693 1.00 97.44 318 ALA A N 1
ATOM 2393 C CA . ALA A 1 318 ? 9.421 0.742 -3.845 1.00 97.44 318 ALA A CA 1
ATOM 2394 C C . ALA A 1 318 ? 10.903 1.133 -3.961 1.00 97.44 318 ALA A C 1
ATOM 2396 O O . ALA A 1 318 ? 11.481 1.661 -3.012 1.00 97.44 318 ALA A O 1
ATOM 2397 N N . ILE A 1 319 ? 11.533 0.841 -5.101 1.00 95.75 319 ILE A N 1
ATOM 2398 C CA . ILE A 1 319 ? 12.983 0.997 -5.284 1.00 95.75 319 ILE A CA 1
ATOM 2399 C C . ILE A 1 319 ? 13.287 2.291 -6.044 1.00 95.75 319 ILE A C 1
ATOM 2401 O O . ILE A 1 319 ? 12.649 2.597 -7.055 1.00 95.75 319 ILE A O 1
ATOM 2405 N N . SER A 1 320 ? 14.290 3.034 -5.569 1.00 90.81 320 SER A N 1
ATOM 2406 C CA . SER A 1 320 ? 14.882 4.169 -6.271 1.00 90.81 320 SER A CA 1
ATOM 2407 C C . SER A 1 320 ? 16.320 3.857 -6.693 1.00 90.81 320 SER A C 1
ATOM 2409 O O . SER A 1 320 ? 17.206 3.752 -5.844 1.00 90.81 320 SER A O 1
ATOM 2411 N N . LEU A 1 321 ? 16.542 3.704 -8.003 1.00 90.31 321 LEU A N 1
ATOM 2412 C CA . LEU A 1 321 ? 17.873 3.508 -8.604 1.00 90.31 321 LEU A CA 1
ATOM 2413 C C . LEU A 1 321 ? 18.536 4.861 -8.932 1.00 90.31 321 LEU A C 1
ATOM 2415 O O . LEU A 1 321 ? 17.880 5.902 -8.884 1.00 90.31 321 LEU A O 1
ATOM 2419 N N . VAL A 1 322 ? 19.818 4.873 -9.308 1.00 85.50 322 VAL A N 1
ATOM 2420 C CA . VAL A 1 322 ? 20.501 6.097 -9.772 1.00 85.50 322 VAL A CA 1
ATOM 2421 C C . VAL A 1 322 ? 20.226 6.332 -11.263 1.00 85.50 322 VAL A C 1
ATOM 2423 O O . VAL A 1 322 ? 20.352 5.418 -12.078 1.00 85.50 322 VAL A O 1
ATOM 2426 N N . TRP A 1 323 ? 19.825 7.552 -11.636 1.00 84.31 323 TRP A N 1
ATOM 2427 C CA . TRP A 1 323 ? 19.651 7.938 -13.041 1.00 84.31 323 TRP A CA 1
ATOM 2428 C C . TRP A 1 323 ? 20.977 8.394 -13.651 1.00 84.31 323 TRP A C 1
ATOM 2430 O O . TRP A 1 323 ? 21.340 9.565 -13.571 1.00 84.31 323 TRP A O 1
ATOM 2440 N N . ASP A 1 324 ? 21.671 7.446 -14.271 1.00 74.88 324 ASP A N 1
ATOM 2441 C CA . ASP A 1 324 ? 22.826 7.663 -15.143 1.00 74.88 324 ASP A CA 1
ATOM 2442 C C . ASP A 1 324 ? 22.928 6.503 -16.163 1.00 74.88 324 ASP A C 1
ATOM 2444 O O . ASP A 1 324 ? 22.221 5.496 -16.042 1.00 74.88 324 ASP A O 1
ATOM 2448 N N . GLU A 1 325 ? 23.755 6.620 -17.203 1.00 66.81 325 GLU A N 1
ATOM 2449 C CA . GLU A 1 325 ? 24.016 5.517 -18.144 1.00 66.81 325 GLU A CA 1
ATOM 2450 C C . GLU A 1 325 ? 24.960 4.449 -17.569 1.00 66.81 325 GLU A C 1
ATOM 2452 O O . GLU A 1 325 ? 24.767 3.267 -17.846 1.00 66.81 325 GLU A O 1
ATOM 2457 N N . GLY A 1 326 ? 25.920 4.828 -16.718 1.00 73.50 326 GLY A N 1
ATOM 2458 C CA . GLY A 1 326 ? 26.816 3.899 -16.025 1.00 73.50 326 GLY A CA 1
ATOM 2459 C C . GLY A 1 326 ? 26.141 3.105 -14.903 1.00 73.50 326 GLY A C 1
ATOM 2460 O O . GLY A 1 326 ? 26.578 1.996 -14.606 1.00 73.50 326 GLY A O 1
ATOM 2461 N N . HIS A 1 327 ? 25.057 3.636 -14.325 1.00 76.81 327 HIS A N 1
ATOM 2462 C CA . HIS A 1 327 ? 24.361 3.042 -13.174 1.00 76.81 327 HIS A CA 1
ATOM 2463 C C . HIS A 1 327 ? 23.097 2.235 -13.517 1.00 76.81 327 HIS A C 1
ATOM 2465 O O . HIS A 1 327 ? 22.713 1.337 -12.766 1.00 76.81 327 HIS A O 1
ATOM 2471 N N . ARG A 1 328 ? 22.461 2.452 -14.680 1.00 86.88 328 ARG A N 1
ATOM 2472 C CA . ARG A 1 328 ? 21.294 1.657 -15.137 1.00 86.88 328 ARG A CA 1
ATOM 2473 C C . ARG A 1 328 ? 21.696 0.270 -15.654 1.00 86.88 328 ARG A C 1
ATOM 2475 O O . ARG A 1 328 ? 21.393 -0.118 -16.779 1.00 86.88 328 ARG A O 1
ATOM 2482 N N . THR A 1 329 ? 22.396 -0.499 -14.827 1.00 93.75 329 THR A N 1
ATOM 2483 C CA . THR A 1 329 ? 22.911 -1.829 -15.161 1.00 93.75 329 THR A CA 1
ATOM 2484 C C . THR A 1 329 ? 22.059 -2.939 -14.555 1.00 93.75 329 THR A C 1
ATOM 2486 O O . THR A 1 329 ? 21.357 -2.764 -13.554 1.00 93.75 329 THR A O 1
ATOM 2489 N N . LEU A 1 330 ? 22.169 -4.139 -15.132 1.00 96.19 330 LEU A N 1
ATOM 2490 C CA . LEU A 1 330 ? 21.581 -5.336 -14.535 1.00 96.19 330 LEU A CA 1
ATOM 2491 C C . LEU A 1 330 ? 22.206 -5.644 -13.163 1.00 96.19 330 LEU A C 1
ATOM 2493 O O . LEU A 1 330 ? 21.495 -6.071 -12.262 1.00 96.19 330 LEU A O 1
ATOM 2497 N N . ALA A 1 331 ? 23.504 -5.386 -12.971 1.00 95.81 331 ALA A N 1
ATOM 2498 C CA . ALA A 1 331 ? 24.176 -5.627 -11.695 1.00 95.81 331 ALA A CA 1
ATOM 2499 C C . ALA A 1 331 ? 23.576 -4.781 -10.557 1.00 95.81 331 ALA A C 1
ATOM 2501 O O . ALA A 1 331 ? 23.240 -5.329 -9.508 1.00 95.81 331 ALA A O 1
ATOM 2502 N N . GLU A 1 332 ? 23.367 -3.481 -10.779 1.00 93.00 332 GLU A N 1
ATOM 2503 C CA . GLU A 1 332 ? 22.759 -2.592 -9.778 1.00 93.00 332 GLU A CA 1
ATOM 2504 C C . GLU A 1 332 ? 21.269 -2.885 -9.568 1.00 93.00 332 GLU A C 1
ATOM 2506 O O . GLU A 1 332 ? 20.803 -2.919 -8.429 1.00 93.00 332 GLU A O 1
ATOM 2511 N N . THR A 1 333 ? 20.536 -3.223 -10.634 1.00 96.38 333 THR A N 1
ATOM 2512 C CA . THR A 1 333 ? 19.137 -3.675 -10.532 1.00 96.38 333 THR A CA 1
ATOM 2513 C C . THR A 1 333 ? 19.000 -4.913 -9.637 1.00 96.38 333 THR A C 1
ATOM 2515 O O . THR A 1 333 ? 18.132 -4.959 -8.764 1.00 96.38 333 THR A O 1
ATOM 2518 N N . LEU A 1 334 ? 19.871 -5.916 -9.806 1.00 98.12 334 LEU A N 1
ATOM 2519 C CA . LEU A 1 334 ? 19.863 -7.126 -8.976 1.0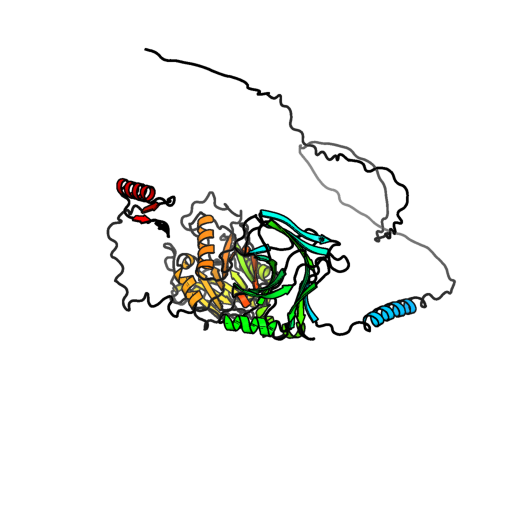0 98.12 334 LEU A CA 1
ATOM 2520 C C . LEU A 1 334 ? 20.350 -6.847 -7.543 1.00 98.12 334 LEU A C 1
ATOM 2522 O O . LEU A 1 334 ? 19.822 -7.445 -6.607 1.00 98.12 334 LEU A O 1
ATOM 2526 N N . ALA A 1 335 ? 21.294 -5.919 -7.351 1.00 95.62 335 ALA A N 1
ATOM 2527 C CA . ALA A 1 335 ? 21.763 -5.507 -6.027 1.00 95.62 335 ALA A CA 1
ATOM 2528 C C . ALA A 1 335 ? 20.681 -4.763 -5.217 1.00 95.62 335 ALA A C 1
ATOM 2530 O O . ALA A 1 335 ? 20.549 -4.991 -4.014 1.00 95.62 335 ALA A O 1
ATOM 2531 N N . ALA A 1 336 ? 19.857 -3.935 -5.867 1.00 94.81 336 ALA A N 1
ATOM 2532 C CA . ALA A 1 336 ? 18.722 -3.271 -5.226 1.00 94.81 336 ALA A CA 1
ATOM 2533 C C . ALA A 1 336 ? 17.590 -4.256 -4.870 1.00 94.81 336 ALA A C 1
ATOM 2535 O O . ALA A 1 336 ? 16.967 -4.136 -3.812 1.00 94.81 336 ALA A O 1
ATOM 2536 N N . LEU A 1 337 ? 17.361 -5.286 -5.699 1.00 98.00 337 LEU A N 1
ATOM 2537 C CA . LEU A 1 337 ? 16.492 -6.412 -5.334 1.00 98.00 337 LEU A CA 1
ATOM 2538 C C . LEU A 1 337 ? 17.061 -7.219 -4.157 1.00 98.00 337 LEU A C 1
ATOM 2540 O O . LEU A 1 337 ? 16.297 -7.647 -3.297 1.00 98.00 337 LEU A O 1
ATOM 2544 N N . ASP A 1 338 ? 18.383 -7.385 -4.072 1.00 96.88 338 ASP A N 1
ATOM 2545 C CA . ASP A 1 338 ? 19.036 -8.001 -2.913 1.00 96.88 338 ASP A CA 1
ATOM 2546 C C . ASP A 1 338 ? 18.890 -7.169 -1.631 1.00 96.88 338 ASP A C 1
ATOM 2548 O O . ASP A 1 338 ? 18.823 -7.743 -0.546 1.00 96.88 338 ASP A O 1
ATOM 2552 N N . GLU A 1 339 ? 18.847 -5.838 -1.713 1.00 92.12 339 GLU A N 1
ATOM 2553 C CA . GLU A 1 339 ? 18.554 -4.971 -0.565 1.00 92.12 339 GLU A CA 1
ATOM 2554 C C . GLU A 1 339 ? 17.095 -5.130 -0.109 1.00 92.12 339 GLU A C 1
ATOM 2556 O O . GLU A 1 339 ? 16.845 -5.451 1.055 1.00 92.12 339 GLU A O 1
ATOM 2561 N N . ALA A 1 340 ? 16.134 -5.016 -1.034 1.00 91.62 340 ALA A N 1
ATOM 2562 C CA . ALA A 1 340 ? 14.713 -5.231 -0.751 1.00 91.62 340 ALA A CA 1
ATOM 2563 C C . ALA A 1 340 ? 14.433 -6.638 -0.179 1.00 91.62 340 ALA A C 1
ATOM 2565 O O . ALA A 1 340 ? 13.678 -6.786 0.786 1.00 91.62 340 ALA A O 1
ATOM 2566 N N . GLY A 1 341 ? 15.096 -7.665 -0.718 1.00 91.00 341 GLY A N 1
ATOM 2567 C CA . GLY A 1 341 ? 15.032 -9.043 -0.233 1.00 91.00 341 GLY A CA 1
ATOM 2568 C C . GLY A 1 341 ? 15.582 -9.217 1.186 1.00 91.00 341 GLY A C 1
ATOM 2569 O O . GLY A 1 341 ? 14.921 -9.818 2.031 1.00 91.00 341 GLY A O 1
ATOM 2570 N N . LYS A 1 342 ? 16.732 -8.603 1.512 1.00 90.56 342 LYS A N 1
ATOM 2571 C CA . LYS A 1 342 ? 17.307 -8.606 2.878 1.00 90.56 342 LYS A CA 1
ATOM 2572 C C . LYS A 1 342 ? 16.435 -7.868 3.898 1.00 90.56 342 LYS A C 1
ATOM 2574 O O . LYS A 1 342 ? 16.416 -8.246 5.067 1.00 90.56 342 LYS A O 1
ATOM 2579 N N . LEU A 1 343 ? 15.684 -6.854 3.466 1.00 80.56 343 LEU A N 1
ATOM 2580 C CA . LEU A 1 343 ? 14.652 -6.191 4.275 1.00 80.56 343 LEU A CA 1
ATOM 2581 C C . LEU A 1 343 ? 13.375 -7.048 4.437 1.00 80.56 343 LEU A C 1
ATOM 2583 O O . LEU A 1 343 ? 12.489 -6.715 5.235 1.00 80.56 343 LEU A O 1
ATOM 2587 N N . GLY A 1 344 ? 13.288 -8.175 3.725 1.00 88.75 344 GLY A N 1
ATOM 2588 C CA . GLY A 1 344 ? 12.188 -9.133 3.759 1.00 88.75 344 GLY A CA 1
ATOM 2589 C C . GLY A 1 344 ? 10.954 -8.667 2.994 1.00 88.75 344 GLY A C 1
ATOM 2590 O O . GLY A 1 344 ? 9.850 -8.855 3.497 1.00 88.75 344 GLY A O 1
ATOM 2591 N N . ALA A 1 345 ? 11.121 -7.998 1.850 1.00 93.50 345 ALA A N 1
ATOM 2592 C CA . ALA A 1 345 ? 10.006 -7.571 1.008 1.00 93.50 345 ALA A CA 1
ATOM 2593 C C . ALA A 1 345 ? 9.136 -8.754 0.532 1.00 93.50 345 ALA A C 1
ATOM 2595 O O . ALA A 1 345 ? 9.640 -9.807 0.161 1.00 93.50 345 ALA A O 1
ATOM 2596 N N . ASP A 1 346 ? 7.818 -8.557 0.491 1.00 96.81 346 ASP A N 1
ATOM 2597 C CA . ASP A 1 346 ? 6.865 -9.436 -0.199 1.00 96.81 346 ASP A CA 1
ATOM 2598 C C . ASP A 1 346 ? 6.729 -9.080 -1.685 1.00 96.81 346 ASP A C 1
ATOM 2600 O O . ASP A 1 346 ? 6.380 -9.942 -2.493 1.00 96.81 346 ASP A O 1
ATOM 2604 N N . LEU A 1 347 ? 6.978 -7.812 -2.026 1.00 98.62 347 LEU A N 1
ATOM 2605 C CA . LEU A 1 347 ? 6.918 -7.257 -3.374 1.00 98.62 347 LEU A CA 1
ATOM 2606 C C . LEU A 1 347 ? 8.025 -6.210 -3.561 1.00 98.62 347 LEU A C 1
ATOM 2608 O O . LEU A 1 347 ? 8.013 -5.189 -2.875 1.00 98.62 347 LEU A O 1
ATOM 2612 N N . GLY A 1 348 ? 8.936 -6.436 -4.508 1.00 98.50 348 GLY A N 1
ATOM 2613 C CA . GLY A 1 348 ? 9.877 -5.427 -5.005 1.00 98.50 348 GLY A CA 1
ATOM 2614 C C . GLY A 1 348 ? 9.349 -4.729 -6.261 1.00 98.50 348 GLY A C 1
ATOM 2615 O O . GLY A 1 348 ? 8.929 -5.391 -7.208 1.00 98.50 348 GLY A O 1
ATOM 2616 N N . CYS A 1 349 ? 9.388 -3.399 -6.299 1.00 98.62 349 CYS A N 1
ATOM 2617 C CA . CYS A 1 349 ? 8.933 -2.593 -7.435 1.00 98.62 349 CYS A CA 1
ATOM 2618 C C . CYS A 1 349 ? 10.116 -1.838 -8.050 1.00 98.62 349 CYS A C 1
ATOM 2620 O O . CYS A 1 349 ? 10.723 -1.014 -7.365 1.00 98.62 349 CYS A O 1
ATOM 2622 N N . LEU A 1 350 ? 10.425 -2.089 -9.326 1.00 98.38 350 LEU A N 1
ATOM 2623 C CA . LEU A 1 350 ? 11.517 -1.441 -10.064 1.00 98.38 350 LEU A CA 1
ATOM 2624 C C . LEU A 1 350 ? 11.025 -0.288 -10.968 1.00 98.38 350 LEU A C 1
ATOM 2626 O O . LEU A 1 350 ? 9.879 -0.316 -11.437 1.00 98.38 350 LEU A O 1
ATOM 2630 N N . PRO A 1 351 ? 11.878 0.726 -11.223 1.00 96.19 351 PRO A N 1
ATOM 2631 C CA . PRO A 1 351 ? 11.536 1.885 -12.049 1.00 96.19 351 PRO A CA 1
ATOM 2632 C C . PRO A 1 351 ? 11.429 1.561 -13.546 1.00 96.19 351 PRO A C 1
ATOM 2634 O O . PRO A 1 351 ? 11.769 0.459 -13.974 1.00 96.19 351 PRO A O 1
ATOM 2637 N N . GLN A 1 352 ? 10.941 2.519 -14.346 1.00 94.75 352 GLN A N 1
ATOM 2638 C CA . GLN A 1 352 ? 10.807 2.348 -15.800 1.00 94.75 352 GLN A CA 1
ATOM 2639 C C . GLN A 1 352 ? 12.187 2.214 -16.459 1.00 94.75 352 GLN A C 1
ATOM 2641 O O . GLN A 1 352 ? 13.026 3.088 -16.272 1.00 94.75 352 GLN A O 1
ATOM 2646 N N . GLU A 1 353 ? 12.367 1.198 -17.312 1.00 93.50 353 GLU A N 1
ATOM 2647 C CA . GLU A 1 353 ? 13.637 0.902 -17.998 1.00 93.50 353 GLU A CA 1
ATOM 2648 C C . GLU A 1 353 ? 14.789 0.717 -16.984 1.00 93.50 353 GLU A C 1
ATOM 2650 O O . GLU A 1 353 ? 15.850 1.334 -17.099 1.00 93.50 353 GLU A O 1
ATOM 2655 N N . CYS A 1 354 ? 14.555 -0.125 -15.959 1.00 94.62 354 CYS A N 1
ATOM 2656 C CA . CYS A 1 354 ? 15.452 -0.295 -14.805 1.00 94.62 354 CYS A CA 1
ATOM 2657 C C . CYS A 1 354 ? 16.882 -0.705 -15.193 1.00 94.62 354 CYS A C 1
ATOM 2659 O O . CYS A 1 354 ? 17.842 -0.267 -14.558 1.00 94.62 354 CYS A O 1
ATOM 2661 N N . VAL A 1 355 ? 17.010 -1.464 -16.282 1.00 94.38 355 VAL A N 1
ATOM 2662 C CA . VAL A 1 355 ? 18.261 -1.714 -16.997 1.00 94.38 355 VAL A CA 1
ATOM 2663 C C . VAL A 1 355 ? 18.238 -0.943 -18.321 1.00 94.38 355 VAL A C 1
ATOM 2665 O O . VAL A 1 355 ? 17.199 -0.814 -18.971 1.00 94.38 355 VAL A O 1
ATOM 2668 N N . TYR A 1 356 ? 19.397 -0.427 -18.722 1.00 90.62 356 TYR A N 1
ATOM 2669 C CA . TYR A 1 356 ? 19.632 0.198 -20.014 1.00 90.62 356 TYR A CA 1
ATOM 2670 C C . TYR A 1 356 ? 20.245 -0.828 -20.979 1.00 90.62 356 TYR A C 1
ATOM 2672 O O . TYR A 1 356 ? 21.454 -1.056 -20.987 1.00 90.62 356 TYR A O 1
ATOM 2680 N N . GLN A 1 357 ? 19.396 -1.475 -21.782 1.00 88.44 357 GLN A N 1
ATOM 2681 C CA . GLN A 1 357 ? 19.808 -2.405 -22.837 1.00 88.44 357 GLN A CA 1
ATOM 2682 C C . GLN A 1 357 ? 19.072 -2.167 -24.167 1.00 88.44 357 GLN A C 1
ATOM 2684 O O . GLN A 1 357 ? 18.065 -1.457 -24.233 1.00 88.44 357 GLN A O 1
ATOM 2689 N N . ALA A 1 358 ? 19.545 -2.825 -25.230 1.00 92.50 358 ALA A N 1
ATOM 2690 C CA . ALA A 1 358 ? 18.749 -3.041 -26.438 1.00 92.50 358 ALA A CA 1
ATOM 2691 C C . ALA A 1 358 ? 17.532 -3.933 -26.123 1.00 92.50 358 ALA A C 1
ATOM 2693 O O . ALA A 1 358 ? 17.633 -4.837 -25.298 1.00 92.50 358 ALA A O 1
ATOM 2694 N N . ALA A 1 359 ? 16.393 -3.686 -26.774 1.00 95.62 359 ALA A N 1
ATOM 2695 C CA . ALA A 1 359 ? 15.143 -4.378 -26.466 1.00 95.62 359 ALA A CA 1
ATOM 2696 C C . ALA A 1 359 ? 15.262 -5.910 -26.608 1.00 95.62 359 ALA A C 1
ATOM 2698 O O . ALA A 1 359 ? 15.744 -6.412 -27.624 1.00 95.62 359 ALA A O 1
ATOM 2699 N N . GLU A 1 360 ? 14.798 -6.641 -25.593 1.00 96.81 360 GLU A N 1
ATOM 2700 C CA . GLU A 1 360 ? 14.803 -8.110 -25.532 1.00 96.81 360 GLU A CA 1
ATOM 2701 C C . GLU A 1 360 ? 13.361 -8.646 -25.465 1.00 96.81 360 GLU A C 1
ATOM 2703 O O . GLU A 1 360 ? 12.468 -7.922 -25.022 1.00 96.81 360 GLU A O 1
ATOM 2708 N N . PRO A 1 361 ? 13.068 -9.888 -25.888 1.00 98.12 361 PRO A N 1
ATOM 2709 C CA . PRO A 1 361 ? 11.778 -10.502 -25.575 1.00 98.12 361 PRO A CA 1
ATOM 2710 C C . PRO A 1 361 ? 11.575 -10.606 -24.053 1.00 98.12 361 PRO A C 1
ATOM 2712 O O . PRO A 1 361 ? 12.536 -10.665 -23.289 1.00 98.12 361 PRO A O 1
ATOM 2715 N N . ILE A 1 362 ? 10.317 -10.662 -23.607 1.00 97.62 362 ILE A N 1
ATOM 2716 C CA . ILE A 1 362 ? 9.963 -10.950 -22.210 1.00 97.62 362 ILE A CA 1
ATOM 2717 C C . ILE A 1 362 ? 9.057 -12.196 -22.194 1.00 97.62 362 ILE A C 1
ATOM 2719 O O . ILE A 1 362 ? 7.910 -12.102 -22.647 1.00 97.62 362 ILE A O 1
ATOM 2723 N N . PRO A 1 363 ? 9.521 -13.356 -21.677 1.00 98.06 363 PRO A N 1
ATOM 2724 C CA . PRO A 1 363 ? 10.813 -13.597 -21.012 1.00 98.06 363 PRO A CA 1
ATOM 2725 C C . PRO A 1 363 ? 12.059 -13.469 -21.911 1.00 98.06 363 PRO A C 1
ATOM 2727 O O . PRO A 1 363 ? 12.005 -13.747 -23.108 1.00 98.06 363 PRO A O 1
ATOM 2730 N N . GLY A 1 364 ? 13.180 -13.094 -21.290 1.00 97.12 364 GLY A N 1
ATOM 2731 C CA . GLY A 1 364 ? 14.492 -12.862 -21.902 1.00 97.12 364 GLY A CA 1
ATOM 2732 C C . GLY A 1 364 ? 15.590 -12.638 -20.844 1.00 97.12 364 GLY A C 1
ATOM 2733 O O . GLY A 1 364 ? 15.295 -12.668 -19.646 1.00 97.12 364 GLY A O 1
ATOM 2734 N N . PRO A 1 365 ? 16.864 -12.449 -21.237 1.00 97.69 365 PRO A N 1
ATOM 2735 C CA . PRO A 1 365 ? 18.015 -12.550 -20.332 1.00 97.69 365 PRO A CA 1
ATOM 2736 C C . PRO A 1 365 ? 17.974 -11.679 -19.066 1.00 97.69 365 PRO A C 1
ATOM 2738 O O . PRO A 1 365 ? 18.305 -12.171 -17.980 1.00 97.69 365 PRO A O 1
ATOM 2741 N N . ALA A 1 366 ? 17.572 -10.408 -19.168 1.00 97.94 366 ALA A N 1
ATOM 2742 C CA . ALA A 1 366 ? 17.479 -9.510 -18.019 1.00 97.94 366 ALA A CA 1
ATOM 2743 C C . ALA A 1 366 ? 16.200 -9.754 -17.204 1.00 97.94 366 ALA A C 1
ATOM 2745 O O . ALA A 1 366 ? 16.253 -9.775 -15.970 1.00 97.94 366 ALA A O 1
ATOM 2746 N N . SER A 1 367 ? 15.065 -9.998 -17.868 1.00 98.56 367 SER A N 1
ATOM 2747 C CA . SER A 1 367 ? 13.806 -10.314 -17.173 1.00 98.56 367 SER A CA 1
ATOM 2748 C C . SER A 1 367 ? 13.877 -11.637 -16.394 1.00 98.56 367 SER A C 1
ATOM 2750 O O . SER A 1 367 ? 13.419 -11.701 -15.253 1.00 98.56 367 SER A O 1
ATOM 2752 N N . GLU A 1 368 ? 14.554 -12.658 -16.923 1.00 98.62 368 GLU A N 1
ATOM 2753 C CA . GLU A 1 368 ? 14.864 -13.892 -16.194 1.00 98.62 368 GLU A CA 1
ATOM 2754 C C . GLU A 1 368 ? 15.838 -13.679 -15.027 1.00 98.62 368 GLU A C 1
ATOM 2756 O O . GLU A 1 368 ? 15.718 -14.339 -13.996 1.00 98.62 368 GLU A O 1
ATOM 2761 N N . ALA A 1 369 ? 16.825 -12.789 -15.160 1.00 98.62 369 ALA A N 1
ATOM 2762 C CA . ALA A 1 369 ? 17.750 -12.493 -14.067 1.00 98.62 369 ALA A CA 1
ATOM 2763 C C . ALA A 1 369 ? 17.022 -11.830 -12.885 1.00 98.62 369 ALA A C 1
ATOM 2765 O O . ALA A 1 369 ? 17.227 -12.220 -11.734 1.00 98.62 369 ALA A O 1
ATOM 2766 N N . ILE A 1 370 ? 16.107 -10.903 -13.181 1.00 98.75 370 ILE A N 1
ATOM 2767 C CA . ILE A 1 370 ? 15.179 -10.306 -12.212 1.00 98.75 370 ILE A CA 1
ATOM 2768 C C . ILE A 1 370 ? 14.269 -11.385 -11.596 1.00 98.75 370 ILE A C 1
ATOM 2770 O O . ILE A 1 370 ? 14.090 -11.427 -10.378 1.00 98.75 370 ILE A O 1
ATOM 2774 N N . ALA A 1 371 ? 13.752 -12.315 -12.405 1.00 98.75 371 ALA A N 1
ATOM 2775 C CA . ALA A 1 371 ? 12.927 -13.426 -11.931 1.00 98.75 371 ALA A CA 1
ATOM 2776 C C . ALA A 1 371 ? 13.689 -14.406 -11.014 1.00 98.75 371 ALA A C 1
ATOM 2778 O O . ALA A 1 371 ? 13.141 -14.867 -10.013 1.00 98.75 371 ALA A O 1
ATOM 2779 N N . ARG A 1 372 ? 14.981 -14.661 -11.269 1.00 98.81 372 ARG A N 1
ATOM 2780 C CA . ARG A 1 372 ? 15.841 -15.440 -10.360 1.00 98.81 372 ARG A CA 1
ATOM 2781 C C . ARG A 1 372 ? 15.966 -14.778 -8.981 1.00 98.81 372 ARG A C 1
ATOM 2783 O O . ARG A 1 372 ? 15.892 -15.487 -7.981 1.00 98.81 372 ARG A O 1
ATOM 2790 N N . LYS A 1 373 ? 16.050 -13.442 -8.900 1.00 98.38 373 LYS A N 1
ATOM 2791 C CA . LYS A 1 373 ? 16.032 -12.715 -7.612 1.00 98.38 373 LYS A CA 1
ATOM 2792 C C . LYS A 1 373 ? 14.668 -12.740 -6.913 1.00 98.38 373 LYS A C 1
ATOM 2794 O O . LYS A 1 373 ? 14.630 -12.806 -5.686 1.00 98.38 373 LYS A O 1
ATOM 2799 N N . ALA A 1 374 ? 13.564 -12.762 -7.663 1.00 98.56 374 ALA A N 1
ATOM 2800 C CA . ALA A 1 374 ? 12.226 -12.980 -7.102 1.00 98.56 374 ALA A CA 1
ATOM 2801 C C . ALA A 1 374 ? 12.126 -14.347 -6.387 1.00 98.56 374 ALA A C 1
ATOM 2803 O O . ALA A 1 374 ? 11.667 -14.418 -5.246 1.00 98.56 374 ALA A O 1
ATOM 2804 N N . ALA A 1 375 ? 12.651 -15.412 -7.010 1.00 98.62 375 ALA A N 1
ATOM 2805 C CA . ALA A 1 375 ? 12.733 -16.749 -6.413 1.00 98.62 375 ALA A CA 1
ATOM 2806 C C . ALA A 1 375 ? 13.682 -16.823 -5.201 1.00 98.62 375 ALA A C 1
ATOM 2808 O O . ALA A 1 375 ? 13.327 -17.409 -4.179 1.00 98.62 375 ALA A O 1
ATOM 2809 N N . GLU A 1 376 ? 14.876 -16.227 -5.306 1.00 98.56 376 GLU A N 1
ATOM 2810 C CA . GLU A 1 376 ? 15.912 -16.238 -4.259 1.00 98.56 376 GLU A CA 1
ATOM 2811 C C . GLU A 1 376 ? 15.389 -15.674 -2.929 1.00 98.56 376 GLU A C 1
ATOM 2813 O O . GLU A 1 376 ? 15.565 -16.294 -1.879 1.00 98.56 376 GLU A O 1
ATOM 2818 N N . HIS A 1 377 ? 14.663 -14.553 -2.991 1.00 97.38 377 HIS A N 1
ATOM 2819 C CA . HIS A 1 377 ? 14.082 -13.878 -1.821 1.00 97.38 377 HIS A CA 1
ATOM 2820 C C . HIS A 1 377 ? 12.617 -14.247 -1.546 1.00 97.38 377 HIS A C 1
ATOM 2822 O O . HIS A 1 377 ? 12.032 -13.755 -0.584 1.00 97.38 377 HIS A O 1
ATOM 2828 N N . ARG A 1 378 ? 12.015 -15.128 -2.359 1.00 97.62 378 ARG A N 1
ATOM 2829 C CA . ARG A 1 378 ? 10.600 -15.554 -2.278 1.00 97.62 378 ARG A CA 1
ATOM 2830 C C . ARG A 1 378 ? 9.606 -14.383 -2.271 1.00 97.62 378 ARG A C 1
ATOM 2832 O O . ARG A 1 378 ? 8.572 -14.421 -1.591 1.00 97.62 378 ARG A O 1
ATOM 2839 N N . MET A 1 379 ? 9.913 -13.352 -3.050 1.00 98.00 379 MET A N 1
ATOM 2840 C CA . MET A 1 379 ? 9.121 -12.131 -3.196 1.00 98.00 379 MET A CA 1
ATOM 2841 C C . MET A 1 379 ? 8.525 -12.040 -4.600 1.00 98.00 379 MET A C 1
ATOM 2843 O O . MET A 1 379 ? 9.093 -12.565 -5.553 1.00 98.00 379 MET A O 1
ATOM 2847 N N . TYR A 1 380 ? 7.397 -11.350 -4.747 1.00 98.75 380 TYR A N 1
ATOM 2848 C CA . TYR A 1 380 ? 6.982 -10.871 -6.063 1.00 98.75 380 TYR A CA 1
ATOM 2849 C C . TYR A 1 380 ? 7.937 -9.766 -6.526 1.00 98.75 380 TYR A C 1
ATOM 2851 O O . TYR A 1 380 ? 8.470 -9.018 -5.703 1.00 98.75 380 TYR A O 1
ATOM 2859 N N . VAL A 1 381 ? 8.128 -9.614 -7.836 1.00 98.88 381 VAL A N 1
ATOM 2860 C CA . VAL A 1 381 ? 8.863 -8.467 -8.392 1.00 98.88 381 VAL A CA 1
ATOM 2861 C C . VAL A 1 381 ? 8.123 -7.900 -9.594 1.00 98.88 381 VAL A C 1
ATOM 2863 O O . VAL A 1 381 ? 7.840 -8.635 -10.537 1.00 98.88 381 VAL A O 1
ATOM 2866 N N . VAL A 1 382 ? 7.857 -6.593 -9.584 1.00 98.88 382 VAL A N 1
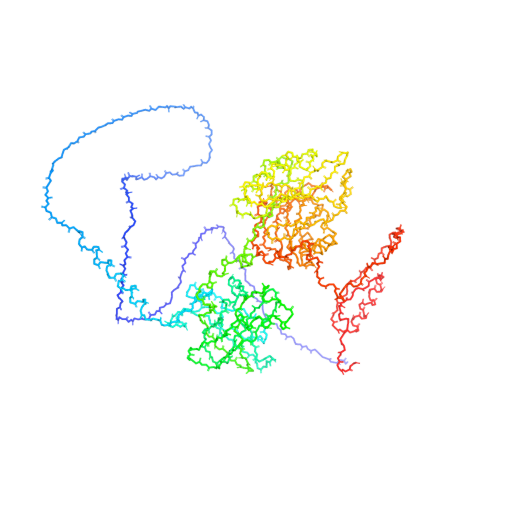ATOM 2867 C CA . VAL A 1 382 ? 7.518 -5.836 -10.795 1.00 98.88 382 VAL A CA 1
ATOM 2868 C C . VAL A 1 382 ? 8.813 -5.289 -11.385 1.00 98.88 382 VAL A C 1
ATOM 2870 O O . VAL A 1 382 ? 9.392 -4.343 -10.850 1.00 98.88 382 VAL A O 1
ATOM 2873 N N . GLY A 1 383 ? 9.275 -5.907 -12.472 1.00 98.44 383 GLY A N 1
ATOM 2874 C CA . GLY A 1 383 ? 10.340 -5.374 -13.324 1.00 98.44 383 GLY A CA 1
ATOM 2875 C C . GLY A 1 383 ? 9.761 -4.533 -14.461 1.00 98.44 383 GLY A C 1
ATOM 2876 O O . GLY A 1 383 ? 8.601 -4.722 -14.822 1.00 98.44 383 GLY A O 1
ATOM 2877 N N . ASN A 1 384 ? 10.548 -3.627 -15.048 1.00 98.38 384 ASN A N 1
ATOM 2878 C CA . ASN A 1 384 ? 10.152 -2.882 -16.247 1.00 98.38 384 ASN A CA 1
ATOM 2879 C C . ASN A 1 384 ? 11.337 -2.687 -17.202 1.00 98.38 384 ASN A C 1
ATOM 2881 O O . ASN A 1 384 ? 12.373 -2.157 -16.807 1.00 98.38 384 ASN A O 1
ATOM 2885 N N . LEU A 1 385 ? 11.174 -3.121 -18.453 1.00 97.88 385 LEU A N 1
ATOM 2886 C CA . LEU A 1 385 ? 12.223 -3.156 -19.477 1.00 97.88 385 LEU A CA 1
ATOM 2887 C C . LEU A 1 385 ? 11.672 -2.762 -20.858 1.00 97.88 385 LEU A C 1
ATOM 2889 O O . LEU A 1 385 ? 10.458 -2.655 -21.057 1.00 97.88 385 LEU A O 1
ATOM 2893 N N . ARG A 1 386 ? 12.576 -2.588 -21.833 1.00 96.81 386 ARG A N 1
ATOM 2894 C CA . ARG A 1 386 ? 12.210 -2.548 -23.255 1.00 96.81 386 ARG A CA 1
ATOM 2895 C C . ARG A 1 386 ? 11.981 -3.959 -23.775 1.00 96.81 386 ARG A C 1
ATOM 2897 O O . ARG A 1 386 ? 12.909 -4.764 -23.809 1.00 96.81 386 ARG A O 1
ATOM 2904 N N . GLU A 1 387 ? 10.756 -4.225 -24.200 1.00 97.94 387 GLU A N 1
ATOM 2905 C CA . GLU A 1 387 ? 10.351 -5.499 -24.781 1.00 97.94 387 GLU A CA 1
ATOM 2906 C C . GLU A 1 387 ? 10.410 -5.436 -26.311 1.00 97.94 387 GLU A C 1
ATOM 2908 O O . GLU A 1 387 ? 9.898 -4.485 -26.899 1.00 97.94 387 GLU A O 1
ATOM 2913 N N . GLN A 1 388 ? 10.965 -6.462 -26.957 1.00 97.81 388 GLN A N 1
ATOM 2914 C CA . GLN A 1 388 ? 10.873 -6.662 -28.405 1.00 97.81 388 GLN A CA 1
ATOM 2915 C C . GLN A 1 388 ? 9.903 -7.807 -28.730 1.00 97.81 388 GLN A C 1
ATOM 2917 O O . GLN A 1 388 ? 10.085 -8.930 -28.261 1.00 97.81 388 GLN A O 1
ATOM 2922 N N . GLU A 1 389 ? 8.897 -7.545 -29.567 1.00 96.81 389 GLU A N 1
ATOM 2923 C CA . GLU A 1 389 ? 7.970 -8.561 -30.081 1.00 96.81 389 GLU A CA 1
ATOM 2924 C C . GLU A 1 389 ? 7.744 -8.347 -31.586 1.00 96.81 389 GLU A C 1
ATOM 2926 O O . GLU A 1 389 ? 7.127 -7.370 -32.016 1.00 96.81 389 GLU A O 1
ATOM 2931 N N . GLY A 1 390 ? 8.296 -9.253 -32.402 1.00 95.44 390 GLY A N 1
ATOM 2932 C CA . GLY A 1 390 ? 8.421 -9.039 -33.846 1.00 95.44 390 GLY A CA 1
ATOM 2933 C C . GLY A 1 390 ? 9.229 -7.771 -34.143 1.00 95.44 390 GLY A C 1
ATOM 2934 O O . GLY A 1 390 ? 10.256 -7.522 -33.511 1.00 95.44 390 GLY A O 1
ATOM 2935 N N . ASP A 1 391 ? 8.734 -6.943 -35.060 1.00 94.81 391 ASP A N 1
ATOM 2936 C CA . ASP A 1 391 ? 9.354 -5.663 -35.431 1.00 94.81 391 ASP A CA 1
ATOM 2937 C C . ASP A 1 391 ? 9.028 -4.511 -34.456 1.00 94.81 391 ASP A C 1
ATOM 2939 O O . ASP A 1 391 ? 9.476 -3.383 -34.658 1.00 94.81 391 ASP A O 1
ATOM 2943 N N . LYS A 1 392 ? 8.239 -4.758 -33.398 1.00 96.88 392 LYS A N 1
ATOM 2944 C CA . LYS A 1 392 ? 7.784 -3.724 -32.455 1.00 96.88 392 LYS A CA 1
ATOM 2945 C C . LYS A 1 392 ? 8.569 -3.745 -31.148 1.00 96.88 392 LYS A C 1
ATOM 2947 O O . LYS A 1 392 ? 8.671 -4.780 -30.489 1.00 96.88 392 LYS A O 1
ATOM 2952 N N . THR A 1 393 ? 9.014 -2.563 -30.731 1.00 97.50 393 THR A N 1
ATOM 2953 C CA . THR A 1 393 ? 9.536 -2.312 -29.384 1.00 97.50 393 THR A CA 1
ATOM 2954 C C . THR A 1 393 ? 8.451 -1.692 -28.503 1.00 97.50 393 THR A C 1
ATOM 2956 O O . THR A 1 393 ? 7.785 -0.740 -28.913 1.00 97.50 393 THR A O 1
ATOM 2959 N N . TYR A 1 394 ? 8.310 -2.186 -27.277 1.00 97.50 394 TYR A N 1
ATOM 2960 C CA . TYR A 1 394 ? 7.398 -1.690 -26.245 1.00 97.50 394 TYR A CA 1
ATOM 2961 C C . TYR A 1 394 ? 8.180 -1.308 -24.979 1.00 97.50 394 TYR A C 1
ATOM 2963 O O . TYR A 1 394 ? 9.309 -1.757 -24.774 1.00 97.50 394 TYR A O 1
ATOM 2971 N N . VAL A 1 395 ? 7.566 -0.522 -24.089 1.00 97.31 395 VAL A N 1
ATOM 2972 C CA . VAL A 1 395 ? 7.997 -0.434 -22.682 1.00 97.31 395 VAL A CA 1
ATOM 2973 C C . VAL A 1 395 ? 7.017 -1.249 -21.846 1.00 97.31 395 VAL A C 1
ATOM 2975 O O . VAL A 1 395 ? 5.812 -0.978 -21.868 1.00 97.31 395 VAL A O 1
ATOM 2978 N N . THR A 1 396 ? 7.534 -2.237 -21.118 1.00 98.50 396 THR A N 1
ATOM 2979 C CA . THR A 1 396 ? 6.722 -3.310 -20.535 1.00 98.50 396 THR A CA 1
ATOM 2980 C C . THR A 1 396 ? 7.102 -3.562 -19.084 1.00 98.50 396 THR A C 1
ATOM 2982 O O . THR A 1 396 ? 8.249 -3.900 -18.786 1.00 98.50 396 THR A O 1
ATOM 2985 N N . SER A 1 397 ? 6.120 -3.459 -18.185 1.00 98.69 397 SER A N 1
ATOM 2986 C CA . SER A 1 397 ? 6.227 -3.976 -16.820 1.00 98.69 397 SER A CA 1
ATOM 2987 C C . SER A 1 397 ? 5.812 -5.442 -16.795 1.00 98.69 397 SER A C 1
ATOM 2989 O O . SER A 1 397 ? 4.832 -5.825 -17.431 1.00 98.69 397 SER A O 1
ATOM 2991 N N . PHE A 1 398 ? 6.522 -6.271 -16.041 1.00 98.75 398 PHE A N 1
ATOM 2992 C CA . PHE A 1 398 ? 6.229 -7.695 -15.895 1.00 98.75 398 PHE A CA 1
ATOM 2993 C C . PHE A 1 398 ? 6.266 -8.103 -14.426 1.00 98.75 398 PHE A C 1
ATOM 2995 O O . PHE A 1 398 ? 7.088 -7.609 -13.655 1.00 98.75 398 PHE A O 1
ATOM 3002 N N . LEU A 1 399 ? 5.364 -9.010 -14.051 1.00 98.81 399 LEU A N 1
ATOM 3003 C CA . LEU A 1 399 ? 5.250 -9.528 -12.694 1.00 98.81 399 LEU A CA 1
ATOM 3004 C C . LEU A 1 399 ? 5.904 -10.908 -12.604 1.00 98.81 399 LEU A C 1
ATOM 3006 O O . LEU A 1 399 ? 5.416 -11.871 -13.200 1.00 98.81 399 LEU A O 1
ATOM 3010 N N . CYS A 1 400 ? 6.971 -11.006 -11.819 1.00 98.81 400 CYS A N 1
ATOM 3011 C CA . CYS A 1 400 ? 7.518 -12.264 -11.326 1.00 98.81 400 CYS A CA 1
ATOM 3012 C C . CYS A 1 400 ? 6.785 -12.677 -10.045 1.00 98.81 400 CYS A C 1
ATOM 3014 O O . CYS A 1 400 ? 6.571 -11.839 -9.166 1.00 98.81 400 CYS A O 1
ATOM 3016 N N . ASP A 1 401 ? 6.439 -13.957 -9.917 1.00 98.25 401 ASP A N 1
ATOM 3017 C CA . ASP A 1 401 ? 5.969 -14.540 -8.660 1.00 98.25 401 ASP A CA 1
ATOM 3018 C C . ASP A 1 401 ? 7.122 -14.960 -7.728 1.00 98.25 401 ASP A C 1
ATOM 3020 O O . ASP A 1 401 ? 8.301 -14.922 -8.089 1.00 98.25 401 ASP A O 1
ATOM 3024 N N . ARG A 1 402 ? 6.766 -15.401 -6.514 1.00 97.44 402 ARG A N 1
ATOM 3025 C CA . ARG A 1 402 ? 7.706 -15.858 -5.472 1.00 97.44 402 ARG A CA 1
ATOM 3026 C C . ARG A 1 402 ? 8.517 -17.107 -5.842 1.00 97.44 402 ARG A C 1
ATOM 3028 O O . ARG A 1 402 ? 9.409 -17.481 -5.085 1.00 97.44 402 ARG A O 1
ATOM 3035 N N . ALA A 1 403 ? 8.192 -17.777 -6.947 1.00 97.62 403 ALA A N 1
ATOM 3036 C CA . ALA A 1 403 ? 8.942 -18.907 -7.490 1.00 97.62 403 ALA A CA 1
ATOM 3037 C C . ALA A 1 403 ? 9.823 -18.498 -8.687 1.00 97.62 403 ALA A C 1
ATOM 3039 O O . ALA A 1 403 ? 10.492 -19.349 -9.271 1.00 97.62 403 ALA A O 1
ATOM 3040 N N . GLY A 1 404 ? 9.845 -17.210 -9.052 1.00 97.44 404 GLY A N 1
ATOM 3041 C CA . GLY A 1 404 ? 10.592 -16.697 -10.198 1.00 97.44 404 GLY A CA 1
ATOM 3042 C C . GLY A 1 404 ? 9.946 -17.008 -11.545 1.00 97.44 404 GLY A C 1
ATOM 3043 O O . GLY A 1 404 ? 10.630 -16.993 -12.567 1.00 97.44 404 GLY A O 1
ATOM 3044 N N . LYS A 1 405 ? 8.639 -17.285 -11.584 1.00 98.19 405 LYS A N 1
ATOM 3045 C CA . LYS A 1 405 ? 7.897 -17.378 -12.841 1.00 98.19 405 LYS A CA 1
ATOM 3046 C C . LYS A 1 405 ? 7.348 -16.002 -13.209 1.00 98.19 405 LYS A C 1
ATOM 3048 O O . LYS A 1 405 ? 6.694 -15.356 -12.395 1.00 98.19 405 LYS A O 1
ATOM 3053 N N . ILE A 1 406 ? 7.547 -15.573 -14.455 1.00 98.44 406 ILE A N 1
ATOM 3054 C CA . ILE A 1 406 ? 6.830 -14.412 -15.000 1.00 98.44 406 ILE A CA 1
ATOM 3055 C C . ILE A 1 406 ? 5.369 -14.829 -15.224 1.00 98.44 406 ILE A C 1
ATOM 3057 O O . ILE A 1 406 ? 5.082 -15.706 -16.041 1.00 98.44 406 ILE A O 1
ATOM 3061 N N . VAL A 1 407 ? 4.452 -14.240 -14.454 1.00 97.19 407 VAL A N 1
ATOM 3062 C CA . VAL A 1 407 ? 3.017 -14.590 -14.430 1.00 97.19 407 VAL A CA 1
ATOM 3063 C C . VAL A 1 407 ? 2.134 -13.618 -15.215 1.00 97.19 407 VAL A C 1
ATOM 3065 O O . VAL A 1 407 ? 0.964 -13.913 -15.444 1.00 97.19 407 VAL A O 1
ATOM 3068 N N . GLY A 1 408 ? 2.678 -12.486 -15.668 1.00 96.62 408 GLY A N 1
ATOM 3069 C CA . GLY A 1 408 ? 1.960 -11.531 -16.511 1.00 96.62 408 GLY A CA 1
ATOM 3070 C C . GLY A 1 408 ? 2.807 -10.327 -16.926 1.00 96.62 408 GLY A C 1
ATOM 3071 O O . GLY A 1 408 ? 3.851 -10.062 -16.327 1.00 96.62 408 GLY A O 1
ATOM 3072 N N . LYS A 1 409 ? 2.348 -9.601 -17.953 1.00 97.81 409 LYS A N 1
ATOM 3073 C CA . LYS A 1 409 ? 2.972 -8.372 -18.466 1.00 97.81 409 LYS A CA 1
ATOM 3074 C C . LYS A 1 409 ? 1.928 -7.290 -18.765 1.00 97.81 409 LYS A C 1
ATOM 3076 O O . LYS A 1 409 ? 0.798 -7.612 -19.122 1.00 97.81 409 LYS A O 1
ATOM 3081 N N . TYR A 1 410 ? 2.320 -6.029 -18.623 1.00 98.38 410 TYR A N 1
ATOM 3082 C CA . TYR A 1 410 ? 1.569 -4.830 -18.996 1.00 98.38 410 TYR A CA 1
ATOM 3083 C C . TYR A 1 410 ? 2.445 -3.951 -19.896 1.00 98.38 410 TYR A C 1
ATOM 3085 O O . TYR A 1 410 ? 3.597 -3.679 -19.557 1.00 98.38 410 TYR A O 1
ATOM 3093 N N . ARG A 1 411 ? 1.897 -3.503 -21.028 1.00 98.31 411 ARG A N 1
ATOM 3094 C CA . ARG A 1 411 ? 2.559 -2.618 -21.995 1.00 98.31 411 ARG A CA 1
ATOM 3095 C C . ARG A 1 411 ? 2.025 -1.203 -21.845 1.00 98.31 411 ARG A C 1
ATOM 3097 O O . ARG A 1 411 ? 0.813 -1.020 -21.841 1.00 98.31 411 ARG A O 1
ATOM 3104 N N . LYS A 1 412 ? 2.932 -0.228 -21.776 1.00 96.44 412 LYS A N 1
ATOM 3105 C CA . LYS A 1 412 ? 2.630 1.201 -21.595 1.00 96.44 412 LYS A CA 1
ATOM 3106 C C . LYS A 1 412 ? 1.519 1.660 -22.547 1.00 96.44 412 LYS A C 1
ATOM 3108 O O . LYS A 1 412 ? 1.633 1.447 -23.756 1.00 96.44 412 LYS A O 1
ATOM 3113 N N . SER A 1 413 ? 0.470 2.287 -22.018 1.00 95.56 413 SER A N 1
ATOM 3114 C CA . SER A 1 413 ? -0.691 2.709 -22.819 1.00 95.56 413 SER A CA 1
ATOM 3115 C C . SER A 1 413 ? -0.503 4.097 -23.438 1.00 95.56 413 SER A C 1
ATOM 3117 O O . SER A 1 413 ? -1.018 4.348 -24.525 1.00 95.56 413 SER A O 1
ATOM 3119 N N . HIS A 1 414 ? 0.279 4.982 -22.808 1.00 91.94 414 HIS A N 1
ATOM 3120 C CA . HIS A 1 414 ? 0.486 6.357 -23.281 1.00 91.94 414 HIS A CA 1
ATOM 3121 C C . HIS A 1 414 ? 1.968 6.714 -23.465 1.00 91.94 414 HIS A C 1
ATOM 3123 O O . HIS A 1 414 ? 2.753 6.700 -22.514 1.00 91.94 414 HIS A O 1
ATOM 3129 N N . ARG A 1 415 ? 2.359 7.112 -24.683 1.00 88.31 415 ARG A N 1
ATOM 3130 C CA . ARG A 1 415 ? 3.719 7.592 -25.010 1.00 88.31 415 ARG A CA 1
ATOM 3131 C C . ARG A 1 415 ? 3.872 9.104 -24.842 1.00 88.31 415 ARG A C 1
ATOM 3133 O O . ARG A 1 415 ? 2.921 9.857 -25.043 1.00 88.31 415 ARG A O 1
ATOM 3140 N N . LEU A 1 416 ? 5.093 9.543 -24.552 1.00 82.81 416 LEU A N 1
ATOM 3141 C CA . LEU A 1 416 ? 5.494 10.949 -24.655 1.00 82.81 416 LEU A CA 1
ATOM 3142 C C . LEU A 1 416 ? 5.702 11.377 -26.123 1.00 82.81 416 LEU A C 1
ATOM 3144 O O . LEU A 1 416 ? 5.968 10.525 -26.972 1.00 82.81 416 LEU A O 1
ATOM 3148 N N . PRO A 1 417 ? 5.671 12.689 -26.441 1.00 75.12 417 PRO A N 1
ATOM 3149 C CA . PRO A 1 417 ? 5.908 13.193 -27.801 1.00 75.12 417 PRO A CA 1
ATOM 3150 C C . PRO A 1 417 ? 7.290 12.871 -28.392 1.00 75.12 417 PRO A C 1
ATOM 3152 O O . PRO A 1 417 ? 7.482 13.042 -29.587 1.00 75.12 417 PRO A O 1
ATOM 3155 N N . TYR A 1 418 ? 8.246 12.440 -27.564 1.00 77.31 418 TYR A N 1
ATOM 3156 C CA . TYR A 1 418 ? 9.601 12.038 -27.960 1.00 77.31 418 TYR A CA 1
ATOM 3157 C C . TYR A 1 418 ? 9.857 10.526 -27.815 1.00 77.31 418 TYR A C 1
ATOM 3159 O O . TYR A 1 418 ? 10.978 10.061 -28.003 1.00 77.31 418 TYR A O 1
ATOM 3167 N N . GLU A 1 419 ? 8.825 9.742 -27.492 1.00 83.44 419 GLU A N 1
ATOM 3168 C CA . GLU A 1 419 ? 8.852 8.273 -27.470 1.00 83.44 419 GLU A CA 1
ATOM 3169 C C . GLU A 1 419 ? 8.356 7.707 -28.821 1.00 83.44 419 GLU A C 1
ATOM 3171 O O . GLU A 1 419 ? 7.527 6.798 -28.888 1.00 83.44 419 GLU A O 1
ATOM 3176 N N . ASP A 1 420 ? 8.845 8.278 -29.928 1.00 77.25 420 ASP A N 1
ATOM 3177 C CA . ASP A 1 420 ? 8.555 7.784 -31.276 1.00 77.25 420 ASP A CA 1
ATOM 3178 C C . ASP A 1 420 ? 9.227 6.432 -31.558 1.00 77.25 420 ASP A C 1
ATOM 3180 O O . ASP A 1 420 ? 10.264 6.088 -30.994 1.00 77.25 420 ASP A O 1
ATOM 3184 N N . GLY A 1 421 ? 8.583 5.625 -32.405 1.00 83.75 421 GLY A N 1
ATOM 3185 C CA . GLY A 1 421 ? 8.965 4.232 -32.664 1.00 83.75 421 GLY A CA 1
ATOM 3186 C C . GLY A 1 421 ? 8.508 3.224 -31.598 1.00 83.75 421 GLY A C 1
ATOM 3187 O O . GLY A 1 421 ? 8.407 2.040 -31.910 1.00 83.75 421 GLY A O 1
ATOM 3188 N N . LEU A 1 422 ? 8.162 3.660 -30.379 1.00 92.12 422 LEU A N 1
ATOM 3189 C CA . LEU A 1 422 ? 7.570 2.774 -29.371 1.00 92.12 422 LEU A CA 1
ATOM 3190 C C . LEU A 1 422 ? 6.102 2.462 -29.690 1.00 92.12 422 LEU A C 1
ATOM 3192 O O . LEU A 1 422 ? 5.283 3.359 -29.910 1.00 92.12 422 LEU A O 1
ATOM 3196 N N . ALA A 1 423 ? 5.778 1.170 -29.674 1.00 96.62 423 ALA A N 1
ATOM 3197 C CA . ALA A 1 423 ? 4.417 0.661 -29.727 1.00 96.62 423 ALA A CA 1
ATOM 3198 C C . ALA A 1 423 ? 3.759 0.695 -28.335 1.00 96.62 423 ALA A C 1
ATOM 3200 O O . ALA A 1 423 ? 4.433 0.685 -27.302 1.00 96.62 423 ALA A O 1
ATOM 3201 N N . LEU A 1 424 ? 2.424 0.732 -28.320 1.00 96.62 424 LEU A N 1
ATOM 3202 C CA . LEU A 1 424 ? 1.599 0.882 -27.117 1.00 96.62 424 LEU A CA 1
ATOM 3203 C C . LEU A 1 424 ? 0.807 -0.392 -26.809 1.00 96.62 424 LEU A C 1
ATOM 3205 O O . LEU A 1 424 ? 0.487 -1.162 -27.717 1.00 96.62 424 LEU A O 1
ATOM 3209 N N . GLY A 1 425 ? 0.492 -0.595 -25.530 1.00 94.56 425 GLY A N 1
ATOM 3210 C CA . GLY A 1 425 ? -0.482 -1.590 -25.082 1.00 94.56 425 GLY A CA 1
ATOM 3211 C C . GLY A 1 425 ? -1.928 -1.124 -25.260 1.00 94.56 425 GLY A C 1
ATOM 3212 O O . GLY A 1 425 ? -2.208 0.073 -25.289 1.00 94.56 425 GLY A O 1
ATOM 3213 N N . ASP A 1 426 ? -2.840 -2.089 -25.341 1.00 92.00 426 ASP A N 1
ATOM 3214 C CA . ASP A 1 426 ? -4.272 -1.928 -25.615 1.00 92.00 426 ASP A CA 1
ATOM 3215 C C . ASP A 1 426 ? -5.193 -2.495 -24.509 1.00 92.00 426 ASP A C 1
ATOM 3217 O O . ASP A 1 426 ? -6.414 -2.425 -24.630 1.00 92.00 426 ASP A O 1
ATOM 3221 N N . ASP A 1 427 ? -4.631 -2.990 -23.398 1.00 90.19 427 ASP A N 1
ATOM 3222 C CA . ASP A 1 427 ? -5.379 -3.441 -22.214 1.00 90.19 427 ASP A CA 1
ATOM 3223 C C . ASP A 1 427 ? -4.753 -2.959 -20.890 1.00 90.19 427 ASP A C 1
ATOM 3225 O O . ASP A 1 427 ? -3.554 -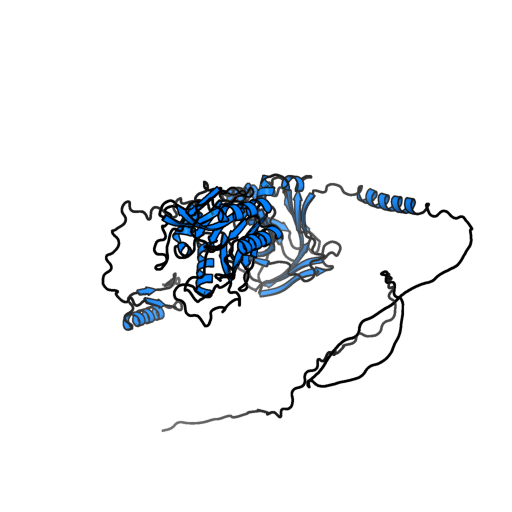2.693 -20.807 1.00 90.19 427 ASP A O 1
ATOM 3229 N N . LEU A 1 428 ? -5.575 -2.900 -19.835 1.00 94.19 428 LEU A N 1
ATOM 3230 C CA . LEU A 1 428 ? -5.202 -2.548 -18.456 1.00 94.19 428 LEU A CA 1
ATOM 3231 C C . LEU A 1 428 ? -5.390 -3.757 -17.507 1.00 94.19 428 LEU A C 1
ATOM 3233 O O . LEU A 1 428 ? -6.306 -3.761 -16.675 1.00 94.19 428 LEU A O 1
ATOM 3237 N N . PRO A 1 429 ? -4.608 -4.843 -17.661 1.00 94.62 429 PRO A N 1
ATOM 3238 C CA . PRO A 1 429 ? -4.759 -6.077 -16.893 1.00 94.62 429 PRO A CA 1
ATOM 3239 C C . PRO A 1 429 ? -4.455 -5.887 -15.401 1.00 94.62 429 PRO A C 1
ATOM 3241 O O . PRO A 1 429 ? -3.622 -5.069 -15.008 1.00 94.62 429 PRO A O 1
ATOM 3244 N N . THR A 1 430 ? -5.098 -6.707 -14.569 1.00 94.62 430 THR A N 1
ATOM 3245 C CA . THR A 1 430 ? -4.798 -6.831 -13.138 1.00 94.62 430 THR A CA 1
ATOM 3246 C C . THR A 1 430 ? -4.365 -8.257 -12.801 1.00 94.62 430 THR A C 1
ATOM 3248 O O . THR A 1 430 ? -4.757 -9.224 -13.458 1.00 94.62 430 THR A O 1
ATOM 3251 N N . PHE A 1 431 ? -3.508 -8.396 -11.790 1.00 94.69 431 PHE A N 1
ATOM 3252 C CA . PHE A 1 431 ? -2.755 -9.618 -11.519 1.00 94.69 431 PHE A CA 1
ATOM 3253 C C . PHE A 1 431 ? -3.024 -10.116 -10.098 1.00 94.69 431 PHE A C 1
ATOM 3255 O O . PHE A 1 431 ? -2.837 -9.387 -9.124 1.00 94.69 431 PHE A O 1
ATOM 3262 N N . ALA A 1 432 ? -3.453 -11.370 -9.964 1.00 89.56 432 ALA A N 1
ATOM 3263 C CA . ALA A 1 432 ? -3.656 -11.989 -8.659 1.00 89.56 432 ALA A CA 1
ATOM 3264 C C . ALA A 1 432 ? -2.309 -12.371 -8.017 1.00 89.56 432 ALA A C 1
ATOM 3266 O O . ALA A 1 432 ? -1.495 -13.065 -8.627 1.00 89.56 432 ALA A O 1
ATOM 3267 N N . THR A 1 433 ? -2.101 -11.956 -6.769 1.00 92.12 433 THR A N 1
ATOM 3268 C CA . THR A 1 433 ? -0.953 -12.339 -5.930 1.00 92.12 433 THR A CA 1
ATOM 3269 C C . THR A 1 433 ? -1.428 -13.106 -4.694 1.00 92.12 433 THR A C 1
ATOM 3271 O O . THR A 1 433 ? -2.624 -13.145 -4.395 1.00 92.12 433 THR A O 1
ATOM 3274 N N . ASP A 1 434 ? -0.505 -13.689 -3.923 1.00 86.31 434 ASP A N 1
ATOM 3275 C CA . ASP A 1 434 ? -0.859 -14.362 -2.667 1.00 86.31 434 ASP A CA 1
ATOM 3276 C C . ASP A 1 434 ? -1.405 -13.409 -1.585 1.00 86.31 434 ASP A C 1
ATOM 3278 O O . ASP A 1 434 ? -2.039 -13.887 -0.640 1.00 86.31 434 ASP A O 1
ATOM 3282 N N . PHE A 1 435 ? -1.237 -12.085 -1.739 1.00 82.94 435 PHE A N 1
ATOM 3283 C CA . PHE A 1 435 ? -1.775 -11.052 -0.843 1.00 82.94 435 PHE A CA 1
ATOM 3284 C C . PHE A 1 435 ? -2.974 -10.255 -1.393 1.00 82.94 435 PHE A C 1
ATOM 3286 O O . PHE A 1 435 ? -3.843 -9.890 -0.605 1.00 82.94 435 PHE A O 1
ATOM 3293 N N . GLY A 1 436 ? -3.093 -10.025 -2.700 1.00 84.88 436 GLY A N 1
ATOM 3294 C CA . GLY A 1 436 ? -4.152 -9.171 -3.258 1.00 84.88 436 GLY A CA 1
ATOM 3295 C C . GLY A 1 436 ? -4.124 -9.021 -4.779 1.00 84.88 436 GLY A C 1
ATOM 3296 O O . GLY A 1 436 ? -3.338 -9.677 -5.467 1.00 84.88 436 GLY A O 1
ATOM 3297 N N . CYS A 1 437 ? -4.973 -8.144 -5.309 1.00 88.56 437 CYS A N 1
ATOM 3298 C CA . CYS A 1 437 ? -5.019 -7.823 -6.733 1.00 88.56 437 CYS A CA 1
ATOM 3299 C C . CYS A 1 437 ? -4.127 -6.611 -7.051 1.00 88.56 437 CYS A C 1
ATOM 3301 O O . CYS A 1 437 ? -4.287 -5.530 -6.477 1.00 88.56 437 CYS A O 1
ATOM 3303 N N . LEU A 1 438 ? -3.184 -6.808 -7.971 1.00 96.06 438 LEU A N 1
ATOM 3304 C CA . LEU A 1 438 ? -2.163 -5.839 -8.349 1.00 96.06 438 LEU A CA 1
ATOM 3305 C C . LEU A 1 438 ? -2.470 -5.206 -9.713 1.00 96.06 438 LEU A C 1
ATOM 3307 O O . LEU A 1 438 ? -2.719 -5.918 -10.684 1.00 96.06 438 LEU A O 1
ATOM 3311 N N . GLY A 1 439 ? -2.400 -3.879 -9.801 1.00 97.38 439 GLY A N 1
ATOM 3312 C CA . GLY A 1 439 ? -2.342 -3.139 -11.064 1.00 97.38 439 GLY A CA 1
ATOM 3313 C C . GLY A 1 439 ? -0.916 -2.682 -11.389 1.00 97.38 439 GLY A C 1
ATOM 3314 O O . GLY A 1 439 ? -0.085 -2.522 -10.493 1.00 97.38 439 GLY A O 1
ATOM 3315 N N . MET A 1 440 ? -0.631 -2.434 -12.666 1.00 98.44 440 MET A N 1
ATOM 3316 C CA . MET A 1 440 ? 0.631 -1.840 -13.124 1.00 98.44 440 MET A CA 1
ATOM 3317 C C . MET A 1 440 ? 0.337 -0.673 -14.072 1.00 98.44 440 MET A C 1
ATOM 3319 O O . MET A 1 440 ? -0.555 -0.786 -14.907 1.00 98.44 440 MET A O 1
ATOM 3323 N N . LYS A 1 441 ? 1.094 0.423 -13.957 1.00 97.69 441 LYS A N 1
ATOM 3324 C CA . LYS A 1 441 ? 1.089 1.552 -14.904 1.00 97.69 441 LYS A CA 1
ATOM 3325 C C . LYS A 1 441 ? 2.515 2.063 -15.136 1.00 97.69 441 LYS A C 1
ATOM 3327 O O . LYS A 1 441 ? 3.372 1.891 -14.265 1.00 97.69 441 LYS A O 1
ATOM 3332 N N . ILE A 1 442 ? 2.799 2.667 -16.291 1.00 97.25 442 ILE A N 1
ATOM 3333 C CA . ILE A 1 442 ? 4.172 2.978 -16.716 1.00 97.25 442 ILE A CA 1
ATOM 3334 C C . ILE A 1 442 ? 4.302 4.450 -17.103 1.00 97.25 442 ILE A C 1
ATOM 3336 O O . ILE A 1 442 ? 3.701 4.931 -18.062 1.00 97.25 442 ILE A O 1
ATOM 3340 N N . GLY A 1 443 ? 5.160 5.174 -16.388 1.00 91.94 443 GLY A N 1
ATOM 3341 C CA . GLY A 1 443 ? 5.546 6.532 -16.751 1.00 91.94 443 GLY A CA 1
ATOM 3342 C C . GLY A 1 443 ? 4.362 7.474 -17.001 1.00 91.94 443 GLY A C 1
ATOM 3343 O O . GLY A 1 443 ? 3.590 7.750 -16.085 1.00 91.94 443 GLY A O 1
ATOM 3344 N N . THR A 1 444 ? 4.194 7.931 -18.246 1.00 90.06 444 THR A N 1
ATOM 3345 C CA . THR A 1 444 ? 3.118 8.847 -18.665 1.00 90.06 444 THR A CA 1
ATOM 3346 C C . THR A 1 444 ? 1.700 8.383 -18.343 1.00 90.06 444 THR A C 1
ATOM 3348 O O . THR A 1 444 ? 0.821 9.232 -18.240 1.00 90.06 444 THR A O 1
ATOM 3351 N N . ASP A 1 445 ? 1.465 7.086 -18.136 1.00 93.81 445 ASP A N 1
ATOM 3352 C CA . ASP A 1 445 ? 0.153 6.557 -17.741 1.00 93.81 445 ASP A CA 1
ATOM 3353 C C . ASP A 1 445 ? -0.406 7.219 -16.460 1.00 93.81 445 ASP A C 1
ATOM 3355 O O . ASP A 1 445 ? -1.615 7.284 -16.275 1.00 93.81 445 ASP A O 1
ATOM 3359 N N . HIS A 1 446 ? 0.450 7.766 -15.587 1.00 91.19 446 HIS A N 1
ATOM 3360 C CA . HIS A 1 446 ? 0.046 8.477 -14.366 1.00 91.19 446 HIS A CA 1
ATOM 3361 C C . HIS A 1 446 ? -0.758 9.770 -14.607 1.00 91.19 446 HIS A C 1
ATOM 3363 O O . HIS A 1 446 ? -1.610 10.131 -13.787 1.00 91.19 446 HIS A O 1
ATOM 3369 N N . TYR A 1 447 ? -0.516 10.467 -15.723 1.00 86.25 447 TYR A N 1
ATOM 3370 C CA . TYR A 1 447 ? -1.233 11.708 -16.037 1.00 86.25 447 TYR A CA 1
ATOM 3371 C C . TYR A 1 447 ? -2.690 11.449 -16.481 1.00 86.25 447 TYR A C 1
ATOM 3373 O O . TYR A 1 447 ? -3.476 12.392 -16.518 1.00 86.25 447 TYR A O 1
ATOM 3381 N N . PHE A 1 448 ? -3.067 10.186 -16.729 1.00 91.00 448 PHE A N 1
ATOM 3382 C CA . PHE A 1 448 ? -4.404 9.741 -17.136 1.00 91.00 448 PHE A CA 1
ATOM 3383 C C . PHE A 1 448 ? -5.138 9.088 -15.937 1.00 91.00 448 PHE A C 1
ATOM 3385 O O . PHE A 1 448 ? -4.937 7.896 -15.678 1.00 91.00 448 PHE A O 1
ATOM 3392 N N . PRO A 1 449 ? -5.956 9.831 -15.153 1.00 89.81 449 PRO A N 1
ATOM 3393 C CA . PRO A 1 449 ? -6.658 9.303 -13.965 1.00 89.81 449 PRO A CA 1
ATOM 3394 C C . PRO A 1 449 ? -7.567 8.097 -14.254 1.00 89.81 449 PRO A C 1
ATOM 3396 O O . PRO A 1 449 ? -7.874 7.296 -13.364 1.00 89.81 449 PRO A O 1
ATOM 3399 N N . GLU A 1 450 ? -7.982 7.943 -15.509 1.00 90.81 450 GLU A N 1
ATOM 3400 C CA . GLU A 1 450 ? -8.790 6.836 -16.001 1.00 90.81 450 GLU A CA 1
ATOM 3401 C C . GLU A 1 450 ? -8.075 5.488 -15.830 1.00 90.81 450 GLU A C 1
ATOM 3403 O O . GLU A 1 450 ? -8.742 4.486 -15.580 1.00 90.81 450 GLU A O 1
ATOM 3408 N N . ILE A 1 451 ? -6.736 5.443 -15.895 1.00 94.75 451 ILE A N 1
ATOM 3409 C CA . ILE A 1 451 ? -5.966 4.202 -15.711 1.00 94.75 451 ILE A CA 1
ATOM 3410 C C . ILE A 1 451 ? -6.098 3.676 -14.282 1.00 94.75 451 ILE A C 1
ATOM 3412 O O . ILE A 1 451 ? -6.465 2.515 -14.093 1.00 94.75 451 ILE A O 1
ATOM 3416 N N . ASP A 1 452 ? -5.854 4.516 -13.274 1.00 93.69 452 ASP A N 1
ATOM 3417 C CA . ASP A 1 452 ? -6.019 4.125 -11.869 1.00 93.69 452 ASP A CA 1
ATOM 3418 C C . ASP A 1 452 ? -7.474 3.729 -11.579 1.00 93.69 452 ASP A C 1
ATOM 3420 O O . ASP A 1 452 ? -7.724 2.711 -10.929 1.00 93.69 452 ASP A O 1
ATOM 3424 N N . THR A 1 453 ? -8.428 4.462 -12.163 1.00 90.38 453 THR A N 1
ATOM 3425 C CA . THR A 1 453 ? -9.862 4.149 -12.079 1.00 90.38 453 THR A CA 1
ATOM 3426 C C . THR A 1 453 ? -10.184 2.776 -12.671 1.00 90.38 453 THR A C 1
ATOM 3428 O O . THR A 1 453 ? -10.851 1.970 -12.023 1.00 90.38 453 THR A O 1
ATOM 3431 N N . VAL A 1 454 ? -9.713 2.457 -13.881 1.00 90.94 454 VAL A N 1
ATOM 3432 C CA . VAL A 1 454 ? -9.992 1.169 -14.539 1.00 90.94 454 VAL A CA 1
ATOM 3433 C C . VAL A 1 454 ? -9.303 0.014 -13.815 1.00 90.94 454 VAL A C 1
ATOM 3435 O O . VAL A 1 454 ? -9.948 -1.009 -13.580 1.00 90.94 454 VAL A O 1
ATOM 3438 N N . LEU A 1 455 ? -8.046 0.171 -13.387 1.00 92.88 455 LEU A N 1
ATOM 3439 C CA . LEU A 1 455 ? -7.344 -0.838 -12.585 1.00 92.88 455 LEU A CA 1
ATOM 3440 C C . LEU A 1 455 ? -8.093 -1.106 -11.268 1.00 92.88 455 LEU A C 1
ATOM 3442 O O . LEU A 1 455 ? -8.331 -2.264 -10.917 1.00 92.88 455 LEU A O 1
ATOM 3446 N N . ARG A 1 456 ? -8.561 -0.053 -10.584 1.00 87.94 456 ARG A N 1
ATOM 3447 C CA . ARG A 1 456 ? -9.380 -0.170 -9.368 1.00 87.94 456 ARG A CA 1
ATOM 3448 C C . ARG A 1 456 ? -10.713 -0.871 -9.624 1.00 87.94 456 ARG A C 1
ATOM 3450 O O . ARG A 1 456 ? -11.123 -1.729 -8.843 1.00 87.94 456 ARG A O 1
ATOM 3457 N N . ARG A 1 457 ? -11.383 -0.552 -10.736 1.00 83.50 457 ARG A N 1
ATOM 3458 C CA . ARG A 1 457 ? -12.630 -1.209 -11.175 1.00 83.50 457 ARG A CA 1
ATOM 3459 C C . ARG A 1 457 ? -12.414 -2.661 -11.614 1.00 83.50 457 ARG A C 1
ATOM 3461 O O . ARG A 1 457 ? -13.345 -3.446 -11.503 1.00 83.50 457 ARG A O 1
ATOM 3468 N N . ARG A 1 458 ? -11.196 -3.043 -12.011 1.00 82.69 458 ARG A N 1
ATOM 3469 C CA . ARG A 1 458 ? -10.732 -4.432 -12.220 1.00 82.69 458 ARG A CA 1
ATOM 3470 C C . ARG A 1 458 ? -10.176 -5.082 -10.936 1.00 82.69 458 ARG A C 1
ATOM 3472 O O . ARG A 1 458 ? -9.383 -6.023 -10.992 1.00 82.69 458 ARG A O 1
ATOM 3479 N N . GLY A 1 459 ? -10.587 -4.572 -9.773 1.00 81.06 459 GLY A N 1
ATOM 3480 C CA . GLY A 1 459 ? -10.335 -5.156 -8.456 1.00 81.06 459 GLY A CA 1
ATOM 3481 C C . GLY A 1 459 ? -8.981 -4.824 -7.827 1.00 81.06 459 GLY A C 1
ATOM 3482 O O . GLY A 1 459 ? -8.734 -5.278 -6.712 1.00 81.06 459 GLY A O 1
ATOM 3483 N N . ALA A 1 460 ? -8.102 -4.053 -8.484 1.00 89.81 460 ALA A N 1
ATOM 3484 C CA . ALA A 1 460 ? -6.791 -3.730 -7.922 1.00 89.81 460 ALA A CA 1
ATOM 3485 C C . ALA A 1 460 ? -6.914 -2.949 -6.602 1.00 89.81 460 ALA A C 1
ATOM 3487 O O . ALA A 1 460 ? -7.739 -2.042 -6.469 1.00 89.81 460 ALA A O 1
ATOM 3488 N N . SER A 1 461 ? -6.077 -3.293 -5.628 1.00 87.25 461 SER A N 1
ATOM 3489 C CA . SER A 1 461 ? -5.967 -2.625 -4.320 1.00 87.25 461 SER A CA 1
ATOM 3490 C C . SER A 1 461 ? -4.613 -1.935 -4.130 1.00 87.25 461 SER A C 1
ATOM 3492 O O . SER A 1 461 ? -4.493 -1.004 -3.336 1.00 87.25 461 SER A O 1
ATOM 3494 N N . LEU A 1 462 ? -3.606 -2.387 -4.881 1.00 95.38 462 LEU A N 1
ATOM 3495 C CA . LEU A 1 462 ? -2.279 -1.798 -5.006 1.00 95.38 462 LEU A CA 1
ATOM 3496 C C . LEU A 1 462 ? -1.969 -1.616 -6.494 1.00 95.38 462 LEU A C 1
ATOM 3498 O O . LEU A 1 462 ? -2.120 -2.555 -7.275 1.00 95.38 462 LEU A O 1
ATOM 3502 N N . VAL A 1 463 ? -1.505 -0.430 -6.877 1.00 98.06 463 VAL A N 1
ATOM 3503 C CA . VAL A 1 463 ? -0.959 -0.147 -8.210 1.00 98.06 463 VAL A CA 1
ATOM 3504 C C . VAL A 1 463 ? 0.537 0.120 -8.082 1.00 98.06 463 VAL A C 1
ATOM 3506 O O . VAL A 1 463 ? 0.959 0.908 -7.234 1.00 98.06 463 VAL A O 1
ATOM 3509 N N . VAL A 1 464 ? 1.348 -0.518 -8.929 1.00 98.50 464 VAL A N 1
ATOM 3510 C CA . VAL A 1 464 ? 2.762 -0.154 -9.104 1.00 98.50 464 VAL A CA 1
ATOM 3511 C C . VAL A 1 464 ? 2.894 0.815 -10.268 1.00 98.50 464 VAL A C 1
ATOM 3513 O O . VAL A 1 464 ? 2.479 0.513 -11.387 1.00 98.50 464 VAL A O 1
ATOM 3516 N N . TRP A 1 465 ? 3.518 1.960 -10.007 1.00 97.81 465 TRP A N 1
ATOM 3517 C CA . TRP A 1 465 ? 3.998 2.878 -11.026 1.00 97.81 465 TRP A CA 1
ATOM 3518 C C . TRP A 1 465 ? 5.509 2.713 -11.195 1.00 97.81 465 TRP A C 1
ATOM 3520 O O . TRP A 1 465 ? 6.291 3.152 -10.350 1.00 97.81 465 TRP A O 1
ATOM 3530 N N . SER A 1 466 ? 5.914 2.080 -12.296 1.00 97.62 466 SER A N 1
ATOM 3531 C CA . SER A 1 466 ? 7.304 2.102 -12.761 1.00 97.62 466 SER A CA 1
ATOM 3532 C C . SER A 1 466 ? 7.507 3.384 -13.565 1.00 97.62 466 SER A C 1
ATOM 3534 O O . SER A 1 466 ? 6.819 3.596 -14.566 1.00 97.62 466 SER A O 1
ATOM 3536 N N . THR A 1 467 ? 8.419 4.258 -13.138 1.00 92.00 467 THR A N 1
ATOM 3537 C CA . THR A 1 467 ? 8.601 5.583 -13.754 1.00 92.00 467 THR A CA 1
ATOM 3538 C C . THR A 1 467 ? 10.072 6.002 -13.879 1.00 92.00 467 THR A C 1
ATOM 3540 O O . THR A 1 467 ? 10.963 5.355 -13.326 1.00 92.00 467 THR A O 1
ATOM 3543 N N . LYS A 1 468 ? 10.327 7.045 -14.677 1.00 87.31 468 LYS A N 1
ATOM 3544 C CA . LYS A 1 468 ? 11.637 7.651 -14.982 1.00 87.31 468 LYS A CA 1
ATOM 3545 C C . LYS A 1 468 ? 11.504 9.188 -14.983 1.00 87.31 468 LYS A C 1
ATOM 3547 O O . LYS A 1 468 ? 10.374 9.669 -15.032 1.00 87.31 468 LYS A O 1
ATOM 3552 N N . PRO A 1 469 ? 12.595 9.975 -14.934 1.00 78.62 469 PRO A N 1
ATOM 3553 C CA . PRO A 1 469 ? 12.500 11.436 -14.810 1.00 78.62 469 PRO A CA 1
ATOM 3554 C C . PRO A 1 469 ? 11.775 12.107 -15.997 1.00 78.62 469 PRO A C 1
ATOM 3556 O O . PRO A 1 469 ? 12.255 12.050 -17.132 1.00 78.62 469 PRO A O 1
ATOM 3559 N N . PHE A 1 470 ? 10.637 12.765 -15.736 1.00 70.44 470 PHE A N 1
ATOM 3560 C CA . PHE A 1 470 ? 9.844 13.528 -16.720 1.00 70.44 470 PHE A CA 1
ATOM 3561 C C . PHE A 1 470 ? 10.048 15.037 -16.590 1.00 70.44 470 PHE A C 1
ATOM 3563 O O . PHE A 1 470 ? 10.188 15.483 -15.457 1.00 70.44 470 PHE A O 1
ATOM 3570 N N . PRO A 1 471 ? 10.024 15.822 -17.694 1.00 60.28 471 PRO A N 1
ATOM 3571 C CA . PRO A 1 471 ? 10.430 17.243 -17.777 1.00 60.28 471 PRO A CA 1
ATOM 3572 C C . PRO A 1 471 ? 9.795 18.247 -16.790 1.00 60.28 471 PRO A C 1
ATOM 3574 O O . PRO A 1 471 ? 10.211 19.409 -16.776 1.00 60.28 471 PRO A O 1
ATOM 3577 N N . ASP A 1 472 ? 8.856 17.820 -15.948 1.00 62.19 472 ASP A N 1
ATOM 3578 C CA . ASP A 1 472 ? 8.421 18.549 -14.758 1.00 62.19 472 ASP A CA 1
ATOM 3579 C C . ASP A 1 472 ? 9.614 18.824 -13.820 1.00 62.19 472 ASP A C 1
ATOM 3581 O O . ASP A 1 472 ? 10.464 17.967 -13.571 1.00 62.19 472 ASP A O 1
ATOM 3585 N N . ARG A 1 473 ? 9.690 20.053 -13.296 1.00 56.56 473 ARG A N 1
ATOM 3586 C CA . ARG A 1 473 ? 10.746 20.490 -12.356 1.00 56.56 473 ARG A CA 1
ATOM 3587 C C . ARG A 1 473 ? 10.246 20.701 -10.934 1.00 56.56 473 ARG A C 1
ATOM 3589 O O . ARG A 1 473 ? 11.053 20.957 -10.045 1.00 56.56 473 ARG A O 1
ATOM 3596 N N . ASP A 1 474 ? 8.933 20.644 -10.744 1.00 65.56 474 ASP A N 1
ATOM 3597 C CA . ASP A 1 474 ? 8.289 20.925 -9.472 1.00 65.56 474 ASP A CA 1
ATOM 3598 C C . ASP A 1 474 ? 7.865 19.628 -8.778 1.00 65.56 474 ASP A C 1
ATOM 3600 O O . ASP A 1 474 ? 6.924 18.939 -9.180 1.00 65.56 474 ASP A O 1
ATOM 3604 N N . GLU A 1 475 ? 8.571 19.319 -7.695 1.00 72.06 475 GLU A N 1
ATOM 3605 C CA . GLU A 1 475 ? 8.234 18.228 -6.790 1.00 72.06 475 GLU A CA 1
ATOM 3606 C C . GLU A 1 475 ? 6.841 18.402 -6.163 1.00 72.06 475 GLU A C 1
ATOM 3608 O O . GLU A 1 475 ? 6.182 17.405 -5.867 1.00 72.06 475 GLU A O 1
ATOM 3613 N N . HIS A 1 476 ? 6.365 19.638 -5.970 1.00 71.31 476 HIS A N 1
ATOM 3614 C CA . HIS A 1 476 ? 5.043 19.890 -5.406 1.00 71.31 476 HIS A CA 1
ATOM 3615 C C . HIS A 1 476 ? 3.940 19.394 -6.347 1.00 71.31 476 HIS A C 1
ATOM 3617 O O . HIS A 1 476 ? 3.093 18.614 -5.913 1.00 71.31 476 HIS A O 1
ATOM 3623 N N . TYR A 1 477 ? 4.003 19.744 -7.637 1.00 70.62 477 TYR A N 1
ATOM 3624 C CA . TYR A 1 477 ? 3.090 19.231 -8.663 1.00 70.62 477 TYR A CA 1
ATOM 3625 C C . TYR A 1 477 ? 3.096 17.693 -8.740 1.00 70.62 477 TYR A C 1
ATOM 3627 O O . TYR A 1 477 ? 2.041 17.064 -8.660 1.00 70.62 477 TYR A O 1
ATOM 3635 N N . TYR A 1 478 ? 4.285 17.083 -8.791 1.00 75.38 478 TYR A N 1
ATOM 3636 C CA . TYR A 1 478 ? 4.459 15.624 -8.835 1.00 75.38 478 TYR A CA 1
ATOM 3637 C C . TYR A 1 478 ? 3.906 14.919 -7.579 1.00 75.38 478 TYR A C 1
ATOM 3639 O O . TYR A 1 478 ? 3.257 13.876 -7.654 1.00 75.38 478 TYR A O 1
ATOM 3647 N N . SER A 1 479 ? 4.127 15.512 -6.403 1.00 79.12 479 SER A N 1
ATOM 3648 C CA . SER A 1 479 ? 3.606 15.030 -5.121 1.00 79.12 479 SER A CA 1
ATOM 3649 C C . SER A 1 479 ? 2.080 15.155 -5.050 1.00 79.12 479 SER A C 1
ATOM 3651 O O . SER A 1 479 ? 1.412 14.207 -4.645 1.00 79.12 479 SER A O 1
ATOM 3653 N N . LEU A 1 480 ? 1.500 16.279 -5.486 1.00 83.88 480 LEU A N 1
ATOM 3654 C CA . LEU A 1 480 ? 0.047 16.481 -5.507 1.00 83.88 480 LEU A CA 1
ATOM 3655 C C . LEU A 1 480 ? -0.666 15.420 -6.355 1.00 83.88 480 LEU A C 1
ATOM 3657 O O . LEU A 1 480 ? -1.614 14.798 -5.869 1.00 83.88 480 LEU A O 1
ATOM 3661 N N . THR A 1 481 ? -0.203 15.164 -7.584 1.00 87.44 481 THR A N 1
ATOM 3662 C CA . THR A 1 481 ? -0.844 14.173 -8.464 1.00 87.44 481 THR A CA 1
ATOM 3663 C C . THR A 1 481 ? -0.694 12.748 -7.929 1.00 87.44 481 THR A C 1
ATOM 3665 O O . THR A 1 481 ? -1.653 11.977 -7.983 1.00 87.44 481 THR A O 1
ATOM 3668 N N . LEU A 1 482 ? 0.451 12.398 -7.328 1.00 89.50 482 LEU A N 1
ATOM 3669 C CA . LEU A 1 482 ? 0.644 11.124 -6.622 1.00 89.50 482 LEU A CA 1
ATOM 3670 C C . LEU A 1 482 ? -0.396 10.888 -5.522 1.00 89.50 482 LEU A C 1
ATOM 3672 O O . LEU A 1 482 ? -1.008 9.818 -5.481 1.00 89.50 482 LEU A O 1
ATOM 3676 N N . ARG A 1 483 ? -0.613 11.882 -4.654 1.00 90.62 483 ARG A N 1
ATOM 3677 C CA . ARG A 1 483 ? -1.590 11.791 -3.557 1.00 90.62 483 ARG A CA 1
ATOM 3678 C C . ARG A 1 483 ? -3.018 11.711 -4.087 1.00 90.62 483 ARG A C 1
ATOM 3680 O O . ARG A 1 483 ? -3.781 10.868 -3.621 1.00 90.62 483 ARG A O 1
ATOM 3687 N N . GLY A 1 484 ? -3.334 12.526 -5.098 1.00 88.81 484 GLY A N 1
ATOM 3688 C CA . GLY A 1 484 ? -4.617 12.518 -5.800 1.00 88.81 484 GLY A CA 1
ATOM 3689 C C . GLY A 1 484 ? -4.985 11.123 -6.300 1.00 88.81 484 GLY A C 1
ATOM 3690 O O . GLY A 1 484 ? -5.971 10.563 -5.837 1.00 88.81 484 GLY A O 1
ATOM 3691 N N . ARG A 1 485 ? -4.149 10.499 -7.144 1.00 91.00 485 ARG A N 1
ATOM 3692 C CA . ARG A 1 485 ? -4.464 9.185 -7.751 1.00 91.00 485 ARG A CA 1
ATOM 3693 C C . ARG A 1 485 ? -4.738 8.080 -6.728 1.00 91.00 485 ARG A C 1
ATOM 3695 O O . ARG A 1 485 ? -5.590 7.226 -6.980 1.00 91.00 485 ARG A O 1
ATOM 3702 N N . ALA A 1 486 ? -4.034 8.091 -5.594 1.00 89.62 486 ALA A N 1
ATOM 3703 C CA . ALA A 1 486 ? -4.235 7.128 -4.513 1.00 89.62 486 ALA A CA 1
ATOM 3704 C C . ALA A 1 486 ? -5.555 7.371 -3.752 1.00 89.62 486 ALA A C 1
ATOM 3706 O O . ALA A 1 486 ? -6.326 6.429 -3.551 1.00 89.62 486 ALA A O 1
ATOM 3707 N N . ALA A 1 487 ? -5.845 8.631 -3.403 1.00 84.75 487 ALA A N 1
ATOM 3708 C CA . ALA A 1 487 ? -7.050 9.034 -2.674 1.00 84.75 487 ALA A CA 1
ATOM 3709 C C . ALA A 1 487 ? -8.335 8.939 -3.523 1.00 84.75 487 ALA A C 1
ATOM 3711 O O . ALA A 1 487 ? -9.320 8.348 -3.083 1.00 84.75 487 ALA A O 1
ATOM 3712 N N . GLU A 1 488 ? -8.308 9.443 -4.764 1.00 85.00 488 GLU A N 1
ATOM 3713 C CA . GLU A 1 488 ? -9.412 9.414 -5.746 1.00 85.00 488 GLU A CA 1
ATOM 3714 C C . GLU A 1 488 ? -9.989 8.000 -5.935 1.00 85.00 488 GLU A C 1
ATOM 3716 O O . GLU A 1 488 ? -11.192 7.825 -6.134 1.00 85.00 488 GLU A O 1
ATOM 3721 N N . ASN A 1 489 ? -9.126 6.983 -5.852 1.00 85.19 489 ASN A N 1
ATOM 3722 C CA . ASN A 1 489 ? -9.447 5.586 -6.140 1.00 85.19 489 ASN A CA 1
ATOM 3723 C C . ASN A 1 489 ? -9.414 4.674 -4.900 1.00 85.19 489 ASN A C 1
ATOM 3725 O O . ASN A 1 489 ? -9.642 3.464 -5.015 1.00 85.19 489 ASN A O 1
ATOM 3729 N N . GLY A 1 490 ? -9.107 5.216 -3.716 1.00 81.94 490 GLY A N 1
ATOM 3730 C CA . GLY A 1 490 ? -8.960 4.450 -2.478 1.00 81.94 490 GLY A CA 1
ATOM 3731 C C . GLY A 1 490 ? -8.057 3.222 -2.643 1.00 81.94 490 GLY A C 1
ATOM 3732 O O . GLY A 1 490 ? -8.492 2.104 -2.342 1.00 81.94 490 GLY A O 1
ATOM 3733 N N . LEU A 1 491 ? -6.847 3.419 -3.178 1.00 89.62 491 LEU A N 1
ATOM 3734 C CA . LEU A 1 491 ? -5.857 2.371 -3.461 1.00 89.62 491 LEU A CA 1
ATOM 3735 C C . LEU A 1 491 ? -4.469 2.731 -2.926 1.00 89.62 491 LEU A C 1
ATOM 3737 O O . LEU A 1 491 ? -4.138 3.901 -2.766 1.00 89.62 491 LEU A O 1
ATOM 3741 N N . PHE A 1 492 ? -3.636 1.720 -2.684 1.00 94.88 492 PHE A N 1
ATOM 3742 C CA . PHE A 1 492 ? -2.212 1.941 -2.442 1.00 94.88 492 PHE A CA 1
ATOM 3743 C C . PHE A 1 492 ? -1.484 2.196 -3.761 1.00 94.88 492 PHE A C 1
ATOM 3745 O O . PHE A 1 492 ? -1.722 1.498 -4.749 1.00 94.88 492 PHE A O 1
ATOM 3752 N N . LEU A 1 493 ? -0.545 3.140 -3.765 1.00 97.50 493 LEU A N 1
ATOM 3753 C CA . LEU A 1 493 ? 0.278 3.458 -4.933 1.00 97.50 493 LEU A CA 1
ATOM 3754 C C . LEU A 1 493 ? 1.760 3.315 -4.574 1.00 97.50 493 LEU A C 1
ATOM 3756 O O . LEU A 1 493 ? 2.279 4.086 -3.770 1.00 97.50 493 LEU A O 1
ATOM 3760 N N . ALA A 1 494 ? 2.440 2.331 -5.164 1.00 98.00 494 ALA A N 1
ATOM 3761 C CA . ALA A 1 494 ? 3.884 2.144 -5.025 1.00 98.00 494 ALA A CA 1
ATOM 3762 C C . ALA A 1 494 ? 4.613 2.775 -6.219 1.00 98.00 494 ALA A C 1
ATOM 3764 O O . ALA A 1 494 ? 4.342 2.432 -7.368 1.00 98.00 494 ALA A O 1
ATOM 3765 N N . VAL A 1 495 ? 5.538 3.689 -5.944 1.00 96.12 495 VAL A N 1
ATOM 3766 C CA . VAL A 1 495 ? 6.210 4.556 -6.919 1.00 96.12 495 VAL A CA 1
ATOM 3767 C C . VAL A 1 495 ? 7.685 4.186 -6.978 1.00 96.12 495 VAL A C 1
ATOM 3769 O O . VAL A 1 495 ? 8.459 4.563 -6.099 1.00 96.12 495 VAL A O 1
ATOM 3772 N N . ALA A 1 496 ? 8.076 3.441 -8.008 1.00 95.62 496 ALA A N 1
ATOM 3773 C CA . ALA A 1 496 ? 9.464 3.070 -8.248 1.00 95.62 496 ALA A CA 1
ATOM 3774 C C . ALA A 1 496 ? 10.063 4.008 -9.302 1.00 95.62 496 ALA A C 1
ATOM 3776 O O . ALA A 1 496 ? 9.567 4.078 -10.429 1.00 95.62 496 ALA A O 1
ATOM 3777 N N . GLN A 1 497 ? 11.101 4.757 -8.925 1.00 90.75 497 GLN A N 1
ATOM 3778 C CA . GLN A 1 497 ? 11.647 5.855 -9.734 1.00 90.75 497 GLN A CA 1
ATOM 3779 C C . GLN A 1 497 ? 13.173 5.980 -9.604 1.00 90.75 497 GLN A C 1
ATOM 3781 O O . GLN A 1 497 ? 13.840 5.003 -9.273 1.00 90.75 497 GLN A O 1
ATOM 3786 N N . TYR A 1 498 ? 13.751 7.155 -9.868 1.00 89.25 498 TYR A N 1
ATOM 3787 C CA . TYR A 1 498 ? 15.201 7.356 -9.807 1.00 89.25 498 TYR A CA 1
ATOM 3788 C C . TYR A 1 498 ? 15.621 8.579 -8.993 1.00 89.25 498 TYR A C 1
ATOM 3790 O O . TYR A 1 498 ? 14.947 9.609 -9.013 1.00 89.25 498 TYR A O 1
ATOM 3798 N N . ALA A 1 499 ? 16.780 8.465 -8.347 1.00 83.38 499 ALA A N 1
ATOM 3799 C CA . ALA A 1 499 ? 17.523 9.533 -7.691 1.00 83.38 499 ALA A CA 1
ATOM 3800 C C . ALA A 1 499 ? 18.720 9.988 -8.538 1.00 83.38 499 ALA A C 1
ATOM 3802 O O . ALA A 1 499 ? 19.241 9.239 -9.365 1.00 83.38 499 ALA A O 1
ATOM 3803 N N . GLY A 1 500 ? 19.167 11.224 -8.331 1.00 77.19 500 GLY A N 1
ATOM 3804 C CA . GLY A 1 500 ? 20.429 11.701 -8.895 1.00 77.19 500 GLY A CA 1
ATOM 3805 C C . GLY A 1 500 ? 21.616 11.199 -8.084 1.00 77.19 500 GLY A C 1
ATOM 3806 O O . GLY A 1 500 ? 21.527 11.118 -6.861 1.00 77.19 500 GLY A O 1
ATOM 3807 N N . GLU A 1 501 ? 22.750 10.951 -8.742 1.00 71.19 501 GLU A N 1
ATOM 3808 C CA . GLU A 1 501 ? 24.036 10.620 -8.097 1.00 71.19 501 GLU A CA 1
ATOM 3809 C C . GLU A 1 501 ? 24.374 11.611 -6.958 1.00 71.19 501 GLU A C 1
ATOM 3811 O O . GLU A 1 501 ? 24.750 11.232 -5.849 1.00 71.19 501 GLU A O 1
ATOM 3816 N N . LYS A 1 502 ? 24.147 12.906 -7.209 1.00 64.88 502 LYS A N 1
ATOM 3817 C CA . LYS A 1 502 ? 24.376 14.012 -6.261 1.00 64.88 502 LYS A CA 1
ATOM 3818 C C . LYS A 1 502 ? 23.172 14.294 -5.338 1.00 64.88 502 LYS A C 1
ATOM 3820 O O . LYS A 1 502 ? 23.225 15.222 -4.534 1.00 64.88 502 LYS A O 1
ATOM 3825 N N . GLY A 1 503 ? 22.103 13.498 -5.427 1.00 59.78 503 GLY A N 1
ATOM 3826 C CA . GLY A 1 503 ? 20.812 13.706 -4.761 1.00 59.78 503 GLY A CA 1
ATOM 3827 C C . GLY A 1 503 ? 19.896 14.706 -5.482 1.00 59.78 503 GLY A C 1
ATOM 3828 O O . GLY A 1 503 ? 20.048 14.962 -6.681 1.00 59.78 503 GLY A O 1
ATOM 3829 N N . TYR A 1 504 ? 18.945 15.289 -4.738 1.00 57.56 504 TYR A N 1
ATOM 3830 C CA . TYR A 1 504 ? 18.095 16.379 -5.235 1.00 57.56 504 TYR A CA 1
ATOM 3831 C C . TYR A 1 504 ? 18.952 17.528 -5.772 1.00 57.56 504 TYR A C 1
ATOM 3833 O O . TYR A 1 504 ? 19.951 17.900 -5.156 1.00 57.56 504 TYR A O 1
ATOM 3841 N N . GLY A 1 505 ? 18.567 18.094 -6.914 1.00 54.12 505 GLY A N 1
ATOM 3842 C CA . GLY A 1 505 ? 19.355 19.132 -7.576 1.00 54.12 505 GLY A CA 1
ATOM 3843 C C . GLY A 1 505 ? 20.475 18.620 -8.493 1.00 54.12 505 GLY A C 1
ATOM 3844 O O . GLY A 1 505 ? 21.150 19.440 -9.106 1.00 54.12 505 GLY A O 1
ATOM 3845 N N . GLY A 1 506 ? 20.680 17.303 -8.645 1.00 50.41 506 GLY A N 1
ATOM 3846 C CA . GLY A 1 506 ? 21.877 16.735 -9.293 1.00 50.41 506 GLY A CA 1
ATOM 3847 C C . GLY A 1 506 ? 22.202 17.177 -10.734 1.00 50.41 506 GLY A C 1
ATOM 3848 O O . GLY A 1 506 ? 23.364 17.087 -11.125 1.00 50.41 506 GLY A O 1
ATOM 3849 N N . TYR A 1 507 ? 21.216 17.701 -11.473 1.00 54.31 507 TYR A N 1
ATOM 3850 C CA . TYR A 1 507 ? 21.350 18.295 -12.818 1.00 54.31 507 TYR A CA 1
ATOM 3851 C C . TYR A 1 507 ? 20.925 19.782 -12.859 1.00 54.31 507 TYR A C 1
ATOM 3853 O O . TYR A 1 507 ? 20.324 20.239 -13.827 1.00 54.31 507 TYR A O 1
ATOM 3861 N N . ALA A 1 508 ? 21.153 20.551 -11.786 1.00 50.16 508 ALA A N 1
ATOM 3862 C CA . ALA A 1 508 ? 20.741 21.965 -11.692 1.00 50.16 508 ALA A CA 1
ATOM 3863 C C . ALA A 1 508 ? 21.315 22.874 -12.802 1.00 50.16 508 ALA A C 1
ATOM 3865 O O . ALA A 1 508 ? 20.759 23.931 -13.092 1.00 50.16 508 ALA A O 1
ATOM 3866 N N . ASP A 1 509 ? 22.422 22.455 -13.409 1.00 50.69 509 ASP A N 1
ATOM 3867 C CA . ASP A 1 509 ? 23.171 23.108 -14.481 1.00 50.69 509 ASP A CA 1
ATOM 3868 C C . ASP A 1 509 ? 22.832 22.584 -15.891 1.00 50.69 509 ASP A C 1
ATOM 3870 O O . ASP A 1 509 ? 23.155 23.242 -16.881 1.00 50.69 509 ASP A O 1
ATOM 3874 N N . GLN A 1 510 ? 22.155 21.436 -16.013 1.00 50.53 510 GLN A N 1
ATOM 3875 C CA . GLN A 1 510 ? 21.890 20.781 -17.299 1.00 50.53 510 GLN A CA 1
ATOM 3876 C C . GLN A 1 510 ? 20.413 20.873 -17.690 1.00 50.53 510 GLN A C 1
ATOM 3878 O O . GLN A 1 510 ? 19.586 20.024 -17.359 1.00 50.53 510 GLN A O 1
ATOM 3883 N N . PHE A 1 511 ? 20.076 21.910 -18.460 1.00 39.72 511 PHE A N 1
ATOM 3884 C CA . PHE A 1 511 ? 18.770 22.002 -19.106 1.00 39.72 511 PHE A CA 1
ATOM 3885 C C . PHE A 1 511 ? 18.654 20.916 -20.186 1.00 39.72 511 PHE A C 1
ATOM 3887 O O . PHE A 1 511 ? 19.270 21.021 -21.244 1.00 39.72 511 PHE A O 1
ATOM 3894 N N . SER A 1 512 ? 17.782 19.931 -19.971 1.00 44.12 512 SER A N 1
ATOM 3895 C CA . SER A 1 512 ? 17.328 19.014 -21.020 1.00 44.12 512 SER A CA 1
ATOM 3896 C C . SER A 1 512 ? 15.799 19.055 -21.152 1.00 44.12 512 SER A C 1
ATOM 3898 O O . SER A 1 512 ? 15.082 19.231 -20.167 1.00 44.12 512 SER A O 1
ATOM 3900 N N . TRP A 1 513 ? 15.298 18.911 -22.383 1.00 40.72 513 TRP A N 1
ATOM 3901 C CA . TRP A 1 513 ? 13.863 18.776 -22.683 1.00 40.72 513 TRP A CA 1
ATOM 3902 C C . TRP A 1 513 ? 13.384 17.309 -22.657 1.00 40.72 513 TRP A C 1
ATOM 3904 O O . TRP A 1 513 ? 12.206 17.047 -22.883 1.00 40.72 513 TRP A O 1
ATOM 3914 N N . THR A 1 514 ? 14.288 16.351 -22.423 1.00 40.06 514 THR A N 1
ATOM 3915 C CA . THR A 1 514 ? 14.079 14.905 -22.646 1.00 40.06 514 THR A CA 1
ATOM 3916 C C . THR A 1 514 ? 14.231 14.048 -21.382 1.00 40.06 514 THR A C 1
ATOM 3918 O O . THR A 1 514 ? 13.692 12.941 -21.325 1.00 40.06 514 THR A O 1
ATOM 3921 N N . ALA A 1 515 ? 14.918 14.567 -20.363 1.00 47.50 515 ALA A N 1
ATOM 3922 C CA . ALA A 1 515 ? 15.049 14.026 -19.010 1.00 47.50 515 ALA A CA 1
ATOM 3923 C C . ALA A 1 515 ? 15.137 15.178 -17.987 1.00 47.50 515 ALA A C 1
ATOM 3925 O O . ALA A 1 515 ? 15.767 16.204 -18.258 1.00 47.50 515 ALA A O 1
ATOM 3926 N N . SER A 1 516 ? 14.509 15.023 -16.823 1.00 55.19 516 SER A N 1
ATOM 3927 C CA . SER A 1 516 ? 14.469 16.040 -15.760 1.00 55.19 516 SER A CA 1
ATOM 3928 C C . SER A 1 516 ? 15.400 15.727 -14.590 1.00 55.19 516 SER A C 1
ATOM 3930 O O . SER A 1 516 ? 16.239 14.830 -14.669 1.00 55.19 516 SER A O 1
ATOM 3932 N N . TRP A 1 517 ? 15.233 16.453 -13.477 1.00 65.25 517 TRP A N 1
ATOM 3933 C CA . TRP A 1 517 ? 15.788 16.024 -12.201 1.00 65.25 517 TRP A CA 1
ATOM 3934 C C . TRP A 1 517 ? 15.235 14.647 -11.801 1.00 65.25 517 TRP A C 1
ATOM 3936 O O . TRP A 1 517 ? 14.032 14.513 -11.575 1.00 65.25 517 TRP A O 1
ATOM 3946 N N . PRO A 1 518 ? 16.097 13.637 -11.605 1.00 76.12 518 PRO A N 1
ATOM 3947 C CA . PRO A 1 518 ? 15.725 12.436 -10.873 1.00 76.12 518 PRO A CA 1
ATOM 3948 C C . PRO A 1 518 ? 15.499 12.801 -9.394 1.00 76.12 518 PRO A C 1
ATOM 3950 O O . PRO A 1 518 ? 16.443 12.958 -8.618 1.00 76.12 518 PRO A O 1
ATOM 3953 N N . LEU A 1 519 ? 14.227 12.981 -9.021 1.00 75.19 519 LEU A N 1
ATOM 3954 C CA . LEU A 1 519 ? 13.780 13.493 -7.715 1.00 75.19 519 LEU A CA 1
ATOM 3955 C C . LEU A 1 519 ? 14.186 12.605 -6.521 1.00 75.19 519 LEU A C 1
ATOM 3957 O O . LEU A 1 519 ? 14.165 13.063 -5.375 1.00 75.19 519 LEU A O 1
ATOM 3961 N N . GLY A 1 520 ? 14.537 11.342 -6.776 1.00 79.94 520 GLY A N 1
ATOM 3962 C CA . GLY A 1 520 ? 14.632 10.283 -5.777 1.00 79.94 520 GLY A CA 1
ATOM 3963 C C . GLY A 1 520 ? 13.248 9.934 -5.250 1.00 79.94 520 GLY A C 1
ATOM 3964 O O . GLY A 1 520 ? 12.302 9.866 -6.028 1.00 79.94 520 GLY A O 1
ATOM 3965 N N . ARG A 1 521 ? 13.119 9.724 -3.936 1.00 83.06 521 ARG A N 1
ATOM 3966 C CA . ARG A 1 521 ? 11.837 9.491 -3.253 1.00 83.06 521 ARG A CA 1
ATOM 3967 C C . ARG A 1 521 ? 11.004 8.387 -3.910 1.00 83.06 521 ARG A C 1
ATOM 3969 O O . ARG A 1 521 ? 9.849 8.611 -4.269 1.00 83.06 521 ARG A O 1
ATOM 3976 N N . ALA A 1 522 ? 11.555 7.181 -4.077 1.00 89.69 522 ALA A N 1
ATOM 3977 C CA . ALA A 1 522 ? 10.656 6.039 -4.247 1.00 89.69 522 ALA A CA 1
ATOM 3978 C C . ALA A 1 522 ? 9.724 5.989 -3.032 1.00 89.69 522 ALA A C 1
ATOM 3980 O O . ALA A 1 522 ? 10.139 6.307 -1.917 1.00 89.69 522 ALA A O 1
ATOM 3981 N N . GLN A 1 523 ? 8.452 5.687 -3.260 1.00 93.12 523 GLN A N 1
ATOM 3982 C CA . GLN A 1 523 ? 7.400 5.940 -2.280 1.00 93.12 523 GLN A CA 1
ATOM 3983 C C . GLN A 1 523 ? 6.358 4.835 -2.271 1.00 93.12 523 GLN A C 1
ATOM 3985 O O . GLN A 1 523 ? 6.136 4.153 -3.269 1.00 93.12 523 GLN A O 1
ATOM 3990 N N . VAL A 1 524 ? 5.655 4.717 -1.150 1.00 95.12 524 VAL A N 1
ATOM 3991 C CA . VAL A 1 524 ? 4.368 4.024 -1.091 1.00 95.12 524 VAL A CA 1
ATOM 3992 C C . VAL A 1 524 ? 3.360 4.968 -0.453 1.00 95.12 524 VAL A C 1
ATOM 3994 O O . VAL A 1 524 ? 3.604 5.480 0.640 1.00 95.12 524 VAL A O 1
ATOM 3997 N N . LEU A 1 525 ? 2.243 5.208 -1.135 1.00 92.81 525 LEU A N 1
ATOM 3998 C CA . LEU A 1 525 ? 1.131 6.023 -0.654 1.00 92.81 525 LEU A CA 1
ATOM 3999 C C . LEU A 1 525 ? -0.041 5.133 -0.230 1.00 92.81 525 LEU A C 1
ATOM 4001 O O . LEU A 1 525 ? -0.270 4.079 -0.830 1.00 92.81 525 LEU A O 1
ATOM 4005 N N . GLY A 1 526 ? -0.765 5.562 0.803 1.00 84.19 526 GLY A N 1
ATOM 4006 C CA . GLY A 1 526 ? -1.981 4.920 1.290 1.00 84.19 526 GLY A CA 1
ATOM 4007 C C . GLY A 1 526 ? -3.240 5.315 0.498 1.00 84.19 526 GLY A C 1
ATOM 4008 O O . GLY A 1 526 ? -3.204 6.283 -0.262 1.00 84.19 526 GLY A O 1
ATOM 4009 N N . PRO A 1 527 ? -4.375 4.614 0.710 1.00 81.44 527 PRO A N 1
ATOM 4010 C CA . PRO A 1 527 ? -5.688 4.923 0.117 1.00 81.44 527 PRO A CA 1
ATOM 4011 C C . PRO A 1 527 ? -6.275 6.302 0.460 1.00 81.44 527 PRO A C 1
ATOM 4013 O O . PRO A 1 527 ? -7.333 6.658 -0.046 1.00 81.44 527 PRO A O 1
ATOM 4016 N N . ASP A 1 528 ? -5.624 7.038 1.354 1.00 77.31 528 ASP A N 1
ATOM 4017 C CA . ASP A 1 528 ? -5.913 8.404 1.796 1.00 77.31 528 ASP A CA 1
ATOM 4018 C C . ASP A 1 528 ? -4.996 9.450 1.126 1.00 77.31 528 ASP A C 1
ATOM 4020 O O . ASP A 1 528 ? -5.132 10.648 1.365 1.00 77.31 528 ASP A O 1
ATOM 4024 N N . GLY A 1 529 ? -4.043 9.012 0.297 1.00 80.56 529 GLY A N 1
ATOM 4025 C CA . GLY A 1 529 ? -3.015 9.864 -0.292 1.00 80.56 529 GLY A CA 1
ATOM 4026 C C . GLY A 1 529 ? -1.868 10.223 0.660 1.00 80.56 529 GLY A C 1
ATOM 4027 O O . GLY A 1 529 ? -0.995 10.998 0.272 1.00 80.56 529 GLY A O 1
ATOM 4028 N N . HIS A 1 530 ? -1.794 9.683 1.881 1.00 82.44 530 HIS A N 1
ATOM 4029 C CA . HIS A 1 530 ? -0.642 9.918 2.755 1.00 82.44 530 HIS A CA 1
ATOM 4030 C C . HIS A 1 530 ? 0.551 9.028 2.372 1.00 82.44 530 HIS A C 1
ATOM 4032 O O . HIS A 1 530 ? 0.407 7.853 2.036 1.00 82.44 530 HIS A O 1
ATOM 4038 N N . THR A 1 531 ? 1.765 9.583 2.425 1.00 86.00 531 THR A N 1
ATOM 4039 C CA . THR A 1 531 ? 3.006 8.834 2.179 1.00 86.00 531 THR A CA 1
ATOM 4040 C C . THR A 1 531 ? 3.307 7.919 3.371 1.00 86.00 531 THR A C 1
ATOM 4042 O O . THR A 1 531 ? 3.590 8.399 4.465 1.00 86.00 531 THR A O 1
ATOM 4045 N N . VAL A 1 532 ? 3.257 6.603 3.152 1.00 83.25 532 VAL A N 1
ATOM 4046 C CA . VAL A 1 532 ? 3.492 5.546 4.157 1.00 83.25 532 VAL A CA 1
ATOM 4047 C C . VAL A 1 532 ? 4.976 5.168 4.243 1.00 83.25 532 VAL A C 1
ATOM 4049 O O . VAL A 1 532 ? 5.466 4.827 5.316 1.00 83.25 532 VAL A O 1
ATOM 4052 N N . ALA A 1 533 ? 5.698 5.235 3.121 1.00 84.81 533 ALA A N 1
ATOM 4053 C CA . ALA A 1 533 ? 7.146 5.041 3.052 1.00 84.81 533 ALA A CA 1
ATOM 4054 C C . ALA A 1 533 ? 7.762 5.935 1.967 1.00 84.81 533 ALA A C 1
ATOM 4056 O O . ALA A 1 533 ? 7.105 6.230 0.967 1.00 84.81 533 ALA A O 1
ATOM 4057 N N . ASP A 1 534 ? 9.018 6.343 2.160 1.00 86.75 534 ASP A N 1
ATOM 4058 C CA . ASP A 1 534 ? 9.765 7.250 1.281 1.00 86.75 534 ASP A CA 1
ATOM 4059 C C . ASP A 1 534 ? 11.272 6.941 1.369 1.00 86.75 534 ASP A C 1
ATOM 4061 O O . ASP A 1 534 ? 11.792 6.778 2.473 1.00 86.75 534 ASP A O 1
ATOM 4065 N N . SER A 1 535 ? 11.979 6.853 0.238 1.00 82.62 535 SER A N 1
ATOM 4066 C CA . SER A 1 535 ? 13.436 6.626 0.204 1.00 82.62 535 SER A CA 1
ATOM 4067 C C . SER A 1 535 ? 14.247 7.906 0.443 1.00 82.62 535 SER A C 1
ATOM 4069 O O . SER A 1 535 ? 15.461 7.861 0.629 1.00 82.62 535 SER A O 1
ATOM 4071 N N . GLY A 1 536 ? 13.610 9.076 0.356 1.00 77.81 536 GLY A N 1
ATOM 4072 C CA . GLY A 1 536 ? 14.296 10.356 0.246 1.00 77.81 536 GLY A CA 1
ATOM 4073 C C . GLY A 1 536 ? 15.035 10.528 -1.089 1.00 77.81 536 GLY A C 1
ATOM 4074 O O . GLY A 1 536 ? 15.156 9.622 -1.919 1.00 77.81 536 GLY A O 1
ATOM 4075 N N . HIS A 1 537 ? 15.558 11.732 -1.309 1.00 77.38 537 HIS A N 1
ATOM 4076 C CA . HIS A 1 537 ? 16.131 12.147 -2.596 1.00 77.38 537 HIS A CA 1
ATOM 4077 C C . HIS A 1 537 ? 17.466 11.490 -2.992 1.00 77.38 537 HIS A C 1
ATOM 4079 O O . HIS A 1 537 ? 17.984 11.774 -4.068 1.00 77.38 537 HIS A O 1
ATOM 4085 N N . ARG A 1 538 ? 18.069 10.674 -2.118 1.00 72.19 538 ARG A N 1
ATOM 4086 C CA . ARG A 1 538 ? 19.358 9.997 -2.369 1.00 72.19 538 ARG A CA 1
ATOM 4087 C C . ARG A 1 538 ? 19.209 8.587 -2.951 1.00 72.19 538 ARG A C 1
ATOM 4089 O O . ARG A 1 538 ? 20.218 7.958 -3.241 1.00 72.19 538 ARG A O 1
ATOM 4096 N N . GLY A 1 539 ? 17.978 8.116 -3.138 1.00 77.25 539 GLY A N 1
ATOM 4097 C CA . GLY A 1 539 ? 17.689 6.782 -3.660 1.00 77.25 539 GLY A CA 1
ATOM 4098 C C . GLY A 1 539 ? 17.584 5.717 -2.565 1.00 77.25 539 GLY A C 1
ATOM 4099 O O . GLY A 1 539 ? 17.464 6.051 -1.388 1.00 77.25 539 GLY A O 1
ATOM 4100 N N . GLY A 1 540 ? 17.613 4.441 -2.956 1.00 85.25 540 GLY A N 1
ATOM 4101 C CA . GLY A 1 540 ? 17.450 3.298 -2.048 1.00 85.25 540 GLY A CA 1
ATOM 4102 C C . GLY A 1 540 ? 16.012 2.771 -1.976 1.00 85.25 540 GLY A C 1
ATOM 4103 O O . GLY A 1 540 ? 15.184 3.061 -2.844 1.00 85.25 540 GLY A O 1
ATOM 4104 N N . VAL A 1 541 ? 15.715 1.958 -0.958 1.00 89.94 541 VAL A N 1
ATOM 4105 C CA . VAL A 1 541 ? 14.445 1.217 -0.843 1.00 89.94 541 VAL A CA 1
ATOM 4106 C C . VAL A 1 541 ? 13.468 1.874 0.140 1.00 89.94 541 VAL A C 1
ATOM 4108 O O . VAL A 1 541 ? 13.743 1.984 1.333 1.00 89.94 541 VAL A O 1
ATOM 4111 N N . ALA A 1 542 ? 12.273 2.225 -0.337 1.00 89.94 542 ALA A N 1
ATOM 4112 C CA . ALA A 1 542 ? 11.147 2.646 0.493 1.00 89.94 542 ALA A CA 1
ATOM 4113 C C . ALA A 1 542 ? 10.254 1.447 0.841 1.00 89.94 542 ALA A C 1
ATOM 4115 O O . ALA A 1 542 ? 9.538 0.925 -0.015 1.00 89.94 542 ALA A O 1
ATOM 4116 N N . LEU A 1 543 ? 10.297 1.007 2.101 1.00 91.19 543 LEU A N 1
ATOM 4117 C CA . LEU A 1 543 ? 9.601 -0.193 2.573 1.00 91.19 543 LEU A CA 1
ATOM 4118 C C . LEU A 1 543 ? 8.342 0.153 3.386 1.00 91.19 543 LEU A C 1
ATOM 4120 O O . LEU A 1 543 ? 8.438 0.540 4.549 1.00 91.19 543 LEU A O 1
ATOM 4124 N N . ALA A 1 544 ? 7.157 -0.053 2.811 1.00 88.06 544 ALA A N 1
ATOM 4125 C CA . ALA A 1 544 ? 5.890 0.027 3.541 1.00 88.06 544 ALA A CA 1
ATOM 4126 C C . ALA A 1 544 ? 5.446 -1.353 4.038 1.00 88.06 544 ALA A C 1
ATOM 4128 O O . ALA A 1 544 ? 5.527 -2.340 3.311 1.00 88.06 544 ALA A O 1
ATOM 4129 N N . THR A 1 545 ? 4.928 -1.419 5.266 1.00 85.62 545 THR A N 1
ATOM 4130 C CA . THR A 1 545 ? 4.386 -2.651 5.864 1.00 85.62 545 THR A CA 1
ATOM 4131 C C . THR A 1 545 ? 2.863 -2.547 5.946 1.00 85.62 545 THR A C 1
ATOM 4133 O O . THR A 1 545 ? 2.326 -1.952 6.877 1.00 85.62 545 THR A O 1
ATOM 4136 N N . ILE A 1 546 ? 2.165 -3.104 4.956 1.00 82.38 546 ILE A N 1
ATOM 4137 C CA . ILE A 1 546 ? 0.717 -2.946 4.761 1.00 82.38 546 ILE A CA 1
ATOM 4138 C C . ILE A 1 546 ? -0.024 -4.182 5.305 1.00 82.38 546 ILE A C 1
ATOM 4140 O O . ILE A 1 546 ? 0.370 -5.303 4.982 1.00 82.38 546 ILE A O 1
ATOM 4144 N N . PRO A 1 547 ? -1.103 -4.054 6.099 1.00 75.44 547 PRO A N 1
ATOM 4145 C CA . PRO A 1 547 ? -1.942 -5.199 6.458 1.00 75.44 547 PRO A CA 1
ATOM 4146 C C . PRO A 1 547 ? -2.624 -5.793 5.216 1.00 75.44 547 PRO A C 1
ATOM 4148 O O . PRO A 1 547 ? -3.278 -5.072 4.463 1.00 75.44 547 PRO A O 1
ATOM 4151 N N . ARG A 1 548 ? -2.527 -7.112 5.005 1.00 79.00 548 ARG A N 1
ATOM 4152 C CA . ARG A 1 548 ? -3.066 -7.804 3.817 1.00 79.00 548 ARG A CA 1
ATOM 4153 C C . ARG A 1 548 ? -4.574 -7.610 3.628 1.00 79.00 548 ARG A C 1
ATOM 4155 O O . ARG A 1 548 ? -5.049 -7.609 2.499 1.00 79.00 548 ARG A O 1
ATOM 4162 N N . SER A 1 549 ? -5.314 -7.380 4.710 1.00 66.56 549 SER A N 1
ATOM 4163 C CA . SER A 1 549 ? -6.731 -6.991 4.690 1.00 66.56 549 SER A CA 1
ATOM 4164 C C . SER A 1 549 ? -7.003 -5.675 3.943 1.00 66.56 549 SER A C 1
ATOM 4166 O O . SER A 1 549 ? -8.054 -5.533 3.327 1.00 66.56 549 SER A O 1
ATOM 4168 N N . GLN A 1 550 ? -6.050 -4.738 3.930 1.00 72.31 550 GLN A N 1
ATOM 4169 C CA . GLN A 1 550 ? -6.135 -3.473 3.185 1.00 72.31 550 GLN A CA 1
ATOM 4170 C C . GLN A 1 550 ? -5.697 -3.623 1.716 1.00 72.31 550 GLN A C 1
ATOM 4172 O O . GLN A 1 550 ? -5.994 -2.763 0.892 1.00 72.31 550 GLN A O 1
ATOM 4177 N N . LEU A 1 551 ? -5.054 -4.746 1.371 1.00 76.44 551 LEU A N 1
ATOM 4178 C CA . LEU A 1 551 ? -4.792 -5.188 -0.004 1.00 76.44 551 LEU A CA 1
ATOM 4179 C C . LEU A 1 551 ? -5.864 -6.178 -0.509 1.00 76.44 551 LEU A C 1
ATOM 4181 O O . LEU A 1 551 ? -5.631 -6.923 -1.458 1.00 76.44 551 LEU A O 1
ATOM 4185 N N . GLY A 1 552 ? -7.032 -6.210 0.140 1.00 61.97 552 GLY A N 1
ATOM 4186 C CA . GLY A 1 552 ? -8.154 -7.058 -0.249 1.00 61.97 552 GLY A CA 1
ATOM 4187 C C . GLY A 1 552 ? -8.710 -6.710 -1.633 1.00 61.97 552 GLY A C 1
ATOM 4188 O O . GLY A 1 552 ? -8.868 -5.540 -1.982 1.00 61.97 552 GLY A O 1
ATOM 4189 N N . GLY A 1 553 ? -9.024 -7.754 -2.399 1.00 52.97 553 GLY A N 1
ATOM 4190 C CA . GLY A 1 553 ? -9.568 -7.674 -3.751 1.00 52.97 553 GLY A CA 1
ATOM 4191 C C . GLY A 1 553 ? -9.047 -8.806 -4.636 1.00 52.97 553 GLY A C 1
ATOM 4192 O O . GLY A 1 553 ? -7.857 -9.121 -4.642 1.00 52.97 553 GLY A O 1
ATOM 4193 N N . SER A 1 554 ? -9.952 -9.424 -5.383 1.00 48.34 554 SER A N 1
ATOM 4194 C CA . SER A 1 554 ? -9.709 -10.335 -6.502 1.00 48.34 554 SER A CA 1
ATOM 4195 C C . SER A 1 554 ? -9.899 -9.588 -7.829 1.00 48.34 554 SER A C 1
ATOM 4197 O O . SER A 1 554 ? -10.709 -8.662 -7.878 1.00 48.34 554 SER A O 1
ATOM 4199 N N . PRO A 1 555 ? -9.300 -10.030 -8.953 1.00 46.09 555 PRO A N 1
ATOM 4200 C CA . PRO A 1 555 ? -9.709 -9.585 -10.292 1.00 46.09 555 PRO A CA 1
ATOM 4201 C C . PRO A 1 555 ? -11.211 -9.783 -10.594 1.00 46.09 555 PRO A C 1
ATOM 4203 O O . PRO A 1 555 ? -11.728 -9.216 -11.552 1.00 46.09 555 PRO A O 1
ATOM 4206 N N . ARG A 1 556 ? -11.918 -10.598 -9.792 1.00 39.97 556 ARG A N 1
ATOM 4207 C CA . ARG A 1 556 ? -13.379 -10.789 -9.853 1.00 39.97 556 ARG A CA 1
ATOM 4208 C C . ARG A 1 556 ? -14.183 -9.829 -8.970 1.00 39.97 556 ARG A C 1
ATOM 4210 O O . ARG A 1 556 ? -15.372 -9.667 -9.220 1.00 39.97 556 ARG A O 1
ATOM 4217 N N . ASP A 1 557 ? -13.564 -9.167 -7.993 1.00 44.56 557 ASP A N 1
ATOM 4218 C CA . ASP A 1 557 ? -14.241 -8.269 -7.038 1.00 44.56 557 ASP A CA 1
ATOM 4219 C C . ASP A 1 557 ? -14.357 -6.848 -7.627 1.00 44.56 557 ASP A C 1
ATOM 4221 O O . ASP A 1 557 ? -14.103 -5.832 -6.976 1.00 44.56 557 ASP A O 1
ATOM 4225 N N . GLY A 1 558 ? -14.652 -6.786 -8.927 1.00 36.47 558 GLY A N 1
ATOM 4226 C CA . GLY A 1 558 ? -14.509 -5.601 -9.759 1.00 36.47 558 GLY A CA 1
ATOM 4227 C C . GLY A 1 558 ? -15.582 -4.544 -9.518 1.00 36.47 558 GLY A C 1
ATOM 4228 O O . GLY A 1 558 ? -16.561 -4.466 -10.259 1.00 36.47 558 GLY A O 1
ATOM 4229 N N . GLY A 1 559 ? -15.362 -3.681 -8.524 1.00 39.38 559 GLY A N 1
ATOM 4230 C CA . GLY A 1 559 ? -16.005 -2.371 -8.437 1.00 39.38 559 GLY A CA 1
ATOM 4231 C C . GLY A 1 559 ? -16.455 -1.934 -7.044 1.00 39.38 559 GLY A C 1
ATOM 4232 O O . GLY A 1 559 ? -16.929 -2.721 -6.231 1.00 39.38 559 GLY A O 1
ATOM 4233 N N . TYR A 1 560 ? -16.437 -0.615 -6.819 1.00 38.22 560 TYR A N 1
ATOM 4234 C CA . TYR A 1 560 ? -17.407 0.004 -5.912 1.00 38.22 560 TYR A CA 1
ATOM 4235 C C . TYR A 1 560 ? -18.814 -0.379 -6.380 1.00 38.22 560 TYR A C 1
ATOM 4237 O O . TYR A 1 560 ? -19.076 -0.289 -7.582 1.00 38.22 560 TYR A O 1
ATOM 4245 N N . GLY A 1 561 ? -19.721 -0.718 -5.457 1.00 38.88 561 GLY A N 1
ATOM 4246 C CA . GLY A 1 561 ? -21.120 -1.013 -5.782 1.00 38.88 561 GLY A CA 1
ATOM 4247 C C . GLY A 1 561 ? -21.744 0.099 -6.631 1.00 38.88 561 GLY A C 1
ATOM 4248 O O . GLY A 1 561 ? -21.975 1.205 -6.146 1.00 38.88 561 GLY A O 1
A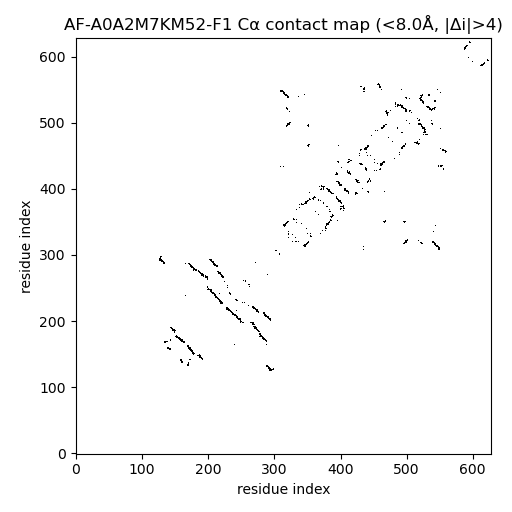TOM 4249 N N . THR A 1 562 ? -21.970 -0.183 -7.916 1.00 40.62 562 THR A N 1
ATOM 4250 C CA . THR A 1 562 ? -22.371 0.805 -8.933 1.00 40.62 562 THR A CA 1
ATOM 4251 C C . THR A 1 562 ? -23.864 1.108 -8.946 1.00 40.62 562 THR A C 1
ATOM 4253 O O . THR A 1 562 ? -24.265 2.082 -9.584 1.00 40.62 562 THR A O 1
ATOM 4256 N N . ALA A 1 563 ? -24.675 0.314 -8.238 1.00 37.81 563 ALA A N 1
ATOM 4257 C CA . ALA A 1 563 ? -26.121 0.480 -8.135 1.00 37.81 563 ALA A CA 1
ATOM 4258 C C . ALA A 1 563 ? -26.490 1.929 -7.758 1.00 37.81 563 ALA A C 1
ATOM 4260 O O . ALA A 1 563 ? -26.238 2.385 -6.645 1.00 37.81 563 ALA A O 1
ATOM 4261 N N . GLY A 1 564 ? -27.047 2.661 -8.726 1.00 38.59 564 GLY A N 1
ATOM 4262 C CA . GLY A 1 564 ? -27.508 4.043 -8.578 1.00 38.59 564 GLY A CA 1
ATOM 4263 C C . GLY A 1 564 ? -26.444 5.151 -8.603 1.00 38.59 564 GLY A C 1
ATOM 4264 O O . GLY A 1 564 ? -26.836 6.308 -8.694 1.00 38.59 564 GLY A O 1
ATOM 4265 N N . LYS A 1 565 ? -25.131 4.863 -8.547 1.00 39.16 565 LYS A N 1
ATOM 4266 C CA . LYS A 1 565 ? -24.101 5.924 -8.401 1.00 39.16 565 LYS A CA 1
ATOM 4267 C C . LYS A 1 565 ? -23.419 6.398 -9.687 1.00 39.16 565 LYS A C 1
ATOM 4269 O O . LYS A 1 565 ? -22.959 7.530 -9.718 1.00 39.16 565 LYS A O 1
ATOM 4274 N N . PHE A 1 566 ? -23.345 5.566 -10.727 1.00 39.69 566 PHE A N 1
ATOM 4275 C CA . PHE A 1 566 ? -22.722 5.922 -12.014 1.00 39.69 566 PHE A CA 1
ATOM 4276 C C . PHE A 1 566 ? -23.468 5.255 -13.181 1.00 39.69 566 PHE A C 1
ATOM 4278 O O . PHE A 1 566 ? -22.934 4.387 -13.872 1.00 39.69 566 PHE A O 1
ATOM 4285 N N . ALA A 1 567 ? -24.743 5.606 -13.364 1.00 33.53 567 ALA A N 1
ATOM 4286 C CA . ALA A 1 567 ? -25.548 5.098 -14.472 1.00 33.53 567 ALA A CA 1
ATOM 4287 C C . ALA A 1 567 ? -25.150 5.787 -15.793 1.00 33.53 567 ALA A C 1
ATOM 4289 O O . ALA A 1 567 ? -25.456 6.957 -15.983 1.00 33.53 567 ALA A O 1
ATOM 4290 N N . LEU A 1 568 ? -24.460 5.042 -16.668 1.00 39.84 568 LEU A N 1
ATOM 4291 C CA . LEU A 1 568 ? -24.083 5.370 -18.056 1.00 39.84 568 LEU A CA 1
ATOM 4292 C C . LEU A 1 568 ? -23.689 6.838 -18.340 1.00 39.84 568 LEU A C 1
ATOM 4294 O O . LEU A 1 568 ? -24.507 7.638 -18.785 1.00 39.84 568 LEU A O 1
ATOM 4298 N N . ILE A 1 569 ? -22.382 7.122 -18.306 1.00 39.12 569 ILE A N 1
ATOM 4299 C CA . ILE A 1 569 ? -21.776 8.149 -19.180 1.00 39.12 569 ILE A CA 1
ATOM 4300 C C . ILE A 1 569 ? -21.143 7.441 -20.389 1.00 39.12 569 ILE A C 1
ATOM 4302 O O . ILE A 1 569 ? -19.942 7.506 -20.633 1.00 39.12 569 ILE A O 1
ATOM 4306 N N . THR A 1 570 ? -21.966 6.680 -21.111 1.00 41.03 570 THR A N 1
ATOM 4307 C CA . THR A 1 570 ? -21.583 5.971 -22.340 1.00 41.03 570 THR A CA 1
ATOM 4308 C C . THR A 1 570 ? -22.745 6.017 -23.326 1.00 41.03 570 THR A C 1
ATOM 4310 O O . THR A 1 570 ? -23.629 5.156 -23.304 1.00 41.03 570 THR A O 1
ATOM 4313 N N . SER A 1 571 ? -22.755 7.024 -24.196 1.00 41.22 571 SER A N 1
ATOM 4314 C CA . SER A 1 571 ? -23.497 6.938 -25.453 1.00 41.22 571 SER A CA 1
ATOM 4315 C C . SER A 1 571 ? -22.886 5.827 -26.317 1.00 41.22 571 SER A C 1
ATOM 4317 O O . SER A 1 571 ? -21.676 5.606 -26.281 1.00 41.22 571 SER A O 1
ATOM 4319 N N . ALA A 1 572 ? -23.713 5.100 -27.077 1.00 48.72 572 ALA A N 1
ATOM 4320 C CA . ALA A 1 572 ? -23.240 3.992 -27.918 1.00 48.72 572 ALA A CA 1
ATOM 4321 C C . ALA A 1 572 ? -22.291 4.459 -29.041 1.00 48.72 572 ALA A C 1
ATOM 4323 O O . ALA A 1 572 ? -21.435 3.701 -29.489 1.00 48.72 572 ALA A O 1
ATOM 4324 N N . GLU A 1 573 ? -22.418 5.724 -29.440 1.00 40.03 573 GLU A N 1
ATOM 4325 C CA . GLU A 1 573 ? -21.467 6.447 -30.275 1.00 40.03 573 GLU A CA 1
ATOM 4326 C C . GLU A 1 573 ? -20.906 7.620 -29.462 1.00 40.03 573 GLU A C 1
ATOM 4328 O O . GLU A 1 573 ? -21.660 8.372 -28.834 1.00 40.03 573 GLU A O 1
ATOM 4333 N N . LEU A 1 574 ? -19.583 7.792 -29.459 1.00 43.47 574 LEU A N 1
ATOM 4334 C CA . LEU A 1 574 ? -18.966 9.042 -29.013 1.00 43.47 574 LEU A CA 1
ATOM 4335 C C . LEU A 1 574 ? -19.144 10.096 -30.118 1.00 43.47 574 LEU A C 1
ATOM 4337 O O . LEU A 1 574 ? -19.017 9.750 -31.296 1.00 43.47 574 LEU A O 1
ATOM 4341 N N . PRO A 1 575 ? -19.393 11.377 -29.784 1.00 45.31 575 PRO A N 1
ATOM 4342 C CA . PRO A 1 575 ? -19.375 12.433 -30.789 1.00 45.31 575 PRO A CA 1
ATOM 4343 C C . PRO A 1 575 ? -17.994 12.483 -31.468 1.00 45.31 575 PRO A C 1
ATOM 4345 O O . PRO A 1 575 ? -16.981 12.227 -30.807 1.00 45.31 575 PRO A O 1
ATOM 4348 N N . PRO A 1 576 ? -17.919 12.816 -32.772 1.00 49.00 576 PRO A N 1
ATOM 4349 C CA . PRO A 1 576 ? -16.643 12.904 -33.473 1.00 49.00 576 PRO A CA 1
ATOM 4350 C C . PRO A 1 576 ? -15.716 13.908 -32.767 1.00 49.00 576 PRO A C 1
ATOM 4352 O O . PRO A 1 576 ? -16.193 14.942 -32.287 1.00 49.00 576 PRO A O 1
ATOM 4355 N N . PRO A 1 577 ? -14.399 13.631 -32.689 1.00 47.00 577 PRO A N 1
ATOM 4356 C CA . PRO A 1 577 ? -13.469 14.476 -31.951 1.00 47.00 577 PRO A CA 1
ATOM 4357 C C . PRO A 1 577 ? -13.513 15.911 -32.500 1.00 47.00 577 PRO A C 1
ATOM 4359 O O . PRO A 1 577 ? -13.447 16.092 -33.720 1.00 47.00 577 PRO A O 1
ATOM 4362 N N . PRO A 1 578 ? -13.628 16.936 -31.635 1.00 46.56 578 PRO A N 1
ATOM 4363 C CA . PRO A 1 578 ? -13.878 18.298 -32.080 1.00 46.56 578 PRO A CA 1
ATOM 4364 C C . PRO A 1 578 ? -12.739 18.793 -32.972 1.00 46.56 578 PRO A C 1
ATOM 4366 O O . PRO A 1 578 ? -11.566 18.786 -32.584 1.00 46.56 578 PRO A O 1
ATOM 4369 N N . THR A 1 579 ? -13.094 19.260 -34.170 1.00 58.69 579 THR A N 1
ATOM 4370 C CA . THR A 1 579 ? -12.159 19.914 -35.086 1.00 58.69 579 THR A CA 1
ATOM 4371 C C . THR A 1 579 ? -11.523 21.106 -34.381 1.00 58.69 579 THR A C 1
ATOM 4373 O O . THR A 1 579 ? -12.218 22.063 -34.034 1.00 58.69 579 THR A O 1
ATOM 4376 N N . ARG A 1 580 ? -10.205 21.052 -34.158 1.00 53.31 580 ARG A N 1
ATOM 4377 C CA . ARG A 1 580 ? -9.446 22.138 -33.527 1.00 53.31 580 ARG A CA 1
ATOM 4378 C C . ARG A 1 580 ? -9.469 23.379 -34.422 1.00 53.31 580 ARG A C 1
ATOM 4380 O O . ARG A 1 580 ? -8.649 23.500 -35.327 1.00 53.31 580 ARG A O 1
ATOM 4387 N N . GLY A 1 581 ? -10.408 24.282 -34.148 1.00 64.56 581 GLY A N 1
ATOM 4388 C CA . GLY A 1 581 ? -10.375 25.652 -34.650 1.00 64.56 581 GLY A CA 1
ATOM 4389 C C . GLY A 1 581 ? -9.219 26.450 -34.041 1.00 64.56 581 GLY A C 1
ATOM 4390 O O . GLY A 1 581 ? -8.360 25.909 -33.336 1.00 64.56 581 GLY A O 1
ATOM 4391 N N . GLU A 1 582 ? -9.201 27.755 -34.297 1.00 65.50 582 GLU A N 1
ATOM 4392 C CA . GLU A 1 582 ? -8.212 28.649 -33.694 1.00 65.50 582 GLU A CA 1
ATOM 4393 C C . GLU A 1 582 ? -8.259 28.586 -32.159 1.00 65.50 582 GLU A C 1
ATOM 4395 O O . GLU A 1 582 ? -9.318 28.429 -31.546 1.00 65.50 582 GLU A O 1
ATOM 4400 N N . LYS A 1 583 ? -7.090 28.706 -31.519 1.00 54.81 583 LYS A N 1
ATOM 4401 C CA . LYS A 1 583 ? -6.977 28.686 -30.057 1.00 54.81 583 LYS A CA 1
ATOM 4402 C C . LYS A 1 583 ? -7.582 29.963 -29.464 1.00 54.81 583 LYS A C 1
ATOM 4404 O O . LYS A 1 583 ? -6.854 30.924 -29.219 1.00 54.81 583 LYS A O 1
ATOM 4409 N N . LYS A 1 584 ? -8.889 29.967 -29.186 1.00 69.50 584 LYS A N 1
ATOM 4410 C CA . LYS A 1 584 ? -9.493 31.016 -28.355 1.00 69.50 584 LYS A CA 1
ATOM 4411 C C . LYS A 1 584 ? -8.795 31.019 -26.991 1.00 69.50 584 LYS A C 1
ATOM 4413 O O . LYS A 1 584 ? -8.769 30.002 -26.299 1.00 69.50 584 LYS A O 1
ATOM 4418 N N . VAL A 1 585 ? -8.246 32.168 -26.605 1.00 76.81 585 VAL A N 1
ATOM 4419 C CA . VAL A 1 585 ? -7.805 32.410 -25.228 1.00 76.81 585 VAL A CA 1
ATOM 4420 C C . VAL A 1 585 ? -9.059 32.525 -24.366 1.00 76.81 585 VAL A C 1
ATOM 4422 O O . VAL A 1 585 ? -9.880 33.405 -24.606 1.00 76.81 585 VAL A O 1
ATOM 4425 N N . ILE A 1 586 ? -9.207 31.618 -23.403 1.00 84.19 586 ILE A N 1
ATOM 4426 C CA . ILE A 1 586 ? -10.276 31.645 -22.404 1.00 84.19 586 ILE A CA 1
ATOM 4427 C C . ILE A 1 586 ? -9.723 32.318 -21.152 1.00 84.19 586 ILE A C 1
ATOM 4429 O O . ILE A 1 586 ? -8.743 31.841 -20.578 1.00 84.19 586 ILE A O 1
ATOM 4433 N N . LYS A 1 587 ? -10.345 33.413 -20.718 1.00 87.50 587 LYS A N 1
ATOM 4434 C CA . LYS A 1 587 ? -10.084 34.013 -19.408 1.00 87.50 587 LYS A CA 1
ATOM 4435 C C . LYS A 1 587 ? -10.972 33.337 -18.369 1.00 87.50 587 LYS A C 1
ATOM 4437 O O . LYS A 1 587 ? -12.193 33.417 -18.463 1.00 87.50 587 LYS A O 1
ATOM 4442 N N . ALA A 1 588 ? -10.361 32.710 -17.370 1.00 90.94 588 ALA A N 1
ATOM 4443 C CA . ALA A 1 588 ? -11.063 32.159 -16.217 1.00 90.94 588 ALA A CA 1
ATOM 4444 C C . ALA A 1 588 ? -10.686 32.929 -14.945 1.00 90.94 588 ALA A C 1
ATOM 4446 O O . ALA A 1 588 ? -9.526 33.308 -14.782 1.00 90.94 588 ALA A O 1
ATOM 4447 N N . ALA A 1 589 ? -11.650 33.128 -14.048 1.00 88.25 589 ALA A N 1
ATOM 4448 C CA . ALA A 1 589 ? -11.431 33.666 -12.708 1.00 88.25 589 ALA A CA 1
ATOM 4449 C C . ALA A 1 589 ? -11.969 32.690 -11.657 1.00 88.25 589 ALA A C 1
ATOM 4451 O O . ALA A 1 589 ? -13.031 32.100 -11.850 1.00 88.25 589 ALA A O 1
ATOM 4452 N N . ALA A 1 590 ? -11.257 32.540 -10.543 1.00 86.56 590 ALA A N 1
ATOM 4453 C CA . ALA A 1 590 ? -11.769 31.898 -9.336 1.00 86.56 590 ALA A CA 1
ATOM 4454 C C . ALA A 1 590 ? -12.108 32.999 -8.326 1.00 86.56 590 ALA A C 1
ATOM 4456 O O . ALA A 1 590 ? -11.277 33.874 -8.080 1.00 86.56 590 ALA A O 1
ATOM 4457 N N . ILE A 1 591 ? -13.329 32.986 -7.790 1.00 79.25 591 ILE A N 1
ATOM 4458 C CA . ILE A 1 591 ? -13.833 34.044 -6.912 1.00 79.25 591 ILE A CA 1
ATOM 4459 C C . ILE A 1 591 ? -13.930 33.513 -5.483 1.00 79.25 591 ILE A C 1
ATOM 4461 O O . ILE A 1 591 ? -14.838 32.757 -5.147 1.00 79.25 591 ILE A O 1
ATOM 4465 N N . GLU A 1 592 ? -13.014 33.962 -4.625 1.00 74.75 592 GLU A N 1
ATOM 4466 C CA . GLU A 1 592 ? -13.183 33.868 -3.175 1.00 74.75 592 GLU A CA 1
ATOM 4467 C C . GLU A 1 592 ? -14.176 34.939 -2.709 1.00 74.75 592 GLU A C 1
ATOM 4469 O O . GLU A 1 592 ? -14.056 36.124 -3.057 1.00 74.75 592 GLU A O 1
ATOM 4474 N N . CYS A 1 593 ? -15.157 34.549 -1.896 1.00 67.88 593 CYS A N 1
ATOM 4475 C CA . CYS A 1 593 ? -16.098 35.483 -1.299 1.00 67.88 593 CYS A CA 1
ATOM 4476 C C . CYS A 1 593 ? -16.369 35.165 0.169 1.00 67.88 593 CYS A C 1
ATOM 4478 O O . CYS A 1 593 ? -16.461 34.008 0.561 1.00 67.88 593 CYS A O 1
ATOM 4480 N N . GLU A 1 594 ? -16.503 36.219 0.967 1.00 63.34 594 GLU A N 1
ATOM 4481 C CA . GLU A 1 594 ? -17.237 36.159 2.227 1.00 63.34 594 GLU A CA 1
ATOM 4482 C C . GLU A 1 594 ? -18.734 36.035 1.878 1.00 63.34 594 GLU A C 1
ATOM 4484 O O . GLU A 1 594 ? -19.130 36.410 0.773 1.00 63.34 594 GLU A O 1
ATOM 4489 N N . GLY A 1 595 ? -19.555 35.470 2.769 1.00 62.09 595 GLY A N 1
ATOM 4490 C CA . GLY A 1 595 ? -20.915 34.981 2.463 1.00 62.09 595 GLY A CA 1
ATOM 4491 C C . GLY A 1 595 ? -21.998 36.026 2.147 1.00 62.09 595 GLY A C 1
ATOM 4492 O O . GLY A 1 595 ? -23.170 35.749 2.364 1.00 62.09 595 GLY A O 1
ATOM 4493 N N . ASP A 1 596 ? -21.614 37.207 1.673 1.00 73.56 596 ASP A N 1
ATOM 4494 C CA . ASP A 1 596 ? -22.479 38.324 1.298 1.00 73.56 596 ASP A CA 1
ATOM 4495 C C . ASP A 1 596 ? -22.768 38.347 -0.217 1.00 73.56 596 ASP A C 1
ATOM 4497 O O . ASP A 1 596 ? -21.864 38.191 -1.046 1.00 73.56 596 ASP A O 1
ATOM 4501 N N . PHE A 1 597 ? -24.033 38.575 -0.583 1.00 78.88 597 PHE A N 1
ATOM 4502 C CA . PHE A 1 597 ? -24.492 38.536 -1.974 1.00 78.88 597 PHE A CA 1
ATOM 4503 C C . PHE A 1 597 ? -24.030 39.756 -2.780 1.00 78.88 597 PHE A C 1
ATOM 4505 O O . PHE A 1 597 ? -23.574 39.601 -3.914 1.00 78.88 597 PHE A O 1
ATOM 4512 N N . ASP A 1 598 ? -24.078 40.959 -2.206 1.00 82.75 598 ASP A N 1
ATOM 4513 C CA . ASP A 1 598 ? -23.686 42.182 -2.918 1.00 82.75 598 ASP A CA 1
ATOM 4514 C C . ASP A 1 598 ? -22.180 42.177 -3.237 1.00 82.75 598 ASP A C 1
ATOM 4516 O O . ASP A 1 598 ? -21.763 42.523 -4.348 1.00 82.75 598 ASP A O 1
ATOM 4520 N N . THR A 1 599 ? -21.352 41.680 -2.313 1.00 80.81 599 THR A N 1
ATOM 4521 C CA . THR A 1 599 ? -19.913 41.461 -2.521 1.00 80.81 599 THR A CA 1
ATOM 4522 C C . THR A 1 599 ? -19.634 40.412 -3.605 1.00 80.81 599 THR A C 1
ATOM 4524 O O . THR A 1 599 ? -18.692 40.579 -4.388 1.00 80.81 599 THR A O 1
ATOM 4527 N N . LEU A 1 600 ? -20.444 39.351 -3.701 1.00 83.94 600 LEU A N 1
ATOM 4528 C CA . LEU A 1 600 ? -20.359 38.363 -4.782 1.00 83.94 600 LEU A CA 1
ATOM 4529 C C . LEU A 1 600 ? -20.693 38.992 -6.145 1.00 83.94 600 LEU A C 1
ATOM 4531 O O . LEU A 1 600 ? -19.924 38.829 -7.097 1.00 83.94 600 LEU A O 1
ATOM 4535 N N . ILE A 1 601 ? -21.799 39.736 -6.243 1.00 89.12 601 ILE A N 1
ATOM 4536 C CA . ILE A 1 601 ? -22.207 40.411 -7.484 1.00 89.12 601 ILE A CA 1
ATOM 4537 C C . ILE A 1 601 ? -21.153 41.440 -7.916 1.00 89.12 601 ILE A C 1
ATOM 4539 O O . ILE A 1 601 ? -20.738 41.431 -9.074 1.00 89.12 601 ILE A O 1
ATOM 4543 N N . ALA A 1 602 ? -20.614 42.242 -6.992 1.00 89.19 602 ALA A N 1
ATOM 4544 C CA . ALA A 1 602 ? -19.552 43.205 -7.292 1.00 89.19 602 ALA A CA 1
ATOM 4545 C C . ALA A 1 602 ? -18.272 42.547 -7.856 1.00 89.19 602 ALA A C 1
ATOM 4547 O O . ALA A 1 602 ? -17.600 43.123 -8.719 1.00 89.19 602 ALA A O 1
ATOM 4548 N N . LYS A 1 603 ? -17.938 41.326 -7.409 1.00 87.12 603 LYS A N 1
ATOM 4549 C CA . LYS A 1 603 ? -16.808 40.534 -7.931 1.00 87.12 603 LYS A CA 1
ATOM 4550 C C . LYS A 1 603 ? -17.107 39.904 -9.294 1.00 87.12 603 LYS A C 1
ATOM 4552 O O . LYS A 1 603 ? -16.210 39.848 -10.138 1.00 87.12 603 LYS A O 1
ATOM 4557 N N . LEU A 1 604 ? -18.346 39.477 -9.542 1.00 90.38 604 LEU A N 1
ATOM 4558 C CA . LEU A 1 604 ? -18.792 39.010 -10.860 1.00 90.38 604 LEU A CA 1
ATOM 4559 C C . LEU A 1 604 ? -18.787 40.146 -11.896 1.00 90.38 604 LEU A C 1
ATOM 4561 O O . LEU A 1 604 ? -18.262 39.959 -12.995 1.00 90.38 604 LEU A O 1
ATOM 4565 N N . ASP A 1 605 ? -19.254 41.339 -11.525 1.00 93.25 605 ASP A N 1
ATOM 4566 C CA . ASP A 1 605 ? -19.155 42.553 -12.344 1.00 93.25 605 ASP A CA 1
ATOM 4567 C C . ASP A 1 605 ? -17.699 42.885 -12.690 1.00 93.25 605 ASP A C 1
ATOM 4569 O O . ASP A 1 605 ? -17.388 43.255 -13.824 1.00 93.25 605 ASP A O 1
ATOM 4573 N N . GLU A 1 606 ? -16.779 42.758 -11.729 1.00 91.69 606 GLU A N 1
ATOM 4574 C CA . GLU A 1 606 ? -15.350 42.991 -11.959 1.00 91.69 606 GLU A CA 1
ATOM 4575 C C . GLU A 1 606 ? -14.728 41.944 -12.898 1.00 91.69 606 GLU A C 1
ATOM 4577 O O . GLU A 1 606 ? -13.970 42.301 -13.802 1.00 91.69 606 GLU A O 1
ATOM 4582 N N . CYS A 1 607 ? -15.128 40.675 -12.788 1.00 91.38 607 CYS A N 1
ATOM 4583 C CA . CYS A 1 607 ? -14.771 39.652 -13.773 1.00 91.38 607 CYS A CA 1
ATOM 4584 C C . CYS A 1 607 ? -15.299 40.013 -15.176 1.00 91.38 607 CYS A C 1
ATOM 4586 O O . CYS A 1 607 ? -14.558 39.923 -16.159 1.00 91.38 607 CYS A O 1
ATOM 4588 N N . GLY A 1 608 ? -16.539 40.505 -15.274 1.00 91.12 608 GLY A N 1
ATOM 4589 C CA . GLY A 1 608 ? -17.122 41.015 -16.518 1.00 91.12 608 GLY A CA 1
ATOM 4590 C C . GLY A 1 608 ? -16.325 42.181 -17.118 1.00 91.12 608 GLY A C 1
ATOM 4591 O O . GLY A 1 608 ? -15.960 42.137 -18.293 1.00 91.12 608 GLY A O 1
ATOM 4592 N N . LYS A 1 609 ? -15.964 43.183 -16.302 1.00 94.25 609 LYS A N 1
ATOM 4593 C CA . LYS A 1 609 ? -15.112 44.327 -16.692 1.00 94.25 609 LYS A CA 1
ATOM 4594 C C . LYS A 1 609 ? -13.736 43.894 -17.205 1.00 94.25 609 LYS A C 1
ATOM 4596 O O . LYS A 1 609 ? -13.230 44.467 -18.169 1.00 94.25 609 LYS A O 1
ATOM 4601 N N . GLN A 1 610 ? -13.145 42.857 -16.612 1.00 88.25 610 GLN A N 1
ATOM 4602 C CA . GLN A 1 610 ? -11.868 42.289 -17.057 1.00 88.25 610 GLN A CA 1
ATOM 4603 C C . GLN A 1 610 ? -12.010 41.347 -18.269 1.00 88.25 610 GLN A C 1
ATOM 4605 O O . GLN A 1 610 ? -11.001 40.873 -18.807 1.00 88.25 610 GLN A O 1
ATOM 4610 N N . GLY A 1 611 ? -13.233 41.111 -18.755 1.00 90.31 611 GLY A N 1
ATOM 4611 C CA . GLY A 1 611 ? -13.533 40.273 -19.915 1.00 90.31 611 GLY A CA 1
ATOM 4612 C C . GLY A 1 611 ? -13.319 38.784 -19.652 1.00 90.31 611 GLY A C 1
ATOM 4613 O O . GLY A 1 611 ? -12.789 38.093 -20.517 1.00 90.31 611 GLY A O 1
ATOM 4614 N N . VAL A 1 612 ? -13.643 38.316 -18.446 1.00 91.38 612 VAL A N 1
ATOM 4615 C CA . VAL A 1 612 ? -13.596 36.900 -18.059 1.00 91.38 612 VAL A CA 1
ATOM 4616 C C . VAL A 1 612 ? -14.686 36.116 -18.798 1.00 91.38 612 VAL A C 1
ATOM 4618 O O . VAL A 1 612 ? -15.853 36.491 -18.771 1.00 91.38 612 VAL A O 1
ATOM 4621 N N . ASP A 1 613 ? -14.307 35.010 -19.442 1.00 88.88 613 ASP A N 1
ATOM 4622 C CA . ASP A 1 613 ? -15.227 34.087 -20.117 1.00 88.88 613 ASP A CA 1
ATOM 4623 C C . ASP A 1 613 ? -15.919 33.124 -19.136 1.00 88.88 613 ASP A C 1
ATOM 4625 O O . ASP A 1 613 ? -17.032 32.673 -19.398 1.00 88.88 613 ASP A O 1
ATOM 4629 N N . ILE A 1 614 ? -15.237 32.754 -18.042 1.00 91.38 614 ILE A N 1
ATOM 4630 C CA . ILE A 1 614 ? -15.700 31.766 -17.055 1.00 91.38 614 ILE A CA 1
ATOM 4631 C C . ILE A 1 614 ? -15.356 32.239 -15.637 1.00 91.38 614 ILE A C 1
ATOM 4633 O O . ILE A 1 614 ? -14.183 32.310 -15.272 1.00 91.38 614 ILE A O 1
ATOM 4637 N N . ALA A 1 615 ? -16.370 32.508 -14.814 1.00 88.62 615 ALA A N 1
ATOM 4638 C CA . ALA A 1 615 ? -16.206 32.726 -13.377 1.00 88.62 615 ALA A CA 1
ATOM 4639 C C . ALA A 1 615 ? -16.524 31.432 -12.609 1.00 88.62 615 ALA A C 1
ATOM 4641 O O . ALA A 1 615 ? -17.590 30.845 -12.790 1.00 88.62 615 ALA A O 1
ATOM 4642 N N . CYS A 1 616 ? -15.599 30.988 -11.760 1.00 87.56 616 CYS A N 1
ATOM 4643 C CA . CYS A 1 616 ? -15.765 29.848 -10.864 1.00 87.56 616 CYS A CA 1
ATOM 4644 C C . CYS A 1 616 ? -16.104 30.344 -9.452 1.00 87.56 616 CYS A C 1
ATOM 4646 O O . CYS A 1 616 ? -15.397 31.201 -8.913 1.00 87.56 616 CYS A O 1
ATOM 4648 N N . LEU A 1 617 ? -17.174 29.798 -8.874 1.00 80.94 617 LEU A N 1
ATOM 4649 C CA . LEU A 1 617 ? -17.678 30.111 -7.535 1.00 80.94 617 LEU A CA 1
ATOM 4650 C C . LEU A 1 617 ? -17.510 28.900 -6.606 1.00 80.94 617 LEU A C 1
ATOM 4652 O O . LEU A 1 617 ? -17.331 27.773 -7.069 1.00 80.94 617 LEU A O 1
ATOM 4656 N N . TRP A 1 618 ? -17.593 29.128 -5.295 1.00 70.00 618 TRP A N 1
ATOM 4657 C CA . TRP A 1 618 ? -17.626 28.060 -4.290 1.00 70.00 618 TRP A CA 1
ATOM 4658 C C . TRP A 1 618 ? -18.955 27.276 -4.277 1.00 70.00 618 TRP A C 1
ATOM 4660 O O . TRP A 1 618 ? -19.958 27.717 -4.835 1.00 70.00 618 TRP A O 1
ATOM 4670 N N . GLU A 1 619 ? -18.958 26.107 -3.627 1.00 56.94 619 GLU A N 1
ATOM 4671 C CA . GLU A 1 619 ? -20.070 25.136 -3.642 1.00 56.94 619 GLU A CA 1
ATOM 4672 C C . GLU A 1 619 ? -21.393 25.695 -3.079 1.00 56.94 619 GLU A C 1
ATOM 4674 O O . GLU A 1 619 ? -22.464 25.371 -3.589 1.00 56.94 619 GLU A O 1
ATOM 4679 N N . TYR A 1 620 ? -21.321 26.588 -2.086 1.00 58.16 620 TYR A N 1
ATOM 4680 C CA . TYR A 1 620 ? -22.479 27.220 -1.444 1.00 58.16 620 TYR A CA 1
ATOM 4681 C C . TYR A 1 620 ? -22.484 28.723 -1.725 1.00 58.16 620 TYR A C 1
ATOM 4683 O O . TYR A 1 620 ? -22.159 29.540 -0.869 1.00 58.16 620 TYR A O 1
ATOM 4691 N N . VAL A 1 621 ? -22.838 29.072 -2.966 1.00 57.50 621 VAL A N 1
ATOM 4692 C CA . VAL A 1 621 ? -22.877 30.452 -3.492 1.00 57.50 621 VAL A CA 1
ATOM 4693 C C . VAL A 1 621 ? -23.669 31.413 -2.593 1.00 57.50 621 VAL A C 1
ATOM 4695 O O . VAL A 1 621 ? -23.303 32.581 -2.492 1.00 57.50 621 VAL A O 1
ATOM 4698 N N . TRP A 1 622 ? -24.709 30.912 -1.925 1.00 58.00 622 TRP A N 1
ATOM 4699 C CA . TRP A 1 622 ? -25.555 31.635 -0.980 1.00 58.00 622 TRP A CA 1
ATOM 4700 C C . TRP A 1 622 ? -26.095 30.675 0.091 1.00 58.00 622 TRP A C 1
ATOM 4702 O O . TRP A 1 622 ? -26.262 29.483 -0.179 1.00 58.00 622 TRP A O 1
ATOM 4712 N N . TYR A 1 623 ? -26.412 31.202 1.275 1.00 58.16 623 TYR A N 1
ATOM 4713 C CA . TYR A 1 623 ? -27.189 30.519 2.312 1.00 58.16 623 TYR A CA 1
ATOM 4714 C C . TYR A 1 623 ? -28.371 31.418 2.690 1.00 58.16 623 TYR A C 1
ATOM 4716 O O . TYR A 1 623 ? -28.145 32.500 3.220 1.00 58.16 623 TYR A O 1
ATOM 4724 N N . ASN A 1 624 ? -29.614 30.977 2.471 1.00 57.31 624 ASN A N 1
ATOM 4725 C CA . ASN A 1 624 ? -30.774 31.677 3.028 1.00 57.31 624 ASN A CA 1
ATOM 4726 C C . ASN A 1 624 ? -30.719 31.641 4.561 1.00 57.31 624 ASN A C 1
ATOM 4728 O O . ASN A 1 624 ? -30.589 30.565 5.154 1.00 57.31 624 ASN A O 1
ATOM 4732 N N . THR A 1 625 ? -30.889 32.795 5.202 1.00 59.47 625 THR A N 1
ATOM 4733 C CA . THR A 1 625 ? -31.344 32.840 6.596 1.00 59.47 625 THR A CA 1
ATOM 4734 C C . THR A 1 625 ? -32.861 32.603 6.656 1.00 59.47 625 THR A C 1
ATOM 4736 O O . THR A 1 625 ? -33.552 32.721 5.650 1.00 59.47 625 THR A O 1
ATOM 4739 N N . GLU A 1 626 ? -33.436 32.305 7.829 1.00 54.59 626 GLU A N 1
ATOM 4740 C CA . GLU A 1 626 ? -34.906 32.170 7.971 1.00 54.59 626 GLU A CA 1
ATOM 4741 C C . GLU A 1 626 ? -35.685 33.489 7.735 1.00 54.59 626 GLU A C 1
ATOM 4743 O O . GLU A 1 626 ? -36.913 33.508 7.836 1.00 54.59 626 GLU A O 1
ATOM 4748 N N . ALA A 1 627 ? -34.992 34.594 7.440 1.00 58.69 627 ALA A N 1
ATOM 4749 C CA . ALA A 1 627 ? -35.575 35.895 7.125 1.00 58.69 627 ALA A CA 1
ATOM 4750 C C . ALA A 1 627 ? -35.674 36.188 5.609 1.00 58.69 627 ALA A C 1
ATOM 4752 O O . ALA A 1 627 ? -36.157 37.265 5.250 1.00 58.69 627 ALA A O 1
ATOM 4753 N N . GLU A 1 628 ? -35.220 35.266 4.744 1.00 52.31 628 GLU A N 1
ATOM 4754 C CA . GLU A 1 628 ? -35.005 35.459 3.293 1.00 52.31 628 GLU A CA 1
ATOM 4755 C C . GLU A 1 628 ? -35.620 34.341 2.433 1.00 52.31 628 GLU A C 1
ATOM 4757 O O . GLU A 1 628 ? -36.404 34.681 1.518 1.00 52.31 628 GLU A O 1
#

Sequence (628 aa):
MASILPGVGRSGQADLCFPGGGLGAHAWTRTYLLHIGRGTTSVWSLTVSVNRLRLATMGRCYRANWRGCSGCTTAAPGGDPAATRRRQQNRLPSACSPADPWRNEEDSMRRFTSTVLVLSLSAPVWGEDLFRQTFDDQAGQSAFVHTWGDVPATVAVNAVQPGIGLNGTAAAHLRASYPAEVAHNLSYWTYNLPERMPLVPQLDTVSFRVRTNVPVSIKIGLSPFGFIYHGPGVGASEEWQQVTLKSAYEELSKWCAGGGKSAADGFVSSVIVAVANKAGTNADVVVDEIALEGPAGARKAMEVEVVERRIRRVKVAAISLVWDEGHRTLAETLAALDEAGKLGADLGCLPQECVYQAAEPIPGPASEAIARKAAEHRMYVVGNLREQEGDKTYVTSFLCDRAGKIVGKYRKSHRLPYEDGLALGDDLPTFATDFGCLGMKIGTDHYFPEIDTVLRRRGASLVVWSTKPFPDRDEHYYSLTLRGRAAENGLFLAVAQYAGEKGYGGYADQFSWTASWPLGRAQVLGPDGHTVADSGHRGGVALATIPRSQLGGSPRDGGYGTAGKFALITSAELPPPPTRGEKKVIKAAAIECEGDFDTLIAKLDECGKQGVDIACLWEYVWYNTEAE

pLDDT: mean 71.84, std 27.01, range [19.61, 98.88]